Protein 4RHW (pdb70)

Structure (mmCIF, N/CA/C/O backbone):
data_4RHW
#
_entry.id   4RHW
#
_cell.length_a   64.531
_cell.length_b   92.520
_cell.length_c   68.031
_cell.angle_alpha   90.00
_cell.angle_beta   109.12
_cell.angle_gamma   90.00
#
_symmetry.space_group_name_H-M   'P 1 21 1'
#
loop_
_entity.id
_entity.type
_entity.pdbx_description
1 polymer 'Apoptotic protease-activating factor 1'
2 polymer Caspase-9
3 non-polymer 'SULFATE ION'
4 non-polymer 'CHLORIDE ION'
5 water water
#
loop_
_atom_site.group_PDB
_atom_site.id
_atom_site.type_symbol
_atom_site.label_atom_id
_atom_site.label_alt_id
_atom_site.label_comp_id
_atom_site.label_asym_id
_atom_site.label_entity_id
_atom_site.label_seq_id
_atom_site.pdbx_PDB_ins_code
_atom_site.Cartn_x
_atom_site.Cartn_y
_atom_site.Cartn_z
_atom_site.occupancy
_atom_site.B_iso_or_equiv
_atom_site.auth_seq_id
_atom_site.auth_comp_id
_atom_site.auth_asym_id
_atom_site.auth_atom_id
_atom_site.pdbx_PDB_model_num
ATOM 1 N N . MET A 1 1 ? 8.376 0.818 3.001 1.00 28.22 1 MET A N 1
ATOM 2 C CA . MET A 1 1 ? 7.595 1.744 3.791 1.00 30.08 1 MET A CA 1
ATOM 3 C C . MET A 1 1 ? 8.455 2.389 4.863 1.00 30.82 1 MET A C 1
ATOM 4 O O . MET A 1 1 ? 9.512 1.885 5.186 1.00 27.90 1 MET A O 1
ATOM 9 N N . ASP A 1 2 ? 7.969 3.499 5.402 1.00 31.54 2 ASP A N 1
ATOM 10 C CA . ASP A 1 2 ? 8.641 4.227 6.467 1.00 31.03 2 ASP A CA 1
ATOM 11 C C . ASP A 1 2 ? 8.986 3.266 7.598 1.00 35.02 2 ASP A C 1
ATOM 12 O O . ASP A 1 2 ? 8.293 2.302 7.816 1.00 27.21 2 ASP A O 1
ATOM 17 N N . ALA A 1 3 ? 10.063 3.560 8.309 1.00 37.25 3 ALA A N 1
ATOM 18 C CA . ALA A 1 3 ? 10.535 2.728 9.397 1.00 34.20 3 ALA A CA 1
ATOM 19 C C . ALA A 1 3 ? 9.561 2.661 10.573 1.00 29.80 3 ALA A C 1
ATOM 20 O O . ALA A 1 3 ? 9.487 1.653 11.255 1.00 33.74 3 ALA A O 1
ATOM 22 N N . LYS A 1 4 ? 8.838 3.740 10.801 1.00 24.66 4 LYS A N 1
ATOM 23 C CA . LYS A 1 4 ? 7.799 3.776 11.804 1.00 35.05 4 LYS A CA 1
ATOM 24 C C . LYS A 1 4 ? 6.754 2.706 11.506 1.00 40.28 4 LYS A C 1
ATOM 25 O O . LYS A 1 4 ? 6.447 1.885 12.346 1.00 40.75 4 LYS A O 1
ATOM 31 N N . ALA A 1 5 ? 6.222 2.728 10.291 1.00 37.28 5 ALA A N 1
ATOM 32 C CA . ALA A 1 5 ? 5.208 1.773 9.867 1.00 31.43 5 ALA A CA 1
ATOM 33 C C . ALA A 1 5 ? 5.727 0.363 9.983 1.00 28.53 5 ALA A C 1
ATOM 34 O O . ALA A 1 5 ? 5.130 -0.473 10.633 1.00 29.14 5 ALA A O 1
ATOM 36 N N . ARG A 1 6 ? 6.875 0.092 9.377 1.00 25.19 6 ARG A N 1
ATOM 37 C CA . ARG A 1 6 ? 7.459 -1.245 9.391 1.00 26.43 6 ARG A CA 1
ATOM 38 C C . ARG A 1 6 ? 7.703 -1.801 10.795 1.00 33.13 6 ARG A C 1
ATOM 39 O O . ARG A 1 6 ? 7.469 -2.968 11.048 1.00 30.31 6 ARG A O 1
ATOM 47 N N . ASN A 1 7 ? 8.189 -0.959 11.692 1.00 30.33 7 ASN A N 1
ATOM 48 C CA . ASN A 1 7 ? 8.439 -1.372 13.056 1.00 24.11 7 ASN A CA 1
ATOM 49 C C . ASN A 1 7 ? 7.139 -1.641 13.805 1.00 27.05 7 ASN A C 1
ATOM 50 O O . ASN A 1 7 ? 7.093 -2.501 14.659 1.00 28.07 7 ASN A O 1
ATOM 55 N N . CYS A 1 8 ? 6.085 -0.911 13.458 1.00 27.86 8 CYS A N 1
ATOM 56 C CA . CYS A 1 8 ? 4.769 -1.157 14.019 1.00 28.55 8 CYS A CA 1
ATOM 57 C C . CYS A 1 8 ? 4.260 -2.548 13.610 1.00 29.20 8 CYS A C 1
ATOM 58 O O . CYS A 1 8 ? 3.688 -3.258 14.401 1.00 32.64 8 CYS A O 1
ATOM 61 N N . LEU A 1 9 ? 4.489 -2.920 12.362 1.00 27.11 9 LEU A N 1
ATOM 62 C CA . LEU A 1 9 ? 4.109 -4.229 11.875 1.00 28.89 9 LEU A CA 1
ATOM 63 C C . LEU A 1 9 ? 4.889 -5.318 12.583 1.00 34.40 9 LEU A C 1
ATOM 64 O O . LEU A 1 9 ? 4.330 -6.335 12.957 1.00 21.69 9 LEU A O 1
ATOM 69 N N . LEU A 1 10 ? 6.184 -5.090 12.745 1.00 32.15 10 LEU A N 1
ATOM 70 C CA . LEU A 1 10 ? 7.071 -6.054 13.360 1.00 25.33 10 LEU A CA 1
ATOM 71 C C . LEU A 1 10 ? 6.688 -6.272 14.821 1.00 22.49 10 LEU A C 1
ATOM 72 O O . LEU A 1 10 ? 6.679 -7.388 15.308 1.00 25.28 10 LEU A O 1
ATOM 77 N N . GLN A 1 11 ? 6.390 -5.190 15.515 1.00 24.88 11 GLN A N 1
ATOM 78 C CA . GLN A 1 11 ? 5.998 -5.262 16.912 1.00 35.14 11 GLN A CA 1
ATOM 79 C C . GLN A 1 11 ? 4.740 -6.111 17.119 1.00 35.80 11 GLN A C 1
ATOM 80 O O . GLN A 1 11 ? 4.656 -6.855 18.079 1.00 27.31 11 GLN A O 1
ATOM 86 N N . HIS A 1 12 ? 3.774 -5.999 16.214 1.00 33.30 12 HIS A N 1
ATOM 87 C CA . HIS A 1 12 ? 2.472 -6.640 16.402 1.00 27.60 12 HIS A CA 1
ATOM 88 C C . HIS A 1 12 ? 2.241 -7.855 15.526 1.00 28.18 12 HIS A C 1
ATOM 89 O O . HIS A 1 12 ? 1.128 -8.299 15.344 1.00 25.60 12 HIS A O 1
ATOM 96 N N . ARG A 1 13 ? 3.319 -8.391 15.006 1.00 19.16 13 ARG A N 1
ATOM 97 C CA . ARG A 1 13 ? 3.255 -9.405 13.979 1.00 25.49 13 ARG A CA 1
ATOM 98 C C . ARG A 1 13 ? 2.563 -10.666 14.451 1.00 22.67 13 ARG A C 1
ATOM 99 O O . ARG A 1 13 ? 1.825 -11.286 13.718 1.00 20.79 13 ARG A O 1
ATOM 107 N N . GLU A 1 14 ? 2.843 -11.049 15.686 1.00 22.75 14 GLU A N 1
ATOM 108 C CA . GLU A 1 14 ? 2.307 -12.277 16.241 1.00 26.97 14 GLU A CA 1
ATOM 109 C C . GLU A 1 14 ? 0.810 -12.206 16.417 1.00 22.56 14 GLU A C 1
ATOM 110 O O . GLU A 1 14 ? 0.127 -13.150 16.100 1.00 23.47 14 GLU A O 1
ATOM 116 N N . ALA A 1 15 ? 0.310 -11.076 16.896 1.00 20.52 15 ALA A N 1
ATOM 117 C CA . ALA A 1 15 ? -1.117 -10.880 17.037 1.00 25.87 15 ALA A CA 1
ATOM 118 C C . ALA A 1 15 ? -1.748 -10.958 15.658 1.00 28.91 15 ALA A C 1
ATOM 119 O O . ALA A 1 15 ? -2.727 -11.654 15.450 1.00 29.79 15 ALA A O 1
ATOM 121 N N . LEU A 1 16 ? -1.158 -10.251 14.709 1.00 20.59 16 LEU A N 1
ATOM 122 C CA . LEU A 1 16 ? -1.677 -10.236 13.345 1.00 19.81 16 LEU A CA 1
ATOM 123 C C . LEU A 1 16 ? -1.719 -11.630 12.712 1.00 26.07 16 LEU A C 1
ATOM 124 O O . LEU A 1 16 ? -2.677 -11.982 12.027 1.00 21.43 16 LEU A O 1
ATOM 129 N N . GLU A 1 17 ? -0.664 -12.407 12.923 1.00 18.67 17 GLU A N 1
ATOM 130 C CA . GLU A 1 17 ? -0.569 -13.747 12.339 1.00 25.75 17 GLU A CA 1
ATOM 131 C C . GLU A 1 17 ? -1.605 -14.702 12.921 1.00 24.91 17 GLU A C 1
ATOM 132 O O . GLU A 1 17 ? -2.075 -15.625 12.249 1.00 22.43 17 GLU A O 1
ATOM 138 N N . LYS A 1 18 ? -1.929 -14.509 14.182 1.00 23.71 18 LYS A N 1
ATOM 139 C CA . LYS A 1 18 ? -2.871 -15.383 14.853 1.00 22.62 18 LYS A CA 1
ATOM 140 C C . LYS A 1 18 ? -4.311 -15.190 14.382 1.00 23.34 18 LYS A C 1
ATOM 141 O O . LYS A 1 18 ? -5.084 -16.123 14.366 1.00 19.16 18 LYS A O 1
ATOM 147 N N . ASP A 1 19 ? -4.667 -13.972 14.004 1.00 18.46 19 ASP A N 1
ATOM 148 C CA . ASP A 1 19 ? -6.063 -13.651 13.757 1.00 21.97 19 ASP A CA 1
ATOM 149 C C . ASP A 1 19 ? -6.488 -13.432 12.310 1.00 20.25 19 ASP A C 1
ATOM 150 O O . ASP A 1 19 ? -7.646 -13.603 11.985 1.00 19.46 19 ASP A O 1
ATOM 155 N N . ILE A 1 20 ? -5.569 -13.024 11.458 1.00 15.59 20 ILE A N 1
ATOM 156 C CA . ILE A 1 20 ? -5.952 -12.610 10.124 1.00 12.19 20 ILE A CA 1
ATOM 157 C C . ILE A 1 20 ? -6.456 -13.755 9.251 1.00 16.95 20 ILE A C 1
ATOM 158 O O . ILE A 1 20 ? -5.757 -14.706 9.026 1.00 14.75 20 ILE A O 1
ATOM 163 N N . LYS A 1 21 ? -7.668 -13.635 8.746 1.00 17.56 21 LYS A N 1
ATOM 164 C CA . LYS A 1 21 ? -8.139 -14.556 7.735 1.00 19.56 21 LYS A CA 1
ATOM 165 C C . LYS A 1 21 ? -7.926 -13.923 6.364 1.00 18.18 21 LYS A C 1
ATOM 166 O O . LYS A 1 21 ? -8.735 -13.152 5.876 1.00 15.23 21 LYS A O 1
ATOM 172 N N . THR A 1 22 ? -6.798 -14.281 5.763 1.00 14.58 22 THR A N 1
ATOM 173 C CA . THR A 1 22 ? -6.279 -13.649 4.555 1.00 20.64 22 THR A CA 1
ATOM 174 C C . THR A 1 22 ? -7.263 -13.463 3.393 1.00 25.99 22 THR A C 1
ATOM 175 O O . THR A 1 22 ? -7.136 -12.513 2.644 1.00 20.36 22 THR A O 1
ATOM 179 N N . SER A 1 23 ? -8.221 -14.369 3.251 1.00 15.73 23 SER A N 1
ATOM 180 C CA . SER A 1 23 ? -9.185 -14.290 2.162 1.00 15.53 23 SER A CA 1
ATOM 181 C C . SER A 1 23 ? -10.049 -13.034 2.211 1.00 15.39 23 SER A C 1
ATOM 182 O O . SER A 1 23 ? -10.596 -12.623 1.216 1.00 12.60 23 SER A O 1
ATOM 185 N N . TYR A 1 24 ? -10.159 -12.436 3.386 1.00 11.62 24 TYR A N 1
ATOM 186 C CA . TYR A 1 24 ? -10.933 -11.210 3.536 1.00 10.92 24 TYR A CA 1
ATOM 187 C C . TYR A 1 24 ? -10.076 -9.941 3.444 1.00 15.30 24 TYR A C 1
ATOM 188 O O . TYR A 1 24 ? -10.596 -8.843 3.466 1.00 15.11 24 TYR A O 1
ATOM 197 N N . ILE A 1 25 ? -8.765 -10.114 3.342 1.00 13.20 25 ILE A N 1
ATOM 198 C CA . ILE A 1 25 ? -7.844 -8.996 3.243 1.00 16.68 25 ILE A CA 1
ATOM 199 C C . ILE A 1 25 ? -7.215 -8.865 1.850 1.00 18.57 25 ILE A C 1
ATOM 200 O O . ILE A 1 25 ? -7.232 -7.804 1.267 1.00 17.02 25 ILE A O 1
ATOM 205 N N . MET A 1 26 ? -6.682 -9.961 1.329 1.00 18.80 26 MET A N 1
ATOM 206 C CA . MET A 1 26 ? -6.048 -9.993 0.023 1.00 16.14 26 MET A CA 1
ATOM 207 C C . MET A 1 26 ? -6.920 -9.438 -1.108 1.00 15.50 26 MET A C 1
ATOM 208 O O . MET A 1 26 ? -6.415 -8.780 -1.990 1.00 17.01 26 MET A O 1
ATOM 213 N N . ASP A 1 27 ? -8.221 -9.682 -1.048 1.00 18.77 27 ASP A N 1
ATOM 214 C CA . ASP A 1 27 ? -9.158 -9.145 -2.019 1.00 13.46 27 ASP A CA 1
ATOM 215 C C . ASP A 1 27 ? -9.133 -7.621 -2.083 1.00 15.73 27 ASP A C 1
ATOM 216 O O . ASP A 1 27 ? -8.998 -7.056 -3.153 1.00 15.58 27 ASP A O 1
ATOM 221 N N . HIS A 1 28 ? -9.260 -6.978 -0.927 1.00 16.39 28 HIS A N 1
ATOM 222 C CA . HIS A 1 28 ? -9.223 -5.537 -0.846 1.00 19.76 28 HIS A CA 1
ATOM 223 C C . HIS A 1 28 ? -7.910 -5.031 -1.424 1.00 21.31 28 HIS A C 1
ATOM 224 O O . HIS A 1 28 ? -7.907 -4.186 -2.288 1.00 20.64 28 HIS A O 1
ATOM 231 N N . MET A 1 29 ? -6.811 -5.595 -0.952 1.00 19.03 29 MET A N 1
ATOM 232 C CA . MET A 1 29 ? -5.483 -5.179 -1.359 1.00 19.19 29 MET A CA 1
ATOM 233 C C . MET A 1 29 ? -5.236 -5.353 -2.847 1.00 23.19 29 MET A C 1
ATOM 234 O O . MET A 1 29 ? -4.546 -4.561 -3.434 1.00 17.83 29 MET A O 1
ATOM 239 N N . ILE A 1 30 ? -5.813 -6.391 -3.439 1.00 12.97 30 ILE A N 1
ATOM 240 C CA . ILE A 1 30 ? -5.710 -6.606 -4.871 1.00 14.56 30 ILE A CA 1
ATOM 241 C C . ILE A 1 30 ? -6.509 -5.547 -5.623 1.00 16.48 30 ILE A C 1
ATOM 242 O O . ILE A 1 30 ? -6.045 -4.993 -6.590 1.00 15.99 30 ILE A O 1
ATOM 247 N N . SER A 1 31 ? -7.711 -5.269 -5.141 1.00 16.47 31 SER A N 1
ATOM 248 C CA . SER A 1 31 ? -8.571 -4.236 -5.685 1.00 22.09 31 SER A CA 1
ATOM 249 C C . SER A 1 31 ? -7.872 -2.884 -5.638 1.00 25.79 31 SER A C 1
ATOM 250 O O . SER A 1 31 ? -7.939 -2.120 -6.573 1.00 18.27 31 SER A O 1
ATOM 253 N N . ASP A 1 32 ? -7.192 -2.616 -4.537 1.00 19.09 32 ASP A N 1
ATOM 254 C CA . ASP A 1 32 ? -6.514 -1.356 -4.362 1.00 23.89 32 ASP A CA 1
ATOM 255 C C . ASP A 1 32 ? -5.252 -1.240 -5.214 1.00 21.71 32 ASP A C 1
ATOM 256 O O . ASP A 1 32 ? -4.715 -0.164 -5.365 1.00 18.93 32 ASP A O 1
ATOM 261 N N . GLY A 1 33 ? -4.799 -2.358 -5.764 1.00 15.00 33 GLY A N 1
ATOM 262 C CA . GLY A 1 33 ? -3.627 -2.386 -6.602 1.00 16.88 33 GLY A CA 1
ATOM 263 C C . GLY A 1 33 ? -2.298 -2.539 -5.889 1.00 25.41 33 GLY A C 1
ATOM 264 O O . GLY A 1 33 ? -1.258 -2.290 -6.472 1.00 21.07 33 GLY A O 1
ATOM 265 N N . PHE A 1 34 ? -2.325 -2.976 -4.639 1.00 16.93 34 PHE A N 1
ATOM 266 C CA . PHE A 1 34 ? -1.112 -3.080 -3.855 1.00 16.94 34 PHE A CA 1
ATOM 267 C C . PHE A 1 34 ? -0.722 -4.501 -3.433 1.00 22.88 34 PHE A C 1
ATOM 268 O O . PHE A 1 34 ? 0.183 -4.689 -2.643 1.00 22.34 34 PHE A O 1
ATOM 276 N N . LEU A 1 35 ? -1.415 -5.491 -3.975 1.00 20.22 35 LEU A N 1
ATOM 277 C CA . LEU A 1 35 ? -1.035 -6.884 -3.825 1.00 19.46 35 LEU A CA 1
ATOM 278 C C . LEU A 1 35 ? -1.231 -7.580 -5.168 1.00 15.48 35 LEU A C 1
ATOM 279 O O . LEU A 1 35 ? -2.213 -7.348 -5.834 1.00 14.64 35 LEU A O 1
ATOM 284 N N . THR A 1 36 ? -0.272 -8.385 -5.573 1.00 13.25 36 THR A N 1
ATOM 285 C CA . THR A 1 36 ? -0.363 -9.025 -6.872 1.00 17.54 36 THR A CA 1
ATOM 286 C C . THR A 1 36 ? -0.964 -10.415 -6.769 1.00 21.80 36 THR A C 1
ATOM 287 O O . THR A 1 36 ? -0.940 -11.043 -5.719 1.00 16.91 36 THR A O 1
ATOM 291 N N . ILE A 1 37 ? -1.459 -10.894 -7.895 1.00 20.90 37 ILE A N 1
ATOM 292 C CA . ILE A 1 37 ? -2.009 -12.226 -7.957 1.00 11.20 37 ILE A CA 1
ATOM 293 C C . ILE A 1 37 ? -0.976 -13.264 -7.568 1.00 12.33 37 ILE A C 1
ATOM 294 O O . ILE A 1 37 ? -1.280 -14.174 -6.846 1.00 13.74 37 ILE A O 1
ATOM 299 N N . SER A 1 38 ? 0.253 -13.122 -8.030 1.00 14.81 38 SER A N 1
ATOM 300 C CA . SER A 1 38 ? 1.240 -14.144 -7.717 1.00 19.60 38 SER A CA 1
ATOM 301 C C . SER A 1 38 ? 1.595 -14.168 -6.247 1.00 18.83 38 SER A C 1
ATOM 302 O O . SER A 1 38 ? 1.885 -15.209 -5.721 1.00 16.09 38 SER A O 1
ATOM 305 N N . GLU A 1 39 ? 1.545 -13.021 -5.588 1.00 12.64 39 GLU A N 1
ATOM 306 C CA . GLU A 1 39 ? 1.738 -12.974 -4.141 1.00 14.95 39 GLU A CA 1
ATOM 307 C C . GLU A 1 39 ? 0.585 -13.696 -3.427 1.00 16.59 39 GLU A C 1
ATOM 308 O O . GLU A 1 39 ? 0.791 -14.416 -2.485 1.00 18.60 39 GLU A O 1
ATOM 314 N N . GLU A 1 40 ? -0.618 -13.477 -3.927 1.00 13.32 40 GLU A N 1
ATOM 315 C CA . GLU A 1 40 ? -1.826 -14.094 -3.419 1.00 13.99 40 GLU A CA 1
ATOM 316 C C . GLU A 1 40 ? -1.834 -15.610 -3.598 1.00 17.68 40 GLU A C 1
ATOM 317 O O . GLU A 1 40 ? -2.355 -16.328 -2.768 1.00 20.84 40 GLU A O 1
ATOM 323 N N . GLU A 1 41 ? -1.253 -16.076 -4.689 1.00 13.88 41 GLU A N 1
ATOM 324 C CA . GLU A 1 41 ? -1.165 -17.495 -4.944 1.00 15.15 41 GLU A CA 1
ATOM 325 C C . GLU A 1 41 ? -0.135 -18.107 -4.008 1.00 21.78 41 GLU A C 1
ATOM 326 O O . GLU A 1 41 ? -0.351 -19.167 -3.458 1.00 20.93 41 GLU A O 1
ATOM 332 N N . LYS A 1 42 ? 0.971 -17.410 -3.819 1.00 16.51 42 LYS A N 1
ATOM 333 C CA . LYS A 1 42 ? 1.952 -17.829 -2.843 1.00 18.36 42 LYS A CA 1
ATOM 334 C C . LYS A 1 42 ? 1.334 -17.899 -1.438 1.00 20.26 42 LYS A C 1
ATOM 335 O O . LYS A 1 42 ? 1.593 -18.821 -0.697 1.00 17.41 42 LYS A O 1
ATOM 341 N N . VAL A 1 43 ? 0.508 -16.920 -1.089 1.00 15.70 43 VAL A N 1
ATOM 342 C CA . VAL A 1 43 ? -0.184 -16.970 0.203 1.00 17.31 43 VAL A CA 1
ATOM 343 C C . VAL A 1 43 ? -1.124 -18.179 0.284 1.00 20.53 43 VAL A C 1
ATOM 344 O O . VAL A 1 43 ? -1.101 -18.939 1.258 1.00 19.76 43 VAL A O 1
ATOM 348 N N . ARG A 1 44 ? -1.965 -18.340 -0.724 1.00 22.73 44 ARG A N 1
ATOM 349 C CA . ARG A 1 44 ? -2.991 -19.376 -0.757 1.00 23.07 44 ARG A CA 1
ATOM 350 C C . ARG A 1 44 ? -2.374 -20.741 -0.575 1.00 29.29 44 ARG A C 1
ATOM 351 O O . ARG A 1 44 ? -2.975 -21.641 -0.024 1.00 26.55 44 ARG A O 1
ATOM 359 N N . ASN A 1 45 ? -1.159 -20.879 -1.065 1.00 22.18 45 ASN A N 1
ATOM 360 C CA . ASN A 1 45 ? -0.463 -22.160 -1.022 1.00 28.49 45 ASN A CA 1
ATOM 361 C C . ASN A 1 45 ? -0.064 -22.612 0.394 1.00 27.79 45 ASN A C 1
ATOM 362 O O . ASN A 1 45 ? 0.237 -23.783 0.609 1.00 24.37 45 ASN A O 1
ATOM 367 N N . GLU A 1 46 ? -0.077 -21.705 1.363 1.00 21.49 46 GLU A N 1
ATOM 368 C CA . GLU A 1 46 ? 0.159 -22.109 2.751 1.00 17.73 46 GLU A CA 1
ATOM 369 C C . GLU A 1 46 ? -1.076 -22.866 3.277 1.00 23.95 46 GLU A C 1
ATOM 370 O O . GLU A 1 46 ? -2.208 -22.444 3.035 1.00 19.29 46 GLU A O 1
ATOM 376 N N . PRO A 1 47 ? -0.854 -23.985 3.994 1.00 20.87 47 PRO A N 1
ATOM 377 C CA . PRO A 1 47 ? -1.940 -24.900 4.369 1.00 19.83 47 PRO A CA 1
ATOM 378 C C . PRO A 1 47 ? -2.864 -24.410 5.501 1.00 22.29 47 PRO A C 1
ATOM 379 O O . PRO A 1 47 ? -4.017 -24.827 5.524 1.00 19.02 47 PRO A O 1
ATOM 383 N N . THR A 1 48 ? -2.402 -23.565 6.414 1.00 23.15 48 THR A N 1
ATOM 384 C CA . THR A 1 48 ? -3.249 -23.132 7.523 1.00 22.95 48 THR A CA 1
ATOM 385 C C . THR A 1 48 ? -3.441 -21.619 7.558 1.00 18.83 48 THR A C 1
ATOM 386 O O . THR A 1 48 ? -2.638 -20.885 7.017 1.00 20.38 48 THR A O 1
ATOM 390 N N . GLN A 1 49 ? -4.508 -21.185 8.214 1.00 19.80 49 GLN A N 1
ATOM 391 C CA . GLN A 1 49 ? -4.890 -19.775 8.311 1.00 20.74 49 GLN A CA 1
ATOM 392 C C . GLN A 1 49 ? -3.778 -18.862 8.838 1.00 16.00 49 GLN A C 1
ATOM 393 O O . GLN A 1 49 ? -3.561 -17.787 8.313 1.00 20.02 49 GLN A O 1
ATOM 399 N N . GLN A 1 50 ? -3.082 -19.320 9.869 1.00 17.60 50 GLN A N 1
ATOM 400 C CA . GLN A 1 50 ? -1.995 -18.576 10.490 1.00 20.54 50 GLN A CA 1
ATOM 401 C C . GLN A 1 50 ? -0.751 -18.568 9.614 1.00 21.01 50 GLN A C 1
ATOM 402 O O . GLN A 1 50 ? -0.017 -17.605 9.596 1.00 20.13 50 GLN A O 1
ATOM 408 N N . GLN A 1 51 ? -0.512 -19.661 8.899 1.00 19.96 51 GLN A N 1
ATOM 409 C CA . GLN A 1 51 ? 0.580 -19.726 7.934 1.00 16.43 51 GLN A CA 1
ATOM 410 C C . GLN A 1 51 ? 0.345 -18.784 6.753 1.00 14.51 51 GLN A C 1
ATOM 411 O O . GLN A 1 51 ? 1.247 -18.122 6.313 1.00 16.25 51 GLN A O 1
ATOM 417 N N . ARG A 1 52 ? -0.884 -18.712 6.277 1.00 17.42 52 ARG A N 1
ATOM 418 C CA . ARG A 1 52 ? -1.242 -17.750 5.252 1.00 14.69 52 ARG A CA 1
ATOM 419 C C . ARG A 1 52 ? -1.045 -16.307 5.751 1.00 18.86 52 ARG A C 1
ATOM 420 O O . ARG A 1 52 ? -0.415 -15.523 5.084 1.00 21.08 52 ARG A O 1
ATOM 428 N N . ALA A 1 53 ? -1.557 -15.985 6.936 1.00 14.24 53 ALA A N 1
ATOM 429 C CA . ALA A 1 53 ? -1.372 -14.671 7.525 1.00 14.30 53 ALA A CA 1
ATOM 430 C C . ALA A 1 53 ? 0.106 -14.320 7.643 1.00 21.73 53 ALA A C 1
ATOM 431 O O . ALA A 1 53 ? 0.506 -13.224 7.304 1.00 19.40 53 ALA A O 1
ATOM 433 N N . ALA A 1 54 ? 0.903 -15.273 8.102 1.00 22.58 54 ALA A N 1
ATOM 434 C CA . ALA A 1 54 ? 2.339 -15.095 8.241 1.00 23.81 54 ALA A CA 1
ATOM 435 C C . ALA A 1 54 ? 2.993 -14.744 6.909 1.00 23.55 54 ALA A C 1
ATOM 436 O O . ALA A 1 54 ? 3.768 -13.816 6.835 1.00 18.54 54 ALA A O 1
ATOM 438 N N . MET A 1 55 ? 2.651 -15.481 5.860 1.00 21.57 55 MET A N 1
ATOM 439 C CA . MET A 1 55 ? 3.161 -15.197 4.533 1.00 23.54 55 MET A CA 1
ATOM 440 C C . MET A 1 55 ? 2.764 -13.813 4.045 1.00 24.76 55 MET A C 1
ATOM 441 O O . MET A 1 55 ? 3.571 -13.119 3.472 1.00 22.09 55 MET A O 1
ATOM 446 N N . LEU A 1 56 ? 1.517 -13.444 4.262 1.00 14.55 56 LEU A N 1
ATOM 447 C CA . LEU A 1 56 ? 1.022 -12.177 3.781 1.00 19.46 56 LEU A CA 1
ATOM 448 C C . LEU A 1 56 ? 1.760 -11.021 4.438 1.00 23.84 56 LEU A C 1
ATOM 449 O O . LEU A 1 56 ? 2.120 -10.075 3.788 1.00 21.00 56 LEU A O 1
ATOM 454 N N . ILE A 1 57 ? 1.986 -11.124 5.733 1.00 21.10 57 ILE A N 1
ATOM 455 C CA . ILE A 1 57 ? 2.691 -10.092 6.459 1.00 21.23 57 ILE A CA 1
ATOM 456 C C . ILE A 1 57 ? 4.142 -9.993 5.982 1.00 23.45 57 ILE A C 1
ATOM 457 O O . ILE A 1 57 ? 4.646 -8.915 5.790 1.00 22.28 57 ILE A O 1
ATOM 462 N N . LYS A 1 58 ? 4.777 -11.134 5.762 1.00 24.19 58 LYS A N 1
ATOM 463 C CA . LYS A 1 58 ? 6.106 -11.193 5.177 1.00 31.81 58 LYS A CA 1
ATOM 464 C C . LYS A 1 58 ? 6.194 -10.330 3.943 1.00 26.33 58 LYS A C 1
ATOM 465 O O . LYS A 1 58 ? 7.110 -9.551 3.797 1.00 25.97 58 LYS A O 1
ATOM 471 N N . MET A 1 59 ? 5.223 -10.507 3.063 1.00 24.82 59 MET A N 1
ATOM 472 C CA . MET A 1 59 ? 5.101 -9.751 1.827 1.00 26.80 59 MET A CA 1
ATOM 473 C C . MET A 1 59 ? 4.872 -8.268 2.073 1.00 27.43 59 MET A C 1
ATOM 474 O O . MET A 1 59 ? 5.457 -7.425 1.409 1.00 23.12 59 MET A O 1
ATOM 479 N N . ILE A 1 60 ? 4.013 -7.952 3.028 1.00 22.59 60 ILE A N 1
ATOM 480 C CA . ILE A 1 60 ? 3.643 -6.567 3.237 1.00 21.07 60 ILE A CA 1
ATOM 481 C C . ILE A 1 60 ? 4.785 -5.739 3.830 1.00 22.86 60 ILE A C 1
ATOM 482 O O . ILE A 1 60 ? 4.943 -4.581 3.509 1.00 25.52 60 ILE A O 1
ATOM 487 N N . LEU A 1 61 ? 5.586 -6.363 4.678 1.00 21.23 61 LEU A N 1
ATOM 488 C CA . LEU A 1 61 ? 6.722 -5.715 5.308 1.00 27.56 61 LEU A CA 1
ATOM 489 C C . LEU A 1 61 ? 7.675 -5.103 4.285 1.00 30.67 61 LEU A C 1
ATOM 490 O O . LEU A 1 61 ? 8.410 -4.191 4.587 1.00 26.45 61 LEU A O 1
ATOM 495 N N . LYS A 1 62 ? 7.662 -5.652 3.080 1.00 27.01 62 LYS A N 1
ATOM 496 C CA . LYS A 1 62 ? 8.532 -5.187 2.020 1.00 25.78 62 LYS A CA 1
ATOM 497 C C . LYS A 1 62 ? 7.910 -4.101 1.150 1.00 28.44 62 LYS A C 1
ATOM 498 O O . LYS A 1 62 ? 8.588 -3.571 0.300 1.00 30.21 62 LYS A O 1
ATOM 504 N N . LYS A 1 63 ? 6.632 -3.781 1.357 1.00 25.68 63 LYS A N 1
ATOM 505 C CA . LYS A 1 63 ? 5.915 -2.857 0.490 1.00 20.38 63 LYS A CA 1
ATOM 506 C C . LYS A 1 63 ? 5.952 -1.397 0.938 1.00 27.05 63 LYS A C 1
ATOM 507 O O . LYS A 1 63 ? 6.573 -1.065 1.923 1.00 29.16 63 LYS A O 1
ATOM 513 N N . ASP A 1 64 ? 5.288 -0.533 0.191 1.00 24.12 64 ASP A N 1
ATOM 514 C CA . ASP A 1 64 ? 5.398 0.894 0.433 1.00 26.77 64 ASP A CA 1
ATOM 515 C C . ASP A 1 64 ? 4.348 1.447 1.396 1.00 22.83 64 ASP A C 1
ATOM 516 O O . ASP A 1 64 ? 3.562 0.700 1.945 1.00 22.55 64 ASP A O 1
ATOM 521 N N . ASN A 1 65 ? 4.359 2.760 1.592 1.00 27.12 65 ASN A N 1
ATOM 522 C CA . ASN A 1 65 ? 3.433 3.415 2.507 1.00 24.46 65 ASN A CA 1
ATOM 523 C C . ASN A 1 65 ? 1.965 3.162 2.164 1.00 21.66 65 ASN A C 1
ATOM 524 O O . ASN A 1 65 ? 1.193 2.808 3.028 1.00 20.15 65 ASN A O 1
ATOM 529 N N . ASP A 1 66 ? 1.609 3.354 0.900 1.00 18.94 66 ASP A N 1
ATOM 530 C CA . ASP A 1 66 ? 0.273 3.074 0.388 1.00 25.35 66 ASP A CA 1
ATOM 531 C C . ASP A 1 66 ? -0.210 1.667 0.746 1.00 17.55 66 ASP A C 1
ATOM 532 O O . ASP A 1 66 ? -1.353 1.483 1.094 1.00 25.47 66 ASP A O 1
ATOM 537 N N . SER A 1 67 ? 0.678 0.688 0.641 1.00 15.61 67 SER A N 1
ATOM 538 C CA . SER A 1 67 ? 0.353 -0.701 0.896 1.00 17.91 67 SER A CA 1
ATOM 539 C C . SER A 1 67 ? -0.055 -0.934 2.346 1.00 23.87 67 SER A C 1
ATOM 540 O O . SER A 1 67 ? -1.023 -1.627 2.618 1.00 18.52 67 SER A O 1
ATOM 543 N N . TYR A 1 68 ? 0.710 -0.349 3.256 1.00 20.29 68 TYR A N 1
ATOM 544 C CA . TYR A 1 68 ? 0.420 -0.397 4.674 1.00 22.91 68 TYR A CA 1
ATOM 545 C C . TYR A 1 68 ? -0.974 0.155 4.909 1.00 22.91 68 TYR A C 1
ATOM 546 O O . TYR A 1 68 ? -1.767 -0.438 5.618 1.00 23.61 68 TYR A O 1
ATOM 555 N N . VAL A 1 69 ? -1.261 1.291 4.296 1.00 17.76 69 VAL A N 1
ATOM 556 C CA . VAL A 1 69 ? -2.568 1.893 4.421 1.00 22.93 69 VAL A CA 1
ATOM 557 C C . VAL A 1 69 ? -3.652 0.979 3.850 1.00 22.44 69 VAL A C 1
ATOM 558 O O . VAL A 1 69 ? -4.699 0.842 4.443 1.00 19.27 69 VAL A O 1
ATOM 562 N N . SER A 1 70 ? -3.388 0.378 2.695 1.00 17.31 70 SER A N 1
ATOM 563 C CA . SER A 1 70 ? -4.323 -0.539 2.070 1.00 18.60 70 SER A CA 1
ATOM 564 C C . SER A 1 70 ? -4.672 -1.645 3.070 1.00 16.96 70 SER A C 1
ATOM 565 O O . SER A 1 70 ? -5.813 -1.871 3.354 1.00 25.47 70 SER A O 1
ATOM 568 N N . PHE A 1 71 ? -3.645 -2.282 3.607 1.00 15.22 71 PHE A N 1
ATOM 569 C CA . PHE A 1 71 ? -3.731 -3.305 4.630 1.00 18.85 71 PHE A CA 1
ATOM 570 C C . PHE A 1 71 ? -4.548 -2.862 5.846 1.00 24.50 71 PHE A C 1
ATOM 571 O O . PHE A 1 71 ? -5.454 -3.554 6.292 1.00 16.12 71 PHE A O 1
ATOM 579 N N . TYR A 1 72 ? -4.202 -1.698 6.375 1.00 23.69 72 TYR A N 1
ATOM 580 C CA . TYR A 1 72 ? -4.872 -1.166 7.540 1.00 23.95 72 TYR A CA 1
ATOM 581 C C . TYR A 1 72 ? -6.341 -0.964 7.272 1.00 19.34 72 TYR A C 1
ATOM 582 O O . TYR A 1 72 ? -7.161 -1.336 8.076 1.00 24.14 72 TYR A O 1
ATOM 591 N N . ASN A 1 73 ? -6.649 -0.351 6.140 1.00 14.90 73 ASN A N 1
ATOM 592 C CA . ASN A 1 73 ? -8.017 -0.072 5.756 1.00 13.45 73 ASN A CA 1
ATOM 593 C C . ASN A 1 73 ? -8.823 -1.355 5.649 1.00 22.90 73 ASN A C 1
ATOM 594 O O . ASN A 1 73 ? -9.922 -1.425 6.121 1.00 21.78 73 ASN A O 1
ATOM 599 N N . ALA A 1 74 ? -8.258 -2.368 5.017 1.00 18.49 74 ALA A N 1
ATOM 600 C CA . ALA A 1 74 ? -8.955 -3.632 4.831 1.00 20.00 74 ALA A CA 1
ATOM 601 C C . ALA A 1 74 ? -9.263 -4.285 6.179 1.00 17.98 74 ALA A C 1
ATOM 602 O O . ALA A 1 74 ? -10.304 -4.856 6.366 1.00 22.15 74 ALA A O 1
ATOM 604 N N . LEU A 1 75 ? -8.322 -4.185 7.093 1.00 17.16 75 LEU A N 1
ATOM 605 C CA . LEU A 1 75 ? -8.453 -4.681 8.446 1.00 20.66 75 LEU A CA 1
ATOM 606 C C . LEU A 1 75 ? -9.615 -4.021 9.169 1.00 23.73 75 LEU A C 1
ATOM 607 O O . LEU A 1 75 ? -10.441 -4.682 9.761 1.00 18.36 75 LEU A O 1
ATOM 612 N N . LEU A 1 76 ? -9.618 -2.700 9.127 1.00 25.56 76 LEU A N 1
ATOM 613 C CA . LEU A 1 76 ? -10.693 -1.921 9.677 1.00 20.85 76 LEU A CA 1
ATOM 614 C C . LEU A 1 76 ? -11.998 -2.286 8.990 1.00 16.87 76 LEU A C 1
ATOM 615 O O . LEU A 1 76 ? -12.959 -2.565 9.655 1.00 16.00 76 LEU A O 1
ATOM 620 N N . HIS A 1 77 ? -12.012 -2.303 7.675 1.00 20.91 77 HIS A N 1
ATOM 621 C CA . HIS A 1 77 ? -13.237 -2.556 6.949 1.00 21.82 77 HIS A CA 1
ATOM 622 C C . HIS A 1 77 ? -13.797 -3.936 7.207 1.00 20.33 77 HIS A C 1
ATOM 623 O O . HIS A 1 77 ? -14.972 -4.145 7.082 1.00 19.03 77 HIS A O 1
ATOM 630 N N . GLU A 1 78 ? -12.948 -4.872 7.581 1.00 18.48 78 GLU A N 1
ATOM 631 C CA . GLU A 1 78 ? -13.425 -6.245 7.782 1.00 20.46 78 GLU A CA 1
ATOM 632 C C . GLU A 1 78 ? -13.658 -6.600 9.243 1.00 19.97 78 GLU A C 1
ATOM 633 O O . GLU A 1 78 ? -13.754 -7.778 9.592 1.00 20.64 78 GLU A O 1
ATOM 639 N N . GLY A 1 79 ? -13.743 -5.573 10.083 1.00 21.73 79 GLY A N 1
ATOM 640 C CA . GLY A 1 79 ? -14.151 -5.741 11.472 1.00 16.95 79 GLY A CA 1
ATOM 641 C C . GLY A 1 79 ? -13.050 -6.144 12.433 1.00 17.59 79 GLY A C 1
ATOM 642 O O . GLY A 1 79 ? -13.337 -6.477 13.590 1.00 17.21 79 GLY A O 1
ATOM 643 N N . TYR A 1 80 ? -11.798 -6.123 11.988 1.00 14.44 80 TYR A N 1
ATOM 644 C CA . TYR A 1 80 ? -10.697 -6.414 12.894 1.00 17.03 80 TYR A CA 1
ATOM 645 C C . TYR A 1 80 ? -10.319 -5.169 13.695 1.00 27.67 80 TYR A C 1
ATOM 646 O O . TYR A 1 80 ? -9.228 -4.598 13.512 1.00 22.07 80 TYR A O 1
ATOM 655 N N . LYS A 1 81 ? -11.202 -4.739 14.582 1.00 24.61 81 LYS A N 1
ATOM 656 C CA . LYS A 1 81 ? -11.044 -3.486 15.298 1.00 25.76 81 LYS A CA 1
ATOM 657 C C . LYS A 1 81 ? -9.782 -3.447 16.112 1.00 21.81 81 LYS A C 1
ATOM 658 O O . LYS A 1 81 ? -9.016 -2.506 16.048 1.00 26.61 81 LYS A O 1
ATOM 664 N N . ASP A 1 82 ? -9.575 -4.486 16.891 1.00 19.33 82 ASP A N 1
ATOM 665 C CA . ASP A 1 82 ? -8.411 -4.537 17.749 1.00 23.77 82 ASP A CA 1
ATOM 666 C C . ASP A 1 82 ? -7.104 -4.516 16.965 1.00 31.21 82 ASP A C 1
ATOM 667 O O . ASP A 1 82 ? -6.166 -3.849 17.348 1.00 26.79 82 ASP A O 1
ATOM 672 N N . LEU A 1 83 ? -7.054 -5.258 15.868 1.00 23.06 83 LEU A N 1
ATOM 673 C CA . LEU A 1 83 ? -5.853 -5.327 15.051 1.00 23.29 83 LEU A CA 1
ATOM 674 C C . LEU A 1 83 ? -5.543 -3.996 14.387 1.00 20.18 83 LEU A C 1
ATOM 675 O O . LEU A 1 83 ? -4.414 -3.579 14.369 1.00 24.32 83 LEU A O 1
ATOM 680 N N . ALA A 1 84 ? -6.554 -3.333 13.856 1.00 19.97 84 ALA A N 1
ATOM 681 C CA . ALA A 1 84 ? -6.360 -2.016 13.277 1.00 22.77 84 ALA A CA 1
ATOM 682 C C . ALA A 1 84 ? -5.826 -1.035 14.316 1.00 30.78 84 ALA A C 1
ATOM 683 O O . ALA A 1 84 ? -4.940 -0.257 14.027 1.00 28.73 84 ALA A O 1
ATOM 685 N N . ALA A 1 85 ? -6.368 -1.091 15.523 1.00 23.98 85 ALA A N 1
ATOM 686 C CA . ALA A 1 85 ? -5.920 -0.231 16.606 1.00 23.70 85 ALA A CA 1
ATOM 687 C C . ALA A 1 85 ? -4.428 -0.386 16.881 1.00 27.93 85 ALA A C 1
ATOM 688 O O . ALA A 1 85 ? -3.753 0.569 17.204 1.00 30.92 85 ALA A O 1
ATOM 690 N N . LEU A 1 86 ? -3.927 -1.602 16.754 1.00 26.52 86 LEU A N 1
ATOM 691 C CA . LEU A 1 86 ? -2.524 -1.855 16.960 1.00 29.45 86 LEU A CA 1
ATOM 692 C C . LEU A 1 86 ? -1.709 -1.175 15.877 1.00 31.17 86 LEU A C 1
ATOM 693 O O . LEU A 1 86 ? -0.586 -0.793 16.094 1.00 32.01 86 LEU A O 1
ATOM 698 N N . LEU A 1 87 ? -2.288 -1.043 14.700 1.00 36.25 87 LEU A N 1
ATOM 699 C CA . LEU A 1 87 ? -1.564 -0.522 13.559 1.00 37.81 87 LEU A CA 1
ATOM 700 C C . LEU A 1 87 ? -1.800 0.964 13.336 1.00 36.56 87 LEU A C 1
ATOM 701 O O . LEU A 1 87 ? -1.157 1.569 12.499 1.00 37.98 87 LEU A O 1
ATOM 706 N N . HIS A 1 88 ? -2.723 1.545 14.083 1.00 32.12 88 HIS A N 1
ATOM 707 C CA . HIS A 1 88 ? -3.071 2.944 13.908 1.00 30.78 88 HIS A CA 1
ATOM 708 C C . HIS A 1 88 ? -1.908 3.942 14.055 1.00 28.64 88 HIS A C 1
ATOM 709 O O . HIS A 1 88 ? -1.705 4.787 13.211 1.00 28.99 88 HIS A O 1
ATOM 716 N N . ASP A 1 89 ? -1.161 3.831 15.137 1.00 28.26 89 ASP A N 1
ATOM 717 C CA . ASP A 1 89 ? -0.069 4.750 15.403 1.00 32.36 89 ASP A CA 1
ATOM 718 C C . ASP A 1 89 ? 1.093 4.616 14.420 1.00 36.87 89 ASP A C 1
ATOM 719 O O . ASP A 1 89 ? 1.977 5.454 14.399 1.00 41.91 89 ASP A O 1
ATOM 724 N N . GLY A 1 90 ? 1.086 3.562 13.614 1.00 32.78 90 GLY A N 1
ATOM 725 C CA . GLY A 1 90 ? 2.155 3.300 12.679 1.00 23.49 90 GLY A CA 1
ATOM 726 C C . GLY A 1 90 ? 1.835 3.694 11.255 1.00 25.52 90 GLY A C 1
ATOM 727 O O . GLY A 1 90 ? 2.653 3.517 10.365 1.00 32.29 90 GLY A O 1
ATOM 728 N N . ILE A 1 91 ? 0.646 4.237 11.049 1.00 23.41 91 ILE A N 1
ATOM 729 C CA . ILE A 1 91 ? 0.222 4.696 9.734 1.00 28.98 91 ILE A CA 1
ATOM 730 C C . ILE A 1 91 ? 1.103 5.829 9.219 1.00 37.38 91 ILE A C 1
ATOM 731 O O . ILE A 1 91 ? 1.338 6.801 9.916 1.00 37.52 91 ILE A O 1
ATOM 736 N N . PRO A 1 92 ? 1.620 5.632 8.015 1.00 41.26 92 PRO A N 1
ATOM 737 C CA . PRO A 1 92 ? 2.501 6.595 7.374 1.00 40.88 92 PRO A CA 1
ATOM 738 C C . PRO A 1 92 ? 1.711 7.571 6.550 1.00 44.81 92 PRO A C 1
ATOM 739 O O . PRO A 1 92 ? 0.631 7.260 6.065 1.00 43.04 92 PRO A O 1
ATOM 743 N N . VAL A 1 93 ? 2.276 8.755 6.392 1.00 55.57 93 VAL A N 1
ATOM 744 C CA . VAL A 1 93 ? 1.704 9.783 5.555 1.00 58.57 93 VAL A CA 1
ATOM 745 C C . VAL A 1 93 ? 1.793 9.324 4.113 1.00 56.00 93 VAL A C 1
ATOM 746 O O . VAL A 1 93 ? 2.811 8.808 3.701 1.00 50.16 93 VAL A O 1
ATOM 750 N N . VAL A 1 94 ? 0.713 9.489 3.362 1.00 55.37 94 VAL A N 1
ATOM 751 C CA . VAL A 1 94 ? 0.679 9.044 1.980 1.00 55.54 94 VAL A CA 1
ATOM 752 C C . VAL A 1 94 ? 0.252 10.143 1.024 1.00 54.97 94 VAL A C 1
ATOM 753 O O . VAL A 1 94 ? -0.368 11.109 1.412 1.00 54.19 94 VAL A O 1
ATOM 757 N N . SER A 1 95 ? 0.587 9.952 -0.242 1.00 59.96 95 SER A N 1
ATOM 758 C CA . SER A 1 95 ? 0.236 10.860 -1.317 1.00 64.33 95 SER A CA 1
ATOM 759 C C . SER A 1 95 ? 0.821 12.257 -1.126 1.00 66.16 95 SER A C 1
ATOM 760 O O . SER A 1 95 ? 0.124 13.180 -0.706 1.00 71.69 95 SER A O 1
ATOM 763 N N . MET B 1 1 ? 4.407 -42.271 20.567 1.00 35.65 1 MET B N 1
ATOM 764 C CA . MET B 1 1 ? 3.778 -43.257 21.431 1.00 36.75 1 MET B CA 1
ATOM 765 C C . MET B 1 1 ? 4.604 -44.538 21.534 1.00 31.76 1 MET B C 1
ATOM 766 O O . MET B 1 1 ? 5.540 -44.720 20.798 1.00 37.16 1 MET B O 1
ATOM 771 N N . ASP B 1 2 ? 4.247 -45.414 22.463 1.00 35.03 2 ASP B N 1
ATOM 772 C CA . ASP B 1 2 ? 4.918 -46.693 22.618 1.00 34.58 2 ASP B CA 1
ATOM 773 C C . ASP B 1 2 ? 4.878 -47.434 21.294 1.00 46.60 2 ASP B C 1
ATOM 774 O O . ASP B 1 2 ? 4.065 -47.123 20.447 1.00 48.35 2 ASP B O 1
ATOM 779 N N . ALA B 1 3 ? 5.790 -48.376 21.128 1.00 52.68 3 ALA B N 1
ATOM 780 C CA . ALA B 1 3 ? 5.957 -49.075 19.871 1.00 47.26 3 ALA B CA 1
ATOM 781 C C . ALA B 1 3 ? 4.744 -49.915 19.580 1.00 34.38 3 ALA B C 1
ATOM 782 O O . ALA B 1 3 ? 4.242 -49.913 18.476 1.00 37.88 3 ALA B O 1
ATOM 784 N N . LYS B 1 4 ? 4.269 -50.626 20.585 1.00 31.09 4 LYS B N 1
ATOM 785 C CA . LYS B 1 4 ? 3.084 -51.458 20.431 1.00 31.44 4 LYS B CA 1
ATOM 786 C C . LYS B 1 4 ? 1.879 -50.639 19.994 1.00 37.11 4 LYS B C 1
ATOM 787 O O . LYS B 1 4 ? 1.074 -51.086 19.192 1.00 29.17 4 LYS B O 1
ATOM 793 N N . ALA B 1 5 ? 1.767 -49.435 20.537 1.00 35.03 5 ALA B N 1
ATOM 794 C CA . ALA B 1 5 ? 0.673 -48.553 20.205 1.00 31.57 5 ALA B CA 1
ATOM 795 C C . ALA B 1 5 ? 0.733 -48.170 18.725 1.00 29.21 5 ALA B C 1
ATOM 796 O O . ALA B 1 5 ? -0.222 -48.373 17.998 1.00 28.02 5 ALA B O 1
ATOM 798 N N . ARG B 1 6 ? 1.843 -47.604 18.294 1.00 30.89 6 ARG B N 1
ATOM 799 C CA . ARG B 1 6 ? 2.074 -47.241 16.904 1.00 33.17 6 ARG B CA 1
ATOM 800 C C . ARG B 1 6 ? 1.817 -48.385 15.929 1.00 33.29 6 ARG B C 1
ATOM 801 O O . ARG B 1 6 ? 1.134 -48.223 14.924 1.00 26.43 6 ARG B O 1
ATOM 809 N N . ASN B 1 7 ? 2.390 -49.538 16.231 1.00 26.96 7 ASN B N 1
ATOM 810 C CA . ASN B 1 7 ? 2.222 -50.716 15.396 1.00 28.36 7 ASN B CA 1
ATOM 811 C C . ASN B 1 7 ? 0.768 -51.096 15.259 1.00 30.25 7 ASN B C 1
ATOM 812 O O . ASN B 1 7 ? 0.305 -51.480 14.199 1.00 28.36 7 ASN B O 1
ATOM 817 N N . CYS B 1 8 ? 0.048 -50.977 16.358 1.00 24.27 8 CYS B N 1
ATOM 818 C CA . CYS B 1 8 ? -1.357 -51.299 16.384 1.00 19.57 8 CYS B CA 1
ATOM 819 C C . CYS B 1 8 ? -2.146 -50.423 15.432 1.00 23.14 8 CYS B C 1
ATOM 820 O O . CYS B 1 8 ? -3.034 -50.878 14.749 1.00 25.58 8 CYS B O 1
ATOM 823 N N . LEU B 1 9 ? -1.790 -49.153 15.413 1.00 22.58 9 LEU B N 1
ATOM 824 C CA . LEU B 1 9 ? -2.345 -48.167 14.511 1.00 25.42 9 LEU B CA 1
ATOM 825 C C . LEU B 1 9 ? -2.051 -48.545 13.056 1.00 26.39 9 LEU B C 1
ATOM 826 O O . LEU B 1 9 ? -2.927 -48.561 12.222 1.00 23.66 9 LEU B O 1
ATOM 831 N N . LEU B 1 10 ? -0.811 -48.877 12.766 1.00 21.45 10 LEU B N 1
ATOM 832 C CA . LEU B 1 10 ? -0.426 -49.297 11.432 1.00 24.94 10 LEU B CA 1
ATOM 833 C C . LEU B 1 10 ? -1.225 -50.506 10.951 1.00 25.35 10 LEU B C 1
ATOM 834 O O . LEU B 1 10 ? -1.695 -50.541 9.838 1.00 22.69 10 LEU B O 1
ATOM 839 N N . GLN B 1 11 ? -1.395 -51.487 11.817 1.00 23.97 11 GLN B N 1
ATOM 840 C CA . GLN B 1 11 ? -2.134 -52.687 11.485 1.00 27.10 11 GLN B CA 1
ATOM 841 C C . GLN B 1 11 ? -3.553 -52.409 11.012 1.00 32.33 11 GLN B C 1
ATOM 842 O O . GLN B 1 11 ? -4.081 -53.108 10.179 1.00 23.65 11 GLN B O 1
ATOM 848 N N . HIS B 1 12 ? -4.185 -51.396 11.576 1.00 29.80 12 HIS B N 1
ATOM 849 C CA . HIS B 1 12 ? -5.581 -51.173 11.273 1.00 25.79 12 HIS B CA 1
ATOM 850 C C . HIS B 1 12 ? -5.866 -49.866 10.541 1.00 25.23 12 HIS B C 1
ATOM 851 O O . HIS B 1 12 ? -7.014 -49.479 10.416 1.00 23.42 12 HIS B O 1
ATOM 858 N N . ARG B 1 13 ? -4.820 -49.200 10.065 1.00 17.96 13 ARG B N 1
ATOM 859 C CA . ARG B 1 13 ? -4.983 -47.900 9.424 1.00 21.64 13 ARG B CA 1
ATOM 860 C C . ARG B 1 13 ? -5.999 -47.915 8.299 1.00 24.50 13 ARG B C 1
ATOM 861 O O . ARG B 1 13 ? -6.762 -46.981 8.139 1.00 20.04 13 ARG B O 1
ATOM 869 N N . GLU B 1 14 ? -6.014 -48.996 7.538 1.00 19.55 14 GLU B N 1
ATOM 870 C CA . GLU B 1 14 ? -6.903 -49.110 6.401 1.00 23.16 14 GLU B CA 1
ATOM 871 C C . GLU B 1 14 ? -8.355 -49.181 6.832 1.00 28.07 14 GLU B C 1
ATOM 872 O O . GLU B 1 14 ? -9.183 -48.444 6.332 1.00 22.55 14 GLU B O 1
ATOM 878 N N . ALA B 1 15 ? -8.661 -50.059 7.770 1.00 25.79 15 ALA B N 1
ATOM 879 C CA . ALA B 1 15 ? -10.027 -50.182 8.267 1.00 25.09 15 ALA B CA 1
ATOM 880 C C . ALA B 1 15 ? -10.514 -48.850 8.828 1.00 16.34 15 ALA B C 1
ATOM 881 O O . ALA B 1 15 ? -11.626 -48.442 8.576 1.00 24.25 15 ALA B O 1
ATOM 883 N N . LEU B 1 16 ? -9.648 -48.181 9.558 1.00 19.38 16 LEU B N 1
ATOM 884 C CA . LEU B 1 16 ? -9.935 -46.889 10.135 1.00 23.07 16 LEU B CA 1
ATOM 885 C C . LEU B 1 16 ? -10.259 -45.794 9.101 1.00 26.67 16 LEU B C 1
ATOM 886 O O . LEU B 1 16 ? -11.257 -45.114 9.220 1.00 23.42 16 LEU B O 1
ATOM 891 N N . GLU B 1 17 ? -9.409 -45.666 8.097 1.00 22.00 17 GLU B N 1
ATOM 892 C CA . GLU B 1 17 ? -9.557 -44.729 7.000 1.00 19.94 17 GLU B CA 1
ATOM 893 C C . GLU B 1 17 ? -10.892 -44.823 6.296 1.00 24.87 17 GLU B C 1
ATOM 894 O O . GLU B 1 17 ? -11.468 -43.823 5.911 1.00 23.90 17 GLU B O 1
ATOM 900 N N . LYS B 1 18 ? -11.350 -46.046 6.087 1.00 22.20 18 LYS B N 1
ATOM 901 C CA . LYS B 1 18 ? -12.553 -46.309 5.331 1.00 27.26 18 LYS B CA 1
ATOM 902 C C . LYS B 1 18 ? -13.820 -45.899 6.062 1.00 35.11 18 LYS B C 1
ATOM 903 O O . LYS B 1 18 ? -14.787 -45.492 5.452 1.00 31.92 18 LYS B O 1
ATOM 909 N N . ASP B 1 19 ? -13.802 -46.015 7.373 1.00 29.33 19 ASP B N 1
ATOM 910 C CA . ASP B 1 19 ? -15.018 -45.878 8.123 1.00 28.31 19 ASP B CA 1
ATOM 911 C C . ASP B 1 19 ? -15.256 -44.547 8.846 1.00 28.86 19 ASP B C 1
ATOM 912 O O . ASP B 1 19 ? -16.385 -44.112 8.946 1.00 30.02 19 ASP B O 1
ATOM 917 N N . ILE B 1 20 ? -14.211 -43.920 9.351 1.00 23.01 20 ILE B N 1
ATOM 918 C CA . ILE B 1 20 ? -14.383 -42.800 10.257 1.00 24.67 20 ILE B CA 1
ATOM 919 C C . ILE B 1 20 ? -14.751 -41.462 9.619 1.00 27.67 20 ILE B C 1
ATOM 920 O O . ILE B 1 20 ? -14.234 -41.082 8.590 1.00 19.71 20 ILE B O 1
ATOM 925 N N . LYS B 1 21 ? -15.684 -40.775 10.258 1.00 23.69 21 LYS B N 1
ATOM 926 C CA . LYS B 1 21 ? -16.012 -39.410 9.916 1.00 22.36 21 LYS B CA 1
ATOM 927 C C . LYS B 1 21 ? -15.042 -38.550 10.694 1.00 17.65 21 LYS B C 1
ATOM 928 O O . LYS B 1 21 ? -15.150 -38.447 11.898 1.00 16.23 21 LYS B O 1
ATOM 934 N N . THR B 1 22 ? -14.067 -37.968 10.010 1.00 18.64 22 THR B N 1
ATOM 935 C CA . THR B 1 22 ? -12.987 -37.339 10.721 1.00 20.60 22 THR B CA 1
ATOM 936 C C . THR B 1 22 ? -13.434 -36.133 11.544 1.00 20.01 22 THR B C 1
ATOM 937 O O . THR B 1 22 ? -12.922 -35.910 12.609 1.00 20.40 22 THR B O 1
ATOM 941 N N . SER B 1 23 ? -14.395 -35.372 11.057 1.00 11.37 23 SER B N 1
ATOM 942 C CA . SER B 1 23 ? -14.795 -34.180 11.786 1.00 15.98 23 SER B CA 1
ATOM 943 C C . SER B 1 23 ? -15.307 -34.487 13.214 1.00 13.30 23 SER B C 1
ATOM 944 O O . SER B 1 23 ? -14.993 -33.779 14.139 1.00 18.71 23 SER B O 1
ATOM 947 N N . TYR B 1 24 ? -16.063 -35.564 13.380 1.00 17.01 24 TYR B N 1
ATOM 948 C CA . TYR B 1 24 ? -16.525 -35.938 14.704 1.00 18.25 24 TYR B CA 1
ATOM 949 C C . TYR B 1 24 ? -15.359 -36.358 15.591 1.00 19.37 24 TYR B C 1
ATOM 950 O O . TYR B 1 24 ? -15.259 -35.941 16.727 1.00 18.41 24 TYR B O 1
ATOM 959 N N . ILE B 1 25 ? -14.483 -37.196 15.056 1.00 19.53 25 ILE B N 1
ATOM 960 C CA . ILE B 1 25 ? -13.325 -37.669 15.801 1.00 20.83 25 ILE B CA 1
ATOM 961 C C . ILE B 1 25 ? -12.404 -36.524 16.218 1.00 20.42 25 ILE B C 1
ATOM 962 O O . ILE B 1 25 ? -11.965 -36.471 17.344 1.00 21.85 25 ILE B O 1
ATOM 967 N N . MET B 1 26 ? -12.143 -35.595 15.315 1.00 15.53 26 MET B N 1
ATOM 968 C CA . MET B 1 26 ? -11.369 -34.417 15.661 1.00 13.02 26 MET B CA 1
ATOM 969 C C . MET B 1 26 ? -12.068 -33.552 16.706 1.00 13.71 26 MET B C 1
ATOM 970 O O . MET B 1 26 ? -11.417 -32.991 17.534 1.00 17.76 26 MET B O 1
ATOM 975 N N . ASP B 1 27 ? -13.392 -33.473 16.672 1.00 18.31 27 ASP B N 1
ATOM 976 C CA . ASP B 1 27 ? -14.135 -32.721 17.673 1.00 18.12 27 ASP B CA 1
ATOM 977 C C . ASP B 1 27 ? -13.736 -33.179 19.077 1.00 20.37 27 ASP B C 1
ATOM 978 O O . ASP B 1 27 ? -13.444 -32.370 19.932 1.00 18.62 27 ASP B O 1
ATOM 983 N N . HIS B 1 28 ? -13.718 -34.489 19.283 1.00 16.89 28 HIS B N 1
ATOM 984 C CA . HIS B 1 28 ? -13.311 -35.088 20.545 1.00 13.15 28 HIS B CA 1
ATOM 985 C C . HIS B 1 28 ? -11.873 -34.766 20.899 1.00 16.45 28 HIS B C 1
ATOM 986 O O . HIS B 1 28 ? -11.604 -34.384 22.003 1.00 21.47 28 HIS B O 1
ATOM 993 N N . MET B 1 29 ? -10.960 -34.958 19.956 1.00 15.42 29 MET B N 1
ATOM 994 C CA . MET B 1 29 ? -9.541 -34.719 20.201 1.00 20.98 29 MET B CA 1
ATOM 995 C C . MET B 1 29 ? -9.207 -33.262 20.506 1.00 21.67 29 MET B C 1
ATOM 996 O O . MET B 1 29 ? -8.342 -32.995 21.297 1.00 21.30 29 MET B O 1
ATOM 1001 N N . ILE B 1 30 ? -9.916 -32.341 19.872 1.00 16.86 30 ILE B N 1
ATOM 1002 C CA . ILE B 1 30 ? -9.821 -30.927 20.187 1.00 18.43 30 ILE B CA 1
ATOM 1003 C C . ILE B 1 30 ? -10.251 -30.708 21.646 1.00 19.19 30 ILE B C 1
ATOM 1004 O O . ILE B 1 30 ? -9.523 -30.139 22.429 1.00 19.18 30 ILE B O 1
ATOM 1009 N N . SER B 1 31 ? -11.439 -31.183 21.991 1.00 15.47 31 SER B N 1
ATOM 1010 C CA . SER B 1 31 ? -11.935 -31.102 23.360 1.00 20.70 31 SER B CA 1
ATOM 1011 C C . SER B 1 31 ? -10.944 -31.671 24.376 1.00 28.87 31 SER B C 1
ATOM 1012 O O . SER B 1 31 ? -10.720 -31.075 25.395 1.00 23.70 31 SER B O 1
ATOM 1015 N N . ASP B 1 32 ? -10.354 -32.822 24.067 1.00 24.98 32 ASP B N 1
ATOM 1016 C CA . ASP B 1 32 ? -9.403 -33.489 24.952 1.00 26.62 32 ASP B CA 1
ATOM 1017 C C . ASP B 1 32 ? -8.074 -32.742 25.028 1.00 28.26 32 ASP B C 1
ATOM 1018 O O . ASP B 1 32 ? -7.308 -32.945 25.939 1.00 32.55 32 ASP B O 1
ATOM 1023 N N . GLY B 1 33 ? -7.796 -31.897 24.049 1.00 22.57 33 GLY B N 1
ATOM 1024 C CA . GLY B 1 33 ? -6.530 -31.199 23.987 1.00 25.52 33 GLY B CA 1
ATOM 1025 C C . GLY B 1 33 ? -5.391 -31.918 23.264 1.00 31.97 33 GLY B C 1
ATOM 1026 O O . GLY B 1 33 ? -4.236 -31.575 23.447 1.00 29.54 33 GLY B O 1
ATOM 1027 N N . PHE B 1 34 ? -5.711 -32.903 22.438 1.00 22.08 34 PHE B N 1
ATOM 1028 C CA . PHE B 1 34 ? -4.680 -33.680 21.766 1.00 20.14 34 PHE B CA 1
ATOM 1029 C C . PHE B 1 34 ? -4.574 -33.443 20.275 1.00 25.76 34 PHE B C 1
ATOM 1030 O O . PHE B 1 34 ? -3.979 -34.220 19.559 1.00 29.12 34 PHE B O 1
ATOM 1038 N N . LEU B 1 35 ? -5.166 -32.350 19.836 1.00 19.92 35 LEU B N 1
ATOM 1039 C CA . LEU B 1 35 ? -5.126 -31.913 18.459 1.00 18.40 35 LEU B CA 1
ATOM 1040 C C . LEU B 1 35 ? -5.300 -30.408 18.438 1.00 21.77 35 LEU B C 1
ATOM 1041 O O . LEU B 1 35 ? -6.117 -29.870 19.164 1.00 22.66 35 LEU B O 1
ATOM 1046 N N . THR B 1 36 ? -4.523 -29.738 17.605 1.00 19.45 36 THR B N 1
ATOM 1047 C CA . THR B 1 36 ? -4.609 -28.296 17.495 1.00 25.31 36 THR B CA 1
ATOM 1048 C C . THR B 1 36 ? -5.541 -27.864 16.380 1.00 22.42 36 THR B C 1
ATOM 1049 O O . THR B 1 36 ? -5.918 -28.638 15.514 1.00 16.21 36 THR B O 1
ATOM 1053 N N . ILE B 1 37 ? -5.890 -26.592 16.418 1.00 20.95 37 ILE B N 1
ATOM 1054 C CA . ILE B 1 37 ? -6.731 -26.036 15.392 1.00 19.49 37 ILE B CA 1
ATOM 1055 C C . ILE B 1 37 ? -6.005 -26.060 14.050 1.00 23.77 37 ILE B C 1
ATOM 1056 O O . ILE B 1 37 ? -6.588 -26.375 13.041 1.00 25.97 37 ILE B O 1
ATOM 1061 N N . SER B 1 38 ? -4.722 -25.744 14.053 1.00 16.93 38 SER B N 1
ATOM 1062 C CA . SER B 1 38 ? -3.967 -25.776 12.814 1.00 15.70 38 SER B CA 1
ATOM 1063 C C . SER B 1 38 ? -3.882 -27.191 12.240 1.00 22.87 38 SER B C 1
ATOM 1064 O O . SER B 1 38 ? -3.973 -27.371 11.048 1.00 18.85 38 SER B O 1
ATOM 1067 N N . GLU B 1 39 ? -3.727 -28.186 13.103 1.00 21.93 39 GLU B N 1
ATOM 1068 C CA . GLU B 1 39 ? -3.658 -29.558 12.649 1.00 22.15 39 GLU B CA 1
ATOM 1069 C C . GLU B 1 39 ? -5.008 -29.966 12.102 1.00 21.95 39 GLU B C 1
ATOM 1070 O O . GLU B 1 39 ? -5.095 -30.610 11.069 1.00 22.65 39 GLU B O 1
ATOM 1076 N N . GLU B 1 40 ? -6.058 -29.570 12.807 1.00 15.07 40 GLU B N 1
ATOM 1077 C CA . GLU B 1 40 ? -7.411 -29.842 12.368 1.00 19.16 40 GLU B CA 1
ATOM 1078 C C . GLU B 1 40 ? -7.658 -29.267 10.977 1.00 15.41 40 GLU B C 1
ATOM 1079 O O . GLU B 1 40 ? -8.223 -29.929 10.143 1.00 14.77 40 GLU B O 1
ATOM 1085 N N . GLU B 1 41 ? -7.227 -28.036 10.750 1.00 13.17 41 GLU B N 1
ATOM 1086 C CA . GLU B 1 41 ? -7.385 -27.415 9.439 1.00 19.30 41 GLU B CA 1
ATOM 1087 C C . GLU B 1 41 ? -6.618 -28.158 8.354 1.00 18.32 41 GLU B C 1
ATOM 1088 O O . GLU B 1 41 ? -7.116 -28.319 7.261 1.00 16.72 41 GLU B O 1
ATOM 1094 N N . LYS B 1 42 ? -5.405 -28.588 8.664 1.00 19.93 42 LYS B N 1
ATOM 1095 C CA . LYS B 1 42 ? -4.597 -29.389 7.754 1.00 24.05 42 LYS B CA 1
ATOM 1096 C C . LYS B 1 42 ? -5.391 -30.599 7.305 1.00 19.64 42 LYS B C 1
ATOM 1097 O O . LYS B 1 42 ? -5.496 -30.858 6.138 1.00 22.04 42 LYS B O 1
ATOM 1103 N N . VAL B 1 43 ? -5.971 -31.311 8.259 1.00 17.02 43 VAL B N 1
ATOM 1104 C CA . VAL B 1 43 ? -6.804 -32.467 7.967 1.00 17.19 43 VAL B CA 1
ATOM 1105 C C . VAL B 1 43 ? -7.980 -32.111 7.067 1.00 22.56 43 VAL B C 1
ATOM 1106 O O . VAL B 1 43 ? -8.192 -32.752 6.064 1.00 17.78 43 VAL B O 1
ATOM 1110 N N . ARG B 1 44 ? -8.724 -31.073 7.425 1.00 21.53 44 ARG B N 1
ATOM 1111 C CA . ARG B 1 44 ? -9.892 -30.673 6.652 1.00 21.41 44 ARG B CA 1
ATOM 1112 C C . ARG B 1 44 ? -9.580 -30.240 5.231 1.00 23.19 44 ARG B C 1
ATOM 1113 O O . ARG B 1 44 ? -10.416 -30.348 4.385 1.00 25.42 44 ARG B O 1
ATOM 1121 N N . ASN B 1 45 ? -8.379 -29.755 4.984 1.00 22.66 45 ASN B N 1
ATOM 1122 C CA . ASN B 1 45 ? -7.996 -29.371 3.640 1.00 24.64 45 ASN B CA 1
ATOM 1123 C C . ASN B 1 45 ? -8.065 -30.507 2.644 1.00 30.61 45 ASN B C 1
ATOM 1124 O O . ASN B 1 45 ? -8.287 -30.271 1.475 1.00 27.73 45 ASN B O 1
ATOM 1129 N N . GLU B 1 46 ? -7.835 -31.731 3.115 1.00 24.66 46 GLU B N 1
ATOM 1130 C CA . GLU B 1 46 ? -7.804 -32.894 2.248 1.00 21.70 46 GLU B CA 1
ATOM 1131 C C . GLU B 1 46 ? -9.160 -33.064 1.553 1.00 28.88 46 GLU B C 1
ATOM 1132 O O . GLU B 1 46 ? -10.195 -32.900 2.165 1.00 25.63 46 GLU B O 1
ATOM 1138 N N . PRO B 1 47 ? -9.140 -33.342 0.255 1.00 31.87 47 PRO B N 1
ATOM 1139 C CA . PRO B 1 47 ? -10.349 -33.258 -0.572 1.00 31.20 47 PRO B CA 1
ATOM 1140 C C . PRO B 1 47 ? -11.319 -34.444 -0.489 1.00 31.32 47 PRO B C 1
ATOM 1141 O O . PRO B 1 47 ? -12.380 -34.355 -1.110 1.00 33.33 47 PRO B O 1
ATOM 1145 N N . THR B 1 48 ? -10.988 -35.518 0.228 1.00 28.30 48 THR B N 1
ATOM 1146 C CA . THR B 1 48 ? -11.936 -36.631 0.383 1.00 28.57 48 THR B CA 1
ATOM 1147 C C . THR B 1 48 ? -11.927 -37.182 1.809 1.00 22.89 48 THR B C 1
ATOM 1148 O O . THR B 1 48 ? -10.924 -37.053 2.508 1.00 17.36 48 THR B O 1
ATOM 1152 N N . GLN B 1 49 ? -13.034 -37.787 2.201 1.00 22.04 49 GLN B N 1
ATOM 1153 C CA . GLN B 1 49 ? -13.132 -38.438 3.486 1.00 31.66 49 GLN B CA 1
ATOM 1154 C C . GLN B 1 49 ? -11.906 -39.317 3.735 1.00 29.06 49 GLN B C 1
ATOM 1155 O O . GLN B 1 49 ? -11.308 -39.222 4.778 1.00 27.45 49 GLN B O 1
ATOM 1161 N N . GLN B 1 50 ? -11.548 -40.134 2.756 1.00 26.41 50 GLN B N 1
ATOM 1162 C CA . GLN B 1 50 ? -10.414 -41.023 2.926 1.00 27.12 50 GLN B CA 1
ATOM 1163 C C . GLN B 1 50 ? -9.109 -40.271 3.140 1.00 19.79 50 GLN B C 1
ATOM 1164 O O . GLN B 1 50 ? -8.347 -40.642 3.992 1.00 23.13 50 GLN B O 1
ATOM 1170 N N . GLN B 1 51 ? -8.861 -39.211 2.379 1.00 20.67 51 GLN B N 1
ATOM 1171 C CA . GLN B 1 51 ? -7.628 -38.439 2.503 1.00 21.64 51 GLN B CA 1
ATOM 1172 C C . GLN B 1 51 ? -7.626 -37.620 3.788 1.00 19.12 51 GLN B C 1
ATOM 1173 O O . GLN B 1 51 ? -6.567 -37.361 4.369 1.00 19.34 51 GLN B O 1
ATOM 1179 N N . ARG B 1 52 ? -8.808 -37.235 4.233 1.00 17.17 52 ARG B N 1
ATOM 1180 C CA . ARG B 1 52 ? -8.946 -36.573 5.506 1.00 19.33 52 ARG B CA 1
ATOM 1181 C C . ARG B 1 52 ? -8.592 -37.567 6.614 1.00 23.91 52 ARG B C 1
ATOM 1182 O O . ARG B 1 52 ? -7.737 -37.302 7.425 1.00 17.99 52 ARG B O 1
ATOM 1190 N N . ALA B 1 53 ? -9.237 -38.726 6.605 1.00 15.96 53 ALA B N 1
ATOM 1191 C CA . ALA B 1 53 ? -8.950 -39.771 7.570 1.00 23.62 53 ALA B CA 1
ATOM 1192 C C . ALA B 1 53 ? -7.471 -40.185 7.545 1.00 20.11 53 ALA B C 1
ATOM 1193 O O . ALA B 1 53 ? -6.861 -40.346 8.570 1.00 22.18 53 ALA B O 1
ATOM 1195 N N . ALA B 1 54 ? -6.917 -40.322 6.351 1.00 20.31 54 ALA B N 1
ATOM 1196 C CA . ALA B 1 54 ? -5.530 -40.708 6.173 1.00 24.86 54 ALA B CA 1
ATOM 1197 C C . ALA B 1 54 ? -4.599 -39.700 6.802 1.00 19.48 54 ALA B C 1
ATOM 1198 O O . ALA B 1 54 ? -3.658 -40.070 7.472 1.00 19.08 54 ALA B O 1
ATOM 1200 N N . MET B 1 55 ? -4.865 -38.424 6.574 1.00 16.88 55 MET B N 1
ATOM 1201 C CA . MET B 1 55 ? -4.032 -37.394 7.170 1.00 22.54 55 MET B CA 1
ATOM 1202 C C . MET B 1 55 ? -4.062 -37.411 8.700 1.00 25.83 55 MET B C 1
ATOM 1203 O O . MET B 1 55 ? -3.052 -37.260 9.341 1.00 24.31 55 MET B O 1
ATOM 1208 N N . LEU B 1 56 ? -5.240 -37.591 9.265 1.00 17.05 56 LEU B N 1
ATOM 1209 C CA . LEU B 1 56 ? -5.382 -37.595 10.710 1.00 17.62 56 LEU B CA 1
ATOM 1210 C C . LEU B 1 56 ? -4.570 -38.735 11.322 1.00 19.53 56 LEU B C 1
ATOM 1211 O O . LEU B 1 56 ? -3.899 -38.557 12.306 1.00 17.85 56 LEU B O 1
ATOM 1216 N N . ILE B 1 57 ? -4.650 -39.900 10.703 1.00 14.46 57 ILE B N 1
ATOM 1217 C CA . ILE B 1 57 ? -3.920 -41.060 11.141 1.00 24.99 57 ILE B CA 1
ATOM 1218 C C . ILE B 1 57 ? -2.435 -40.802 11.087 1.00 27.48 57 ILE B C 1
ATOM 1219 O O . ILE B 1 57 ? -1.710 -41.195 11.973 1.00 23.29 57 ILE B O 1
ATOM 1224 N N . LYS B 1 58 ? -1.998 -40.118 10.043 1.00 29.19 58 LYS B N 1
ATOM 1225 C CA . LYS B 1 58 ? -0.600 -39.760 9.904 1.00 27.47 58 LYS B CA 1
ATOM 1226 C C . LYS B 1 58 ? -0.136 -38.891 11.053 1.00 27.61 58 LYS B C 1
ATOM 1227 O O . LYS B 1 58 ? 0.920 -39.106 11.597 1.00 27.26 58 LYS B O 1
ATOM 1233 N N . MET B 1 59 ? -0.935 -37.901 11.409 1.00 18.73 59 MET B N 1
ATOM 1234 C CA . MET B 1 59 ? -0.611 -37.014 12.505 1.00 23.21 59 MET B CA 1
ATOM 1235 C C . MET B 1 59 ? -0.606 -37.755 13.846 1.00 23.83 59 MET B C 1
ATOM 1236 O O . MET B 1 59 ? 0.275 -37.577 14.659 1.00 25.93 59 MET B O 1
ATOM 1241 N N . ILE B 1 60 ? -1.603 -38.595 14.054 1.00 23.33 60 ILE B N 1
ATOM 1242 C CA . ILE B 1 60 ? -1.714 -39.339 15.286 1.00 28.74 60 ILE B CA 1
ATOM 1243 C C . ILE B 1 60 ? -0.494 -40.234 15.446 1.00 35.94 60 ILE B C 1
ATOM 1244 O O . ILE B 1 60 ? 0.058 -40.363 16.534 1.00 29.15 60 ILE B O 1
ATOM 1249 N N . LEU B 1 61 ? -0.070 -40.828 14.340 1.00 32.77 61 LEU B N 1
ATOM 1250 C CA . LEU B 1 61 ? 1.086 -41.697 14.333 1.00 30.62 61 LEU B CA 1
ATOM 1251 C C . LEU B 1 61 ? 2.278 -41.014 14.956 1.00 29.41 61 LEU B C 1
ATOM 1252 O O . LEU B 1 61 ? 3.137 -41.669 15.495 1.00 35.70 61 LEU B O 1
ATOM 1257 N N . LYS B 1 62 ? 2.330 -39.694 14.894 1.00 29.22 62 LYS B N 1
ATOM 1258 C CA . LYS B 1 62 ? 3.465 -38.980 15.462 1.00 33.20 62 LYS B CA 1
ATOM 1259 C C . LYS B 1 62 ? 3.196 -38.375 16.842 1.00 36.86 62 LYS B C 1
ATOM 1260 O O . LYS B 1 62 ? 3.996 -37.606 17.350 1.00 33.91 62 LYS B O 1
ATOM 1266 N N . LYS B 1 63 ? 2.073 -38.744 17.443 1.00 34.05 63 LYS B N 1
ATOM 1267 C CA . LYS B 1 63 ? 1.680 -38.184 18.728 1.00 32.53 63 LYS B CA 1
ATOM 1268 C C . LYS B 1 63 ? 1.890 -39.141 19.894 1.00 33.84 63 LYS B C 1
ATOM 1269 O O . LYS B 1 63 ? 2.251 -40.281 19.703 1.00 31.56 63 LYS B O 1
ATOM 1275 N N . ASP B 1 64 ? 1.646 -38.657 21.104 1.00 34.56 64 ASP B N 1
ATOM 1276 C CA . ASP B 1 64 ? 1.984 -39.398 22.302 1.00 25.33 64 ASP B CA 1
ATOM 1277 C C . ASP B 1 64 ? 0.930 -40.401 22.720 1.00 31.81 64 ASP B C 1
ATOM 1278 O O . ASP B 1 64 ? -0.065 -40.569 22.028 1.00 35.42 64 ASP B O 1
ATOM 1283 N N . ASN B 1 65 ? 1.166 -41.088 23.831 1.00 25.70 65 ASN B N 1
ATOM 1284 C CA . ASN B 1 65 ? 0.256 -42.138 24.257 1.00 24.37 65 ASN B CA 1
ATOM 1285 C C . ASN B 1 65 ? -1.141 -41.613 24.559 1.00 23.47 65 ASN B C 1
ATOM 1286 O O . ASN B 1 65 ? -2.140 -42.240 24.197 1.00 21.82 65 ASN B O 1
ATOM 1291 N N . ASP B 1 66 ? -1.207 -40.465 25.216 1.00 29.84 66 ASP B N 1
ATOM 1292 C CA . ASP B 1 66 ? -2.475 -39.806 25.490 1.00 30.44 66 ASP B CA 1
ATOM 1293 C C . ASP B 1 66 ? -3.254 -39.588 24.207 1.00 27.51 66 ASP B C 1
ATOM 1294 O O . ASP B 1 66 ? -4.435 -39.844 24.156 1.00 26.38 66 ASP B O 1
ATOM 1299 N N . SER B 1 67 ? -2.588 -39.144 23.150 1.00 24.32 67 SER B N 1
ATOM 1300 C CA . SER B 1 67 ? -3.258 -38.970 21.866 1.00 18.82 67 SER B CA 1
ATOM 1301 C C . SER B 1 67 ? -3.924 -40.234 21.328 1.00 25.04 67 SER B C 1
ATOM 1302 O O . SER B 1 67 ? -5.011 -40.178 20.779 1.00 33.73 67 SER B O 1
ATOM 1305 N N . TYR B 1 68 ? -3.262 -41.371 21.495 1.00 22.42 68 TYR B N 1
ATOM 1306 C CA . TYR B 1 68 ? -3.813 -42.660 21.099 1.00 22.43 68 TYR B CA 1
ATOM 1307 C C . TYR B 1 68 ? -5.074 -42.954 21.901 1.00 18.80 68 TYR B C 1
ATOM 1308 O O . TYR B 1 68 ? -6.053 -43.398 21.356 1.00 24.22 68 TYR B O 1
ATOM 1317 N N . VAL B 1 69 ? -5.027 -42.702 23.198 1.00 19.68 69 VAL B N 1
ATOM 1318 C CA . VAL B 1 69 ? -6.174 -42.922 24.065 1.00 22.54 69 VAL B CA 1
ATOM 1319 C C . VAL B 1 69 ? -7.320 -41.975 23.728 1.00 19.07 69 VAL B C 1
ATOM 1320 O O . VAL B 1 69 ? -8.466 -42.368 23.758 1.00 19.73 69 VAL B O 1
ATOM 1324 N N . SER B 1 70 ? -6.992 -40.736 23.393 1.00 16.03 70 SER B N 1
ATOM 1325 C CA . SER B 1 70 ? -7.989 -39.763 22.957 1.00 23.18 70 SER B CA 1
ATOM 1326 C C . SER B 1 70 ? -8.709 -40.304 21.737 1.00 26.12 70 SER B C 1
ATOM 1327 O O . SER B 1 70 ? -9.930 -40.292 21.653 1.00 18.67 70 SER B O 1
ATOM 1330 N N . PHE B 1 71 ? -7.911 -40.795 20.801 1.00 24.48 71 PHE B N 1
ATOM 1331 C CA . PHE B 1 71 ? -8.394 -41.360 19.560 1.00 20.93 71 PHE B CA 1
ATOM 1332 C C . PHE B 1 71 ? -9.292 -42.561 19.810 1.00 22.40 71 PHE B C 1
ATOM 1333 O O . PHE B 1 71 ? -10.379 -42.646 19.272 1.00 19.98 71 PHE B O 1
ATOM 1341 N N . TYR B 1 72 ? -8.821 -43.492 20.626 1.00 23.68 72 TYR B N 1
ATOM 1342 C CA . TYR B 1 72 ? -9.610 -44.651 20.985 1.00 18.08 72 TYR B CA 1
ATOM 1343 C C . TYR B 1 72 ? -10.948 -44.236 21.604 1.00 18.91 72 TYR B C 1
ATOM 1344 O O . TYR B 1 72 ? -11.991 -44.728 21.215 1.00 19.79 72 TYR B O 1
ATOM 1353 N N . ASN B 1 73 ? -10.893 -43.322 22.557 1.00 17.00 73 ASN B N 1
ATOM 1354 C CA . ASN B 1 73 ? -12.084 -42.820 23.217 1.00 24.02 73 ASN B CA 1
ATOM 1355 C C . ASN B 1 73 ? -13.062 -42.146 22.267 1.00 22.80 73 ASN B C 1
ATOM 1356 O O . ASN B 1 73 ? -14.261 -42.318 22.384 1.00 25.25 73 ASN B O 1
ATOM 1361 N N . ALA B 1 74 ? -12.531 -41.411 21.304 1.00 20.29 74 ALA B N 1
ATOM 1362 C CA . ALA B 1 74 ? -13.350 -40.794 20.272 1.00 20.54 74 ALA B CA 1
ATOM 1363 C C . ALA B 1 74 ? -14.101 -41.864 19.492 1.00 22.56 74 ALA B C 1
ATOM 1364 O O . ALA B 1 74 ? -15.296 -41.758 19.295 1.00 20.11 74 ALA B O 1
ATOM 1366 N N . LEU B 1 75 ? -13.400 -42.905 19.060 1.00 24.74 75 LEU B N 1
ATOM 1367 C CA . LEU B 1 75 ? -14.028 -44.008 18.339 1.00 22.40 75 LEU B CA 1
ATOM 1368 C C . LEU B 1 75 ? -15.163 -44.660 19.143 1.00 23.28 75 LEU B C 1
ATOM 1369 O O . LEU B 1 75 ? -16.249 -44.874 18.647 1.00 24.27 75 LEU B O 1
ATOM 1374 N N . LEU B 1 76 ? -14.870 -44.983 20.385 1.00 25.89 76 LEU B N 1
ATOM 1375 C CA . LEU B 1 76 ? -15.803 -45.665 21.247 1.00 25.70 76 LEU B CA 1
ATOM 1376 C C . LEU B 1 76 ? -17.049 -44.816 21.427 1.00 30.21 76 LEU B C 1
ATOM 1377 O O . LEU B 1 76 ? -18.156 -45.276 21.239 1.00 30.24 76 LEU B O 1
ATOM 1382 N N . HIS B 1 77 ? -16.842 -43.556 21.772 1.00 26.98 77 HIS B N 1
ATOM 1383 C CA . HIS B 1 77 ? -17.931 -42.653 22.069 1.00 29.85 77 HIS B CA 1
ATOM 1384 C C . HIS B 1 77 ? -18.772 -42.251 20.878 1.00 31.17 77 HIS B C 1
ATOM 1385 O O . HIS B 1 77 ? -19.909 -41.846 21.044 1.00 30.21 77 HIS B O 1
ATOM 1392 N N . GLU B 1 78 ? -18.224 -42.388 19.679 1.00 23.54 78 GLU B N 1
ATOM 1393 C CA . GLU B 1 78 ? -18.980 -42.131 18.473 1.00 22.52 78 GLU B CA 1
ATOM 1394 C C . GLU B 1 78 ? -19.592 -43.394 17.883 1.00 30.46 78 GLU B C 1
ATOM 1395 O O . GLU B 1 78 ? -20.114 -43.382 16.787 1.00 29.07 78 GLU B O 1
ATOM 1401 N N . GLY B 1 79 ? -19.529 -44.490 18.614 1.00 30.25 79 GLY B N 1
ATOM 1402 C CA . GLY B 1 79 ? -20.179 -45.704 18.171 1.00 34.59 79 GLY B CA 1
ATOM 1403 C C . GLY B 1 79 ? -19.405 -46.592 17.222 1.00 32.25 79 GLY B C 1
ATOM 1404 O O . GLY B 1 79 ? -19.974 -47.475 16.634 1.00 34.71 79 GLY B O 1
ATOM 1405 N N . TYR B 1 80 ? -18.115 -46.354 17.076 1.00 24.87 80 TYR B N 1
ATOM 1406 C CA . TYR B 1 80 ? -17.262 -47.206 16.250 1.00 25.09 80 TYR B CA 1
ATOM 1407 C C . TYR B 1 80 ? -16.761 -48.355 17.118 1.00 20.42 80 TYR B C 1
ATOM 1408 O O . TYR B 1 80 ? -15.587 -48.479 17.392 1.00 22.78 80 TYR B O 1
ATOM 1417 N N . LYS B 1 81 ? -17.696 -49.170 17.571 1.00 26.55 81 LYS B N 1
ATOM 1418 C CA . LYS B 1 81 ? -17.418 -50.200 18.551 1.00 35.86 81 LYS B CA 1
ATOM 1419 C C . LYS B 1 81 ? -16.397 -51.203 18.037 1.00 28.77 81 LYS B C 1
ATOM 1420 O O . LYS B 1 81 ? -15.467 -51.552 18.725 1.00 23.56 81 LYS B O 1
ATOM 1426 N N . ASP B 1 82 ? -16.594 -51.644 16.807 1.00 31.13 82 ASP B N 1
ATOM 1427 C CA . ASP B 1 82 ? -15.718 -52.619 16.181 1.00 36.56 82 ASP B CA 1
ATOM 1428 C C . ASP B 1 82 ? -14.285 -52.087 16.013 1.00 37.85 82 ASP B C 1
ATOM 1429 O O . ASP B 1 82 ? -13.340 -52.732 16.425 1.00 38.41 82 ASP B O 1
ATOM 1434 N N . LEU B 1 83 ? -14.147 -50.888 15.451 1.0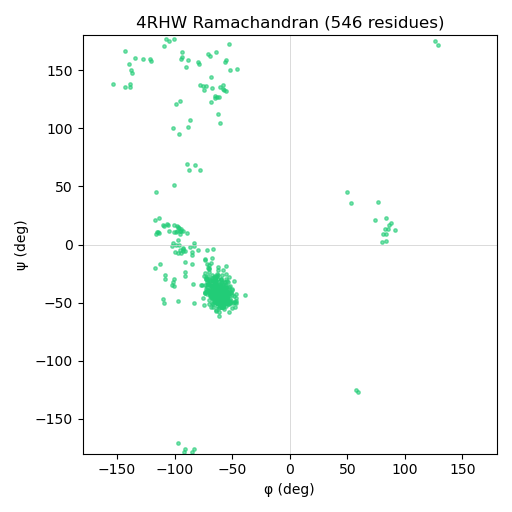0 33.97 83 LEU B N 1
ATOM 1435 C CA . LEU B 1 83 ? -12.845 -50.256 15.265 1.00 29.43 83 LEU B CA 1
ATOM 1436 C C . LEU B 1 83 ? -12.136 -49.987 16.577 1.00 28.16 83 LEU B C 1
ATOM 1437 O O . LEU B 1 83 ? -10.933 -50.097 16.678 1.00 28.95 83 LEU B O 1
ATOM 1442 N N . ALA B 1 84 ? -12.897 -49.620 17.589 1.00 28.79 84 ALA B N 1
ATOM 1443 C CA . ALA B 1 84 ? -12.322 -49.410 18.911 1.00 30.41 84 ALA B CA 1
ATOM 1444 C C . ALA B 1 84 ? -11.698 -50.708 19.432 1.00 24.48 84 ALA B C 1
ATOM 1445 O O . ALA B 1 84 ? -10.616 -50.700 20.020 1.00 25.15 84 ALA B O 1
ATOM 1447 N N . ALA B 1 85 ? -12.406 -51.816 19.231 1.00 30.10 85 ALA B N 1
ATOM 1448 C CA . ALA B 1 85 ? -11.925 -53.126 19.663 1.00 41.26 85 ALA B CA 1
ATOM 1449 C C . ALA B 1 85 ? -10.576 -53.431 19.018 1.00 40.12 85 ALA B C 1
ATOM 1450 O O . ALA B 1 85 ? -9.647 -53.875 19.694 1.00 40.05 85 ALA B O 1
ATOM 1452 N N . LEU B 1 86 ? -10.476 -53.183 17.713 1.00 34.93 86 LEU B N 1
ATOM 1453 C CA . LEU B 1 86 ? -9.224 -53.397 16.989 1.00 33.38 86 LEU B CA 1
ATOM 1454 C C . LEU B 1 86 ? -8.033 -52.717 17.678 1.00 32.43 86 LEU B C 1
ATOM 1455 O O . LEU B 1 86 ? -6.950 -53.297 17.773 1.00 41.57 86 LEU B O 1
ATOM 1460 N N . LEU B 1 87 ? -8.213 -51.506 18.190 1.00 26.01 87 LEU B N 1
ATOM 1461 C CA . LEU B 1 87 ? -7.114 -50.816 18.869 1.00 26.27 87 LEU B CA 1
ATOM 1462 C C . LEU B 1 87 ? -7.075 -51.044 20.366 1.00 31.29 87 LEU B C 1
ATOM 1463 O O . LEU B 1 87 ? -6.182 -50.553 21.044 1.00 27.32 87 LEU B O 1
ATOM 1468 N N . HIS B 1 88 ? -8.069 -51.732 20.901 1.00 31.81 88 HIS B N 1
ATOM 1469 C CA . HIS B 1 88 ? -8.116 -51.880 22.342 1.00 40.74 88 HIS B CA 1
ATOM 1470 C C . HIS B 1 88 ? -6.834 -52.498 22.855 1.00 41.93 88 HIS B C 1
ATOM 1471 O O . HIS B 1 88 ? -6.268 -52.036 23.821 1.00 40.20 88 HIS B O 1
ATOM 1478 N N . ASP B 1 89 ? -6.382 -53.543 22.176 1.00 49.36 89 ASP B N 1
ATOM 1479 C CA . ASP B 1 89 ? -5.194 -54.268 22.593 1.00 51.01 89 ASP B CA 1
ATOM 1480 C C . ASP B 1 89 ? -3.958 -53.391 22.631 1.00 45.15 89 ASP B C 1
ATOM 1481 O O . ASP B 1 89 ? -3.057 -53.634 23.402 1.00 43.19 89 ASP B O 1
ATOM 1486 N N . GLY B 1 90 ? -3.913 -52.374 21.792 1.00 38.77 90 GLY B N 1
ATOM 1487 C CA . GLY B 1 90 ? -2.734 -51.542 21.709 1.00 33.49 90 GLY B CA 1
ATOM 1488 C C . GLY B 1 90 ? -2.689 -50.397 22.692 1.00 32.41 90 GLY B C 1
ATOM 1489 O O . GLY B 1 90 ? -1.726 -49.659 22.720 1.00 29.62 90 GLY B O 1
ATOM 1490 N N . ILE B 1 91 ? -3.736 -50.245 23.492 1.00 33.57 91 ILE B N 1
ATOM 1491 C CA . ILE B 1 91 ? -3.806 -49.124 24.426 1.00 39.56 91 ILE B CA 1
ATOM 1492 C C . ILE B 1 91 ? -2.700 -49.163 25.450 1.00 42.21 91 ILE B C 1
ATOM 1493 O O . ILE B 1 91 ? -2.628 -50.051 26.291 1.00 42.15 91 ILE B O 1
ATOM 1498 N N . PRO B 1 92 ? -1.815 -48.185 25.331 1.00 43.22 92 PRO B N 1
ATOM 1499 C CA . PRO B 1 92 ? -0.659 -48.064 26.207 1.00 46.29 92 PRO B CA 1
ATOM 1500 C C . PRO B 1 92 ? -1.072 -47.842 27.650 1.00 57.39 92 PRO B C 1
ATOM 1501 O O . PRO B 1 92 ? -0.193 -47.949 28.484 1.00 61.61 92 PRO B O 1
ATOM 1505 N N . MET C 1 1 ? -41.294 0.278 -3.154 1.00 38.46 1 MET C N 1
ATOM 1506 C CA . MET C 1 1 ? -40.578 1.228 -3.984 1.00 38.17 1 MET C CA 1
ATOM 1507 C C . MET C 1 1 ? -41.441 1.804 -5.107 1.00 36.82 1 MET C C 1
ATOM 1508 O O . MET C 1 1 ? -42.385 1.195 -5.576 1.00 29.64 1 MET C O 1
ATOM 1513 N N . ASP C 1 2 ? -41.055 3.013 -5.512 1.00 39.67 2 ASP C N 1
ATOM 1514 C CA . ASP C 1 2 ? -41.713 3.750 -6.584 1.00 38.76 2 ASP C CA 1
ATOM 1515 C C . ASP C 1 2 ? -41.951 2.818 -7.745 1.00 32.71 2 ASP C C 1
ATOM 1516 O O . ASP C 1 2 ? -41.202 1.896 -7.951 1.00 32.43 2 ASP C O 1
ATOM 1521 N N . ALA C 1 3 ? -42.992 3.089 -8.511 1.00 35.32 3 ALA C N 1
ATOM 1522 C CA . ALA C 1 3 ? -43.389 2.250 -9.632 1.00 43.24 3 ALA C CA 1
ATOM 1523 C C . ALA C 1 3 ? -42.360 2.190 -10.760 1.00 44.50 3 ALA C C 1
ATOM 1524 O O . ALA C 1 3 ? -42.254 1.188 -11.450 1.00 38.87 3 ALA C O 1
ATOM 1526 N N . LYS C 1 4 ? -41.628 3.278 -10.948 1.00 39.26 4 LYS C N 1
ATOM 1527 C CA . LYS C 1 4 ? -40.588 3.320 -11.955 1.00 43.47 4 LYS C CA 1
ATOM 1528 C C . LYS C 1 4 ? -39.564 2.248 -11.648 1.00 42.48 4 LYS C C 1
ATOM 1529 O O . LYS C 1 4 ? -39.205 1.467 -12.510 1.00 39.73 4 LYS C O 1
ATOM 1535 N N . ALA C 1 5 ? -39.121 2.213 -10.398 1.00 36.22 5 ALA C N 1
ATOM 1536 C CA . ALA C 1 5 ? -38.152 1.231 -9.951 1.00 37.95 5 ALA C CA 1
ATOM 1537 C C . ALA C 1 5 ? -38.648 -0.212 -10.068 1.00 38.29 5 ALA C C 1
ATOM 1538 O O . ALA C 1 5 ? -37.995 -1.020 -10.705 1.00 39.34 5 ALA C O 1
ATOM 1540 N N . ARG C 1 6 ? -39.796 -0.528 -9.478 1.00 32.36 6 ARG C N 1
ATOM 1541 C CA . ARG C 1 6 ? -40.353 -1.863 -9.535 1.00 33.39 6 ARG C CA 1
ATOM 1542 C C . ARG C 1 6 ? -40.492 -2.329 -10.976 1.00 33.91 6 ARG C C 1
ATOM 1543 O O . ARG C 1 6 ? -40.153 -3.447 -11.312 1.00 36.21 6 ARG C O 1
ATOM 1551 N N . ASN C 1 7 ? -40.999 -1.448 -11.820 1.00 31.08 7 ASN C N 1
ATOM 1552 C CA . ASN C 1 7 ? -41.261 -1.772 -13.203 1.00 32.26 7 ASN C CA 1
ATOM 1553 C C . ASN C 1 7 ? -39.979 -2.142 -13.962 1.00 36.32 7 ASN C C 1
ATOM 1554 O O . ASN C 1 7 ? -39.956 -3.066 -14.755 1.00 36.89 7 ASN C O 1
ATOM 1559 N N . CYS C 1 8 ? -38.920 -1.400 -13.683 1.00 34.07 8 CYS C N 1
ATOM 1560 C CA . CYS C 1 8 ? -37.630 -1.605 -14.299 1.00 37.24 8 CYS C CA 1
ATOM 1561 C C . CYS C 1 8 ? -37.051 -2.960 -13.899 1.00 34.26 8 CYS C C 1
ATOM 1562 O O . CYS C 1 8 ? -36.522 -3.690 -14.709 1.00 33.85 8 CYS C O 1
ATOM 1565 N N . LEU C 1 9 ? -37.158 -3.250 -12.617 1.00 32.23 9 LEU C N 1
ATOM 1566 C CA . LEU C 1 9 ? -36.770 -4.528 -12.066 1.00 35.34 9 LEU C CA 1
ATOM 1567 C C . LEU C 1 9 ? -37.549 -5.696 -12.691 1.00 34.96 9 LEU C C 1
ATOM 1568 O O . LEU C 1 9 ? -36.976 -6.714 -12.988 1.00 28.52 9 LEU C O 1
ATOM 1573 N N . LEU C 1 10 ? -38.853 -5.529 -12.888 1.00 35.48 10 LEU C N 1
ATOM 1574 C CA . LEU C 1 10 ? -39.701 -6.561 -13.463 1.00 34.56 10 LEU C CA 1
ATOM 1575 C C . LEU C 1 10 ? -39.369 -6.773 -14.933 1.00 34.05 10 LEU C C 1
ATOM 1576 O O . LEU C 1 10 ? -39.392 -7.878 -15.421 1.00 38.89 10 LEU C O 1
ATOM 1581 N N . GLN C 1 11 ? -39.074 -5.689 -15.632 1.00 30.72 11 GLN C N 1
ATOM 1582 C CA . GLN C 1 11 ? -38.791 -5.729 -17.064 1.00 44.25 11 GLN C CA 1
ATOM 1583 C C . GLN C 1 11 ? -37.512 -6.499 -17.379 1.00 47.54 11 GLN C C 1
ATOM 1584 O O . GLN C 1 11 ? -37.397 -7.110 -18.421 1.00 42.66 11 GLN C O 1
ATOM 1590 N N . HIS C 1 12 ? -36.554 -6.455 -16.466 1.00 44.56 12 HIS C N 1
ATOM 1591 C CA . HIS C 1 12 ? -35.257 -7.072 -16.670 1.00 36.39 12 HIS C CA 1
ATOM 1592 C C . HIS C 1 12 ? -35.019 -8.243 -15.728 1.00 35.16 12 HIS C C 1
ATOM 1593 O O . HIS C 1 12 ? -33.891 -8.570 -15.418 1.00 35.72 12 HIS C O 1
ATOM 1600 N N . ARG C 1 13 ? -36.096 -8.823 -15.240 1.00 32.41 13 ARG C N 1
ATOM 1601 C CA . ARG C 1 13 ? -36.021 -9.855 -14.229 1.00 36.09 13 ARG C CA 1
ATOM 1602 C C . ARG C 1 13 ? -35.277 -11.119 -14.650 1.00 33.86 13 ARG C C 1
ATOM 1603 O O . ARG C 1 13 ? -34.425 -11.590 -13.931 1.00 24.01 13 ARG C O 1
ATOM 1611 N N . GLU C 1 14 ? -35.611 -11.632 -15.819 1.00 36.53 14 GLU C N 1
ATOM 1612 C CA . GLU C 1 14 ? -35.031 -12.864 -16.311 1.00 42.83 14 GLU C CA 1
ATOM 1613 C C . GLU C 1 14 ? -33.521 -12.758 -16.474 1.00 38.26 14 GLU C C 1
ATOM 1614 O O . GLU C 1 14 ? -32.790 -13.669 -16.155 1.00 38.50 14 GLU C O 1
ATOM 1620 N N . ALA C 1 15 ? -33.061 -11.627 -16.960 1.00 29.13 15 ALA C N 1
ATOM 1621 C CA . ALA C 1 15 ? -31.637 -11.426 -17.129 1.00 35.70 15 ALA C CA 1
ATOM 1622 C C . ALA C 1 15 ? -30.978 -11.466 -15.760 1.00 37.03 15 ALA C C 1
ATOM 1623 O O . ALA C 1 15 ? -29.965 -12.102 -15.562 1.00 27.64 15 ALA C O 1
ATOM 1625 N N . LEU C 1 16 ? -31.595 -10.781 -14.814 1.00 31.65 16 LEU C N 1
ATOM 1626 C CA . LEU C 1 16 ? -31.093 -10.705 -13.471 1.00 28.34 16 LEU C CA 1
ATOM 1627 C C . LEU C 1 16 ? -30.966 -12.080 -12.833 1.00 27.88 16 LEU C C 1
ATOM 1628 O O . LEU C 1 16 ? -29.971 -12.350 -12.195 1.00 27.73 16 LEU C O 1
ATOM 1633 N N . GLU C 1 17 ? -31.980 -12.908 -12.995 1.00 26.25 17 GLU C N 1
ATOM 1634 C CA . GLU C 1 17 ? -32.015 -14.239 -12.423 1.00 30.78 17 GLU C CA 1
ATOM 1635 C C . GLU C 1 17 ? -30.999 -15.185 -13.037 1.00 35.62 17 GLU C C 1
ATOM 1636 O O . GLU C 1 17 ? -30.509 -16.088 -12.388 1.00 28.52 17 GLU C O 1
ATOM 1642 N N . LYS C 1 18 ? -30.674 -14.938 -14.295 1.00 35.28 18 LYS C N 1
ATOM 1643 C CA . LYS C 1 18 ? -29.741 -15.768 -15.029 1.00 31.09 18 LYS C CA 1
ATOM 1644 C C . LYS C 1 18 ? -28.323 -15.572 -14.551 1.00 26.97 18 LYS C C 1
ATOM 1645 O O . LYS C 1 18 ? -27.535 -16.492 -14.552 1.00 23.77 18 LYS C O 1
ATOM 1651 N N . ASP C 1 19 ? -28.001 -14.354 -14.162 1.00 20.07 19 ASP C N 1
ATOM 1652 C CA . ASP C 1 19 ? -26.615 -14.013 -13.943 1.00 19.65 19 ASP C CA 1
ATOM 1653 C C . ASP C 1 19 ? -26.172 -13.822 -12.504 1.00 21.48 19 ASP C C 1
ATOM 1654 O O . ASP C 1 19 ? -25.013 -14.035 -12.195 1.00 23.30 19 ASP C O 1
ATOM 1659 N N . ILE C 1 20 ? -27.068 -13.380 -11.642 1.00 17.94 20 ILE C N 1
ATOM 1660 C CA . ILE C 1 20 ? -26.685 -13.020 -10.291 1.00 17.64 20 ILE C CA 1
ATOM 1661 C C . ILE C 1 20 ? -26.184 -14.203 -9.461 1.00 17.67 20 ILE C C 1
ATOM 1662 O O . ILE C 1 20 ? -26.851 -15.206 -9.353 1.00 20.38 20 ILE C O 1
ATOM 1667 N N . LYS C 1 21 ? -25.011 -14.041 -8.880 1.00 22.35 21 LYS C N 1
ATOM 1668 C CA . LYS C 1 21 ? -24.518 -14.937 -7.854 1.00 24.98 21 LYS C CA 1
ATOM 1669 C C . LYS C 1 21 ? -24.747 -14.230 -6.519 1.00 17.09 21 LYS C C 1
ATOM 1670 O O . LYS C 1 21 ? -24.008 -13.344 -6.150 1.00 16.86 21 LYS C O 1
ATOM 1676 N N . THR C 1 22 ? -25.819 -14.622 -5.841 1.00 12.94 22 THR C N 1
ATOM 1677 C CA . THR C 1 22 ? -26.337 -13.949 -4.664 1.00 16.41 22 THR C CA 1
ATOM 1678 C C . THR C 1 22 ? -25.335 -13.723 -3.523 1.00 24.21 22 THR C C 1
ATOM 1679 O O . THR C 1 22 ? -25.427 -12.734 -2.815 1.00 20.02 22 THR C O 1
ATOM 1683 N N . SER C 1 23 ? -24.382 -14.634 -3.358 1.00 13.98 23 SER C N 1
ATOM 1684 C CA . SER C 1 23 ? -23.402 -14.502 -2.295 1.00 13.18 23 SER C CA 1
ATOM 1685 C C . SER C 1 23 ? -22.595 -13.207 -2.379 1.00 15.91 23 SER C C 1
ATOM 1686 O O . SER C 1 23 ? -22.113 -12.718 -1.381 1.00 18.98 23 SER C O 1
ATOM 1689 N N . TYR C 1 24 ? -22.463 -12.655 -3.574 1.00 10.58 24 TYR C N 1
ATOM 1690 C CA . TYR C 1 24 ? -21.764 -11.390 -3.750 1.00 16.69 24 TYR C CA 1
ATOM 1691 C C . TYR C 1 24 ? -22.674 -10.148 -3.699 1.00 19.65 24 TYR C C 1
ATOM 1692 O O . TYR C 1 24 ? -22.202 -9.034 -3.793 1.00 21.13 24 TYR C O 1
ATOM 1701 N N . ILE C 1 25 ? -23.974 -10.355 -3.562 1.00 17.01 25 ILE C N 1
ATOM 1702 C CA . ILE C 1 25 ? -24.918 -9.258 -3.450 1.00 21.16 25 ILE C CA 1
ATOM 1703 C C . ILE C 1 25 ? -25.539 -9.132 -2.047 1.00 25.05 25 ILE C C 1
ATOM 1704 O O . ILE C 1 25 ? -25.587 -8.065 -1.482 1.00 27.68 25 ILE C O 1
ATOM 1709 N N . MET C 1 26 ? -25.992 -10.241 -1.491 1.00 21.60 26 MET C N 1
ATOM 1710 C CA . MET C 1 26 ? -26.630 -10.264 -0.185 1.00 16.27 26 MET C CA 1
ATOM 1711 C C . MET C 1 26 ? -25.760 -9.696 0.937 1.00 20.22 26 MET C C 1
ATOM 1712 O O . MET C 1 26 ? -26.273 -9.107 1.866 1.00 20.20 26 MET C O 1
ATOM 1717 N N . ASP C 1 27 ? -24.446 -9.854 0.837 1.00 17.73 27 ASP C N 1
ATOM 1718 C CA . ASP C 1 27 ? -23.542 -9.310 1.837 1.00 17.21 27 ASP C CA 1
ATOM 1719 C C . ASP C 1 27 ? -23.609 -7.789 1.891 1.00 20.29 27 ASP C C 1
ATOM 1720 O O . ASP C 1 27 ? -23.761 -7.216 2.954 1.00 14.19 27 ASP C O 1
ATOM 1725 N N . HIS C 1 28 ? -23.512 -7.157 0.727 1.00 21.87 28 HIS C N 1
ATOM 1726 C CA . HIS C 1 28 ? -23.563 -5.715 0.634 1.00 23.10 28 HIS C CA 1
ATOM 1727 C C . HIS C 1 28 ? -24.881 -5.231 1.203 1.00 28.44 28 HIS C C 1
ATOM 1728 O O . HIS C 1 28 ? -24.901 -4.339 2.023 1.00 23.50 28 HIS C O 1
ATOM 1735 N N . MET C 1 29 ? -25.962 -5.853 0.783 1.00 21.60 29 MET C N 1
ATOM 1736 C CA . MET C 1 29 ? -27.276 -5.432 1.201 1.00 22.68 29 MET C CA 1
ATOM 1737 C C . MET C 1 29 ? -27.506 -5.615 2.680 1.00 27.43 29 MET C C 1
ATOM 1738 O O . MET C 1 29 ? -28.204 -4.836 3.284 1.00 23.08 29 MET C O 1
ATOM 1743 N N . ILE C 1 30 ? -26.898 -6.637 3.264 1.00 20.47 30 ILE C N 1
ATOM 1744 C CA . ILE C 1 30 ? -27.033 -6.825 4.693 1.00 21.23 30 ILE C CA 1
ATOM 1745 C C . ILE C 1 30 ? -26.239 -5.772 5.458 1.00 23.35 30 ILE C C 1
ATOM 1746 O O . ILE C 1 30 ? -26.687 -5.262 6.456 1.00 25.01 30 ILE C O 1
ATOM 1751 N N . SER C 1 31 ? -25.064 -5.449 4.944 1.00 25.07 31 SER C N 1
ATOM 1752 C CA . SER C 1 31 ? -24.228 -4.390 5.462 1.00 30.41 31 SER C CA 1
ATOM 1753 C C . SER C 1 31 ? -24.977 -3.067 5.439 1.00 28.84 31 SER C C 1
ATOM 1754 O O . SER C 1 31 ? -24.976 -2.320 6.395 1.00 19.65 31 SER C O 1
ATOM 1757 N N . ASP C 1 32 ? -25.624 -2.804 4.324 1.00 18.42 32 ASP C N 1
ATOM 1758 C CA . ASP C 1 32 ? -26.369 -1.572 4.126 1.00 26.42 32 ASP C CA 1
ATOM 1759 C C . ASP C 1 32 ? -27.629 -1.535 4.996 1.00 28.12 32 ASP C C 1
ATOM 1760 O O . ASP C 1 32 ? -28.209 -0.485 5.201 1.00 25.97 32 ASP C O 1
ATOM 1765 N N . GLY C 1 33 ? -28.042 -2.698 5.481 1.00 27.67 33 GLY C N 1
ATOM 1766 C CA . GLY C 1 33 ? -29.194 -2.825 6.342 1.00 30.51 33 GLY C CA 1
ATOM 1767 C C . GLY C 1 33 ? -30.543 -2.908 5.665 1.00 26.57 33 GLY C C 1
ATOM 1768 O O . GLY C 1 33 ? -31.547 -2.596 6.272 1.00 25.93 33 GLY C O 1
ATOM 1769 N N . PHE C 1 34 ? -30.565 -3.314 4.405 1.00 25.08 34 PHE C N 1
ATOM 1770 C CA . PHE C 1 34 ? -31.818 -3.444 3.664 1.00 22.13 34 PHE C CA 1
ATOM 1771 C C . PHE C 1 34 ? -32.221 -4.874 3.245 1.00 23.37 34 PHE C C 1
ATOM 1772 O O . PHE C 1 34 ? -33.135 -5.049 2.466 1.00 27.08 34 PHE C O 1
ATOM 1780 N N . LEU C 1 35 ? -31.536 -5.881 3.773 1.00 19.51 35 LEU C N 1
ATOM 1781 C CA . LEU C 1 35 ? -31.929 -7.285 3.623 1.00 20.95 35 LEU C CA 1
ATOM 1782 C C . LEU C 1 35 ? -31.724 -8.000 4.957 1.00 16.93 35 LEU C C 1
ATOM 1783 O O . LEU C 1 35 ? -30.741 -7.786 5.634 1.00 19.37 35 LEU C O 1
ATOM 1788 N N . THR C 1 36 ? -32.668 -8.833 5.330 1.00 18.76 36 THR C N 1
ATOM 1789 C CA . THR C 1 36 ? -32.599 -9.498 6.620 1.00 24.14 36 THR C CA 1
ATOM 1790 C C . THR C 1 36 ? -31.828 -10.805 6.542 1.00 26.13 36 THR C C 1
ATOM 1791 O O . THR C 1 36 ? -31.680 -11.395 5.487 1.00 17.98 36 THR C O 1
ATOM 1795 N N . ILE C 1 37 ? -31.343 -11.255 7.686 1.00 27.46 37 ILE C N 1
ATOM 1796 C CA . ILE C 1 37 ? -30.667 -12.533 7.728 1.00 22.55 37 ILE C CA 1
ATOM 1797 C C . ILE C 1 37 ? -31.638 -13.635 7.395 1.00 21.59 37 ILE C C 1
ATOM 1798 O O . ILE C 1 37 ? -31.276 -14.583 6.743 1.00 19.29 37 ILE C O 1
ATOM 1803 N N . SER C 1 38 ? -32.868 -13.461 7.845 1.00 23.22 38 SER C N 1
ATOM 1804 C CA . SER C 1 38 ? -33.941 -14.417 7.618 1.00 25.35 38 SER C CA 1
ATOM 1805 C C . SER C 1 38 ? -34.241 -14.525 6.129 1.00 22.77 38 SER C C 1
ATOM 1806 O O . SER C 1 38 ? -34.432 -15.597 5.627 1.00 19.77 38 SER C O 1
ATOM 1809 N N . GLU C 1 39 ? -34.242 -13.396 5.438 1.00 19.94 39 GLU C N 1
ATOM 1810 C CA . GLU C 1 39 ? -34.388 -13.383 3.989 1.00 26.51 39 GLU C CA 1
ATOM 1811 C C . GLU C 1 39 ? -33.186 -14.070 3.327 1.00 24.06 39 GLU C C 1
ATOM 1812 O O . GLU C 1 39 ? -33.342 -14.830 2.417 1.00 23.02 39 GLU C O 1
ATOM 1818 N N . GLU C 1 40 ? -31.994 -13.792 3.822 1.00 21.35 40 GLU C N 1
ATOM 1819 C CA . GLU C 1 40 ? -30.781 -14.405 3.309 1.00 27.38 40 GLU C CA 1
ATOM 1820 C C . GLU C 1 40 ? -30.753 -15.926 3.486 1.00 22.48 40 GLU C C 1
ATOM 1821 O O . GLU C 1 40 ? -30.262 -16.630 2.630 1.00 18.82 40 GLU C O 1
ATOM 1827 N N . GLU C 1 41 ? -31.279 -16.418 4.595 1.00 15.91 41 GLU C N 1
ATOM 1828 C CA . GLU C 1 41 ? -31.335 -17.852 4.831 1.00 20.39 41 GLU C CA 1
ATOM 1829 C C . GLU C 1 41 ? -32.327 -18.501 3.875 1.00 22.71 41 GLU C C 1
ATOM 1830 O O . GLU C 1 41 ? -32.082 -19.570 3.351 1.00 22.75 41 GLU C O 1
ATOM 1836 N N . LYS C 1 42 ? -33.440 -17.821 3.639 1.00 18.70 42 LYS C N 1
ATOM 1837 C CA . LYS C 1 42 ? -34.418 -18.277 2.663 1.00 24.85 42 LYS C CA 1
ATOM 1838 C C . LYS C 1 42 ? -33.818 -18.372 1.263 1.00 25.54 42 LYS C C 1
ATOM 1839 O O . LYS C 1 42 ? -33.978 -19.358 0.598 1.00 25.57 42 LYS C O 1
ATOM 1845 N N . VAL C 1 43 ? -33.110 -17.337 0.835 1.00 22.87 43 VAL C N 1
ATOM 1846 C CA . VAL C 1 43 ? -32.443 -17.368 -0.445 1.00 19.05 43 VAL C CA 1
ATOM 1847 C C . VAL C 1 43 ? -31.477 -18.553 -0.491 1.00 25.92 43 VAL C C 1
ATOM 1848 O O . VAL C 1 43 ? -31.518 -19.348 -1.404 1.00 24.62 43 VAL C O 1
ATOM 1852 N N A ARG C 1 44 ? -30.624 -18.663 0.518 0.45 29.00 44 ARG C N 1
ATOM 1853 N N B ARG C 1 44 ? -30.601 -18.643 0.501 0.55 29.05 44 ARG C N 1
ATOM 1854 C CA A ARG C 1 44 ? -29.585 -19.687 0.551 0.45 30.19 44 ARG C CA 1
ATOM 1855 C CA B ARG C 1 44 ? -29.557 -19.661 0.541 0.55 29.55 44 ARG C CA 1
ATOM 1856 C C A ARG C 1 44 ? -30.114 -21.107 0.418 0.45 31.73 44 ARG C C 1
ATOM 1857 C C B ARG C 1 44 ? -30.106 -21.096 0.447 0.55 31.55 44 ARG C C 1
ATOM 1858 O O A ARG C 1 44 ? -29.448 -21.970 -0.089 0.45 31.31 44 ARG C O 1
ATOM 1859 O O B ARG C 1 44 ? -29.429 -21.975 -0.032 0.55 31.34 44 ARG C O 1
ATOM 1874 N N . ASN C 1 45 ? -31.352 -21.295 0.858 1.00 30.72 45 ASN C N 1
ATOM 1875 C CA . ASN C 1 45 ? -31.921 -22.607 0.839 1.00 36.21 45 ASN C CA 1
ATOM 1876 C C . ASN C 1 45 ? -32.343 -23.074 -0.544 1.00 35.12 45 ASN C C 1
ATOM 1877 O O . ASN C 1 45 ? -32.691 -24.208 -0.722 1.00 32.55 45 ASN C O 1
ATOM 1882 N N . GLU C 1 46 ? -32.321 -22.176 -1.521 1.00 29.62 46 GLU C N 1
ATOM 1883 C CA . GLU C 1 46 ? -32.548 -22.548 -2.911 1.00 29.39 46 GLU C CA 1
ATOM 1884 C C . GLU C 1 46 ? -31.294 -23.252 -3.434 1.00 33.13 46 GLU C C 1
ATOM 1885 O O . GLU C 1 46 ? -30.188 -22.786 -3.226 1.00 26.01 46 GLU C O 1
ATOM 1891 N N . PRO C 1 47 ? -31.485 -24.378 -4.101 1.00 29.67 47 PRO C N 1
ATOM 1892 C CA . PRO C 1 47 ? -30.370 -25.270 -4.450 1.00 24.89 47 PRO C CA 1
ATOM 1893 C C . PRO C 1 47 ? -29.452 -24.788 -5.573 1.00 22.46 47 PRO C C 1
ATOM 1894 O O . PRO C 1 47 ? -28.297 -25.209 -5.624 1.00 25.45 47 PRO C O 1
ATOM 1898 N N . THR C 1 48 ? -29.936 -23.933 -6.467 1.00 25.50 48 THR C N 1
ATOM 1899 C CA . THR C 1 48 ? -29.116 -23.475 -7.587 1.00 24.76 48 THR C CA 1
ATOM 1900 C C . THR C 1 48 ? -28.931 -21.967 -7.649 1.00 25.78 48 THR C C 1
ATOM 1901 O O . THR C 1 48 ? -29.703 -21.210 -7.092 1.00 23.65 48 THR C O 1
ATOM 1905 N N . GLN C 1 49 ? -27.901 -21.551 -8.362 1.00 17.90 49 GLN C N 1
ATOM 1906 C CA . GLN C 1 49 ? -27.545 -20.140 -8.471 1.00 25.69 49 GLN C CA 1
ATOM 1907 C C . GLN C 1 49 ? -28.696 -19.299 -9.011 1.00 27.18 49 GLN C C 1
ATOM 1908 O O . GLN C 1 49 ? -28.943 -18.194 -8.531 1.00 25.78 49 GLN C O 1
ATOM 1914 N N . GLN C 1 50 ? -29.382 -19.817 -10.014 1.00 23.51 50 GLN C N 1
ATOM 1915 C CA . GLN C 1 50 ? -30.465 -19.088 -10.630 1.00 27.05 50 GLN C CA 1
ATOM 1916 C C . GLN C 1 50 ? -31.681 -19.010 -9.715 1.00 26.04 50 GLN C C 1
ATOM 1917 O O . GLN C 1 50 ? -32.358 -18.008 -9.677 1.00 28.98 50 GLN C O 1
ATOM 1923 N N . GLN C 1 51 ? -31.937 -20.067 -8.968 1.00 21.35 51 GLN C N 1
ATOM 1924 C CA . GLN C 1 51 ? -33.069 -20.093 -8.052 1.00 26.96 51 GLN C CA 1
ATOM 1925 C C . GLN C 1 51 ? -32.828 -19.132 -6.891 1.00 27.84 51 GLN C C 1
ATOM 1926 O O . GLN C 1 51 ? -33.730 -18.404 -6.478 1.00 27.64 51 GLN C O 1
ATOM 1932 N N . ARG C 1 52 ? -31.603 -19.130 -6.390 1.00 21.85 52 ARG C N 1
ATOM 1933 C CA . ARG C 1 52 ? -31.160 -18.153 -5.414 1.00 24.32 52 ARG C CA 1
ATOM 1934 C C . ARG C 1 52 ? -31.415 -16.728 -5.907 1.00 29.89 52 ARG C C 1
ATOM 1935 O O . ARG C 1 52 ? -31.986 -15.923 -5.202 1.00 24.79 52 ARG C O 1
ATOM 1943 N N . ALA C 1 53 ? -30.963 -16.435 -7.119 1.00 20.23 53 ALA C N 1
ATOM 1944 C CA . ALA C 1 53 ? -31.130 -15.114 -7.706 1.00 25.49 53 ALA C CA 1
ATOM 1945 C C . ALA C 1 53 ? -32.613 -14.766 -7.792 1.00 25.02 53 ALA C C 1
ATOM 1946 O O . ALA C 1 53 ? -33.020 -13.646 -7.473 1.00 26.23 53 ALA C O 1
ATOM 1948 N N . ALA C 1 54 ? -33.405 -15.733 -8.225 1.00 20.47 54 ALA C N 1
ATOM 1949 C CA . ALA C 1 54 ? -34.842 -15.573 -8.375 1.00 30.08 54 ALA C CA 1
ATOM 1950 C C . ALA C 1 54 ? -35.515 -15.181 -7.068 1.00 28.91 54 ALA C C 1
ATOM 1951 O O . ALA C 1 54 ? -36.214 -14.190 -6.997 1.00 26.00 54 ALA C O 1
ATOM 1953 N N . MET C 1 55 ? -35.265 -15.962 -6.031 1.00 27.98 55 MET C N 1
ATOM 1954 C CA . MET C 1 55 ? -35.775 -15.665 -4.711 1.00 26.44 55 MET C CA 1
ATOM 1955 C C . MET C 1 55 ? -35.384 -14.256 -4.290 1.00 29.60 55 MET C C 1
ATOM 1956 O O . MET C 1 55 ? -36.210 -13.485 -3.827 1.00 31.55 55 MET C O 1
ATOM 1961 N N . LEU C 1 56 ? -34.116 -13.928 -4.461 1.00 25.60 56 LEU C N 1
ATOM 1962 C CA . LEU C 1 56 ? -33.605 -12.635 -4.058 1.00 26.04 56 LEU C CA 1
ATOM 1963 C C . LEU C 1 56 ? -34.401 -11.518 -4.719 1.00 34.78 56 LEU C C 1
ATOM 1964 O O . LEU C 1 56 ? -34.719 -10.520 -4.089 1.00 32.14 56 LEU C O 1
ATOM 1969 N N . ILE C 1 57 ? -34.706 -11.689 -5.993 1.00 28.00 57 ILE C N 1
ATOM 1970 C CA . ILE C 1 57 ? -35.421 -10.672 -6.729 1.00 28.11 57 ILE C CA 1
ATOM 1971 C C . ILE C 1 57 ? -36.832 -10.500 -6.175 1.00 30.68 57 ILE C C 1
ATOM 1972 O O . ILE C 1 57 ? -37.233 -9.395 -5.891 1.00 31.29 57 ILE C O 1
ATOM 1977 N N . LYS C 1 58 ? -37.561 -11.588 -6.004 1.00 29.54 58 LYS C N 1
ATOM 1978 C CA . LYS C 1 58 ? -38.873 -11.532 -5.373 1.00 38.47 58 LYS C CA 1
ATOM 1979 C C . LYS C 1 58 ? -38.845 -10.699 -4.099 1.00 38.56 58 LYS C C 1
ATOM 1980 O O . LYS C 1 58 ? -39.692 -9.858 -3.877 1.00 38.25 58 LYS C O 1
ATOM 1986 N N . MET C 1 59 ? -37.844 -10.931 -3.279 1.00 33.29 59 MET C N 1
ATOM 1987 C CA . MET C 1 59 ? -37.728 -10.205 -2.040 1.00 35.44 59 MET C CA 1
ATOM 1988 C C . MET C 1 59 ? -37.472 -8.730 -2.265 1.00 37.59 59 MET C C 1
ATOM 1989 O O . MET C 1 59 ? -38.006 -7.893 -1.556 1.00 35.37 59 MET C O 1
ATOM 1994 N N . ILE C 1 60 ? -36.651 -8.407 -3.251 1.00 25.10 60 ILE C N 1
ATOM 1995 C CA . ILE C 1 60 ? -36.356 -7.002 -3.482 1.00 26.43 60 ILE C CA 1
ATOM 1996 C C . ILE C 1 60 ? -37.558 -6.274 -4.101 1.00 31.66 60 ILE C C 1
ATOM 1997 O O . ILE C 1 60 ? -37.762 -5.080 -3.861 1.00 30.97 60 ILE C O 1
ATOM 2002 N N . LEU C 1 61 ? -38.359 -7.016 -4.865 1.00 35.70 61 LEU C N 1
ATOM 2003 C CA . LEU C 1 61 ? -39.568 -6.497 -5.497 1.00 34.20 61 LEU C CA 1
ATOM 2004 C C . LEU C 1 61 ? -40.477 -5.823 -4.472 1.00 47.17 61 LEU C C 1
ATOM 2005 O O . LEU C 1 61 ? -41.038 -4.755 -4.737 1.00 45.86 61 LEU C O 1
ATOM 2010 N N . LYS C 1 62 ? -40.601 -6.457 -3.306 1.00 50.19 62 LYS C N 1
ATOM 2011 C CA . LYS C 1 62 ? -41.507 -6.024 -2.245 1.00 48.20 62 LYS C CA 1
ATOM 2012 C C . LYS C 1 62 ? -40.902 -4.920 -1.386 1.00 45.26 62 LYS C C 1
ATOM 2013 O O . LYS C 1 62 ? -41.542 -4.439 -0.443 1.00 47.65 62 LYS C O 1
ATOM 2019 N N . LYS C 1 63 ? -39.684 -4.462 -1.687 1.00 34.20 63 LYS C N 1
ATOM 2020 C CA . LYS C 1 63 ? -38.959 -3.491 -0.831 1.00 29.57 63 LYS C CA 1
ATOM 2021 C C . LYS C 1 63 ? -39.024 -1.976 -1.196 1.00 37.19 63 LYS C C 1
ATOM 2022 O O . LYS C 1 63 ? -39.784 -1.577 -2.055 1.00 42.81 63 LYS C O 1
ATOM 2028 N N . ASP C 1 64 ? -38.210 -1.152 -0.534 1.00 31.36 64 ASP C N 1
ATOM 2029 C CA . ASP C 1 64 ? -38.248 0.309 -0.724 1.00 30.99 64 ASP C CA 1
ATOM 2030 C C . ASP C 1 64 ? -37.160 0.913 -1.640 1.00 34.01 64 ASP C C 1
ATOM 2031 O O . ASP C 1 64 ? -36.295 0.209 -2.124 1.00 39.13 64 ASP C O 1
ATOM 2036 N N . ASN C 1 65 ? -37.224 2.220 -1.863 1.00 34.35 65 ASN C N 1
ATOM 2037 C CA . ASN C 1 65 ? -36.283 2.913 -2.739 1.00 33.47 65 ASN C CA 1
ATOM 2038 C C . ASN C 1 65 ? -34.814 2.735 -2.340 1.00 36.04 65 ASN C C 1
ATOM 2039 O O . ASN C 1 65 ? -33.976 2.450 -3.176 1.00 27.43 65 ASN C O 1
ATOM 2044 N N . ASP C 1 66 ? -34.524 2.925 -1.062 1.00 27.11 66 ASP C N 1
ATOM 2045 C CA . ASP C 1 66 ? -33.183 2.777 -0.538 1.00 32.03 66 ASP C CA 1
ATOM 2046 C C . ASP C 1 66 ? -32.642 1.392 -0.877 1.00 29.81 66 ASP C C 1
ATOM 2047 O O . ASP C 1 66 ? -31.462 1.225 -1.123 1.00 24.50 66 ASP C O 1
ATOM 2052 N N . SER C 1 67 ? -33.537 0.412 -0.878 1.00 19.86 67 SER C N 1
ATOM 2053 C CA . SER C 1 67 ? -33.202 -0.970 -1.159 1.00 22.17 67 SER C CA 1
ATOM 2054 C C . SER C 1 67 ? -32.752 -1.178 -2.592 1.00 31.71 67 SER C C 1
ATOM 2055 O O . SER C 1 67 ? -31.771 -1.859 -2.848 1.00 30.88 67 SER C O 1
ATOM 2058 N N . TYR C 1 68 ? -33.502 -0.601 -3.519 1.00 25.81 68 TYR C N 1
ATOM 2059 C CA . TYR C 1 68 ? -33.196 -0.669 -4.931 1.00 24.40 68 TYR C CA 1
ATOM 2060 C C . TYR C 1 68 ? -31.817 -0.079 -5.139 1.00 27.94 68 TYR C C 1
ATOM 2061 O O . TYR C 1 68 ? -30.993 -0.658 -5.819 1.00 28.58 68 TYR C O 1
ATOM 2070 N N . VAL C 1 69 ? -31.565 1.061 -4.517 1.00 19.89 69 VAL C N 1
ATOM 2071 C CA . VAL C 1 69 ? -30.267 1.678 -4.601 1.00 26.25 69 VAL C CA 1
ATOM 2072 C C . VAL C 1 69 ? -29.170 0.777 -4.017 1.00 28.82 69 VAL C C 1
ATOM 2073 O O . VAL C 1 69 ? -28.095 0.677 -4.580 1.00 24.97 69 VAL C O 1
ATOM 2077 N N . SER C 1 70 ? -29.455 0.135 -2.893 1.00 20.81 70 SER C N 1
ATOM 2078 C CA . SER C 1 70 ? -28.519 -0.787 -2.279 1.00 22.30 70 SER C CA 1
ATOM 2079 C C . SER C 1 70 ? -28.154 -1.889 -3.265 1.00 22.20 70 SER C C 1
ATOM 2080 O O . SER C 1 70 ? -27.006 -2.099 -3.545 1.00 25.93 70 SER C O 1
ATOM 2083 N N . PHE C 1 71 ? -29.172 -2.570 -3.768 1.00 21.82 71 PHE C N 1
ATOM 2084 C CA . PHE C 1 71 ? -29.076 -3.587 -4.792 1.00 22.28 71 PHE C CA 1
ATOM 2085 C C . PHE C 1 71 ? -28.265 -3.116 -6.000 1.00 29.63 71 PHE C C 1
ATOM 2086 O O . PHE C 1 71 ? -27.313 -3.770 -6.410 1.00 17.85 71 PHE C O 1
ATOM 2094 N N . TYR C 1 72 ? -28.648 -1.990 -6.585 1.00 21.73 72 TYR C N 1
ATOM 2095 C CA . TYR C 1 72 ? -27.946 -1.474 -7.747 1.00 23.14 72 TYR C CA 1
ATOM 2096 C C . TYR C 1 72 ? -26.472 -1.220 -7.443 1.00 26.87 72 TYR C C 1
ATOM 2097 O O . TYR C 1 72 ? -25.601 -1.634 -8.190 1.00 20.80 72 TYR C O 1
ATOM 2106 N N . ASN C 1 73 ? -26.191 -0.549 -6.330 1.00 16.23 73 ASN C N 1
ATOM 2107 C CA . ASN C 1 73 ? -24.822 -0.271 -5.915 1.00 19.92 73 ASN C CA 1
ATOM 2108 C C . ASN C 1 73 ? -23.997 -1.545 -5.745 1.00 28.39 73 ASN C C 1
ATOM 2109 O O . ASN C 1 73 ? -22.811 -1.549 -6.022 1.00 23.87 73 ASN C O 1
ATOM 2114 N N . ALA C 1 74 ? -24.646 -2.605 -5.273 1.00 23.63 74 ALA C N 1
ATOM 2115 C CA . ALA C 1 74 ? -23.989 -3.889 -5.094 1.00 21.06 74 ALA C CA 1
ATOM 2116 C C . ALA C 1 74 ? -23.647 -4.513 -6.433 1.00 21.32 74 ALA C C 1
ATOM 2117 O O . ALA C 1 74 ? -22.575 -5.031 -6.609 1.00 26.88 74 ALA C O 1
ATOM 2119 N N . LEU C 1 75 ? -24.584 -4.462 -7.357 1.00 24.09 75 LEU C N 1
ATOM 2120 C CA . LEU C 1 75 ? -24.386 -4.959 -8.707 1.00 26.38 75 LEU C CA 1
ATOM 2121 C C . LEU C 1 75 ? -23.208 -4.250 -9.382 1.00 30.10 75 LEU C C 1
ATOM 2122 O O . LEU C 1 75 ? -22.280 -4.881 -9.848 1.00 21.36 75 LEU C O 1
ATOM 2127 N N . LEU C 1 76 ? -23.250 -2.925 -9.386 1.00 28.65 76 LEU C N 1
ATOM 2128 C CA . LEU C 1 76 ? -22.172 -2.099 -9.889 1.00 24.79 76 LEU C CA 1
ATOM 2129 C C . LEU C 1 76 ? -20.845 -2.412 -9.199 1.00 26.28 76 LEU C C 1
ATOM 2130 O O . LEU C 1 76 ? -19.840 -2.572 -9.843 1.00 18.16 76 LEU C O 1
ATOM 2135 N N . HIS C 1 77 ? -20.851 -2.502 -7.882 1.00 24.61 77 HIS C N 1
ATOM 2136 C CA . HIS C 1 77 ? -19.619 -2.734 -7.164 1.00 25.11 77 HIS C CA 1
ATOM 2137 C C . HIS C 1 77 ? -19.037 -4.111 -7.421 1.00 21.66 77 HIS C C 1
ATOM 2138 O O . HIS C 1 77 ? -17.844 -4.293 -7.301 1.00 26.84 77 HIS C O 1
ATOM 2145 N N . GLU C 1 78 ? -19.882 -5.068 -7.763 1.00 15.63 78 GLU C N 1
ATOM 2146 C CA . GLU C 1 78 ? -19.416 -6.431 -7.983 1.00 17.61 78 GLU C CA 1
ATOM 2147 C C . GLU C 1 78 ? -19.199 -6.757 -9.458 1.00 27.30 78 GLU C C 1
ATOM 2148 O O . GLU C 1 78 ? -19.098 -7.909 -9.824 1.00 24.69 78 GLU C O 1
ATOM 2154 N N . GLY C 1 79 ? -19.131 -5.718 -10.285 1.00 30.11 79 GLY C N 1
ATOM 2155 C CA . GLY C 1 79 ? -18.757 -5.845 -11.683 1.00 24.32 79 GLY C CA 1
ATOM 2156 C C . GLY C 1 79 ? -19.836 -6.295 -12.640 1.00 20.53 79 GLY C C 1
ATOM 2157 O O . GLY C 1 79 ? -19.528 -6.562 -13.805 1.00 24.42 79 GLY C O 1
ATOM 2158 N N . TYR C 1 80 ? -21.078 -6.360 -12.187 1.00 16.86 80 TYR C N 1
ATOM 2159 C CA . TYR C 1 80 ? -22.191 -6.648 -13.068 1.00 19.15 80 TYR C CA 1
ATOM 2160 C C . TYR C 1 80 ? -22.547 -5.384 -13.852 1.00 28.67 80 TYR C C 1
ATOM 2161 O O . TYR C 1 80 ? -23.629 -4.834 -13.709 1.00 21.44 80 TYR C O 1
ATOM 2170 N N . LYS C 1 81 ? -21.609 -4.937 -14.674 1.00 28.34 81 LYS C N 1
ATOM 2171 C CA . LYS C 1 81 ? -21.754 -3.695 -15.409 1.00 30.92 81 LYS C CA 1
ATOM 2172 C C . LYS C 1 81 ? -23.006 -3.672 -16.253 1.00 30.90 81 LYS C C 1
ATOM 2173 O O . LYS C 1 81 ? -23.727 -2.699 -16.242 1.00 34.25 81 LYS C O 1
ATOM 2179 N N . ASP C 1 82 ? -23.243 -4.757 -16.976 1.00 24.64 82 ASP C N 1
ATOM 2180 C CA . ASP C 1 82 ? -24.386 -4.876 -17.864 1.00 27.00 82 ASP C CA 1
ATOM 2181 C C . ASP C 1 82 ? -25.710 -4.817 -17.110 1.00 33.16 82 ASP C C 1
ATOM 2182 O O . ASP C 1 82 ? -26.575 -4.032 -17.445 1.00 28.82 82 ASP C O 1
ATOM 2187 N N . LEU C 1 83 ? -25.863 -5.657 -16.099 1.00 21.71 83 LEU C N 1
ATOM 2188 C CA . LEU C 1 83 ? -27.074 -5.647 -15.293 1.00 29.39 83 LEU C CA 1
ATOM 2189 C C . LEU C 1 83 ? -27.337 -4.278 -14.666 1.00 24.03 83 LEU C C 1
ATOM 2190 O O . LEU C 1 83 ? -28.442 -3.799 -14.709 1.00 30.53 83 LEU C O 1
ATOM 2195 N N . ALA C 1 84 ? -26.315 -3.657 -14.094 1.00 23.46 84 ALA C N 1
ATOM 2196 C CA . ALA C 1 84 ? -26.457 -2.333 -13.486 1.00 31.19 84 ALA C CA 1
ATOM 2197 C C . ALA C 1 84 ? -26.975 -1.304 -14.483 1.00 36.35 84 ALA C C 1
ATOM 2198 O O . ALA C 1 84 ? -27.816 -0.495 -14.155 1.00 32.67 84 ALA C O 1
ATOM 2200 N N . ALA C 1 85 ? -26.473 -1.374 -15.707 1.00 35.24 85 ALA C N 1
ATOM 2201 C CA . ALA C 1 85 ? -26.922 -0.524 -16.796 1.00 34.32 85 ALA C CA 1
ATOM 2202 C C . ALA C 1 85 ? -28.410 -0.683 -17.084 1.00 36.07 85 ALA C C 1
ATOM 2203 O O . ALA C 1 85 ? -29.076 0.283 -17.393 1.00 39.55 85 ALA C O 1
ATOM 2205 N N . LEU C 1 86 ? -28.918 -1.905 -16.981 1.00 32.34 86 LEU C N 1
ATOM 2206 C CA . LEU C 1 86 ? -30.336 -2.169 -17.197 1.00 32.80 86 LEU C CA 1
ATOM 2207 C C . LEU C 1 86 ? -31.212 -1.501 -16.142 1.00 36.67 86 LEU C C 1
ATOM 2208 O O . LEU C 1 86 ? -32.313 -1.092 -16.423 1.00 38.24 86 LEU C O 1
ATOM 2213 N N . LEU C 1 87 ? -30.729 -1.423 -14.917 1.00 31.33 87 LEU C N 1
ATOM 2214 C CA . LEU C 1 87 ? -31.532 -0.874 -13.829 1.00 37.91 87 LEU C CA 1
ATOM 2215 C C . LEU C 1 87 ? -31.332 0.635 -13.672 1.00 37.22 87 LEU C C 1
ATOM 2216 O O . LEU C 1 87 ? -32.098 1.303 -12.971 1.00 36.64 87 LEU C O 1
ATOM 2221 N N . HIS C 1 88 ? -30.278 1.162 -14.291 1.00 39.62 88 HIS C N 1
ATOM 2222 C CA . HIS C 1 88 ? -29.854 2.549 -14.102 1.00 41.24 88 HIS C CA 1
ATOM 2223 C C . HIS C 1 88 ? -30.972 3.572 -14.236 1.00 39.11 88 HIS C C 1
ATOM 2224 O O . HIS C 1 88 ? -31.141 4.430 -13.388 1.00 37.44 88 HIS C O 1
ATOM 2231 N N . ASP C 1 89 ? -31.731 3.484 -15.311 1.00 42.63 89 ASP C N 1
ATOM 2232 C CA . ASP C 1 89 ? -32.775 4.461 -15.534 1.00 45.01 89 ASP C CA 1
ATOM 2233 C C . ASP C 1 89 ? -33.956 4.278 -14.580 1.00 45.50 89 ASP C C 1
ATOM 2234 O O . ASP C 1 89 ? -34.874 5.086 -14.581 1.00 51.83 89 ASP C O 1
ATOM 2239 N N . GLY C 1 90 ? -33.913 3.225 -13.763 1.00 34.36 90 GLY C N 1
ATOM 2240 C CA . GLY C 1 90 ? -34.966 2.937 -12.800 1.00 38.84 90 GLY C CA 1
ATOM 2241 C C . GLY C 1 90 ? -34.668 3.367 -11.369 1.00 39.16 90 GLY C C 1
ATOM 2242 O O . GLY C 1 90 ? -35.524 3.295 -10.493 1.00 33.37 90 GLY C O 1
ATOM 2243 N N . ILE C 1 91 ? -33.446 3.820 -11.136 1.00 35.77 91 ILE C N 1
ATOM 2244 C CA . ILE C 1 91 ? -33.053 4.316 -9.832 1.00 36.68 91 ILE C CA 1
ATOM 2245 C C . ILE C 1 91 ? -33.948 5.465 -9.389 1.00 45.40 91 ILE C C 1
ATOM 2246 O O . ILE C 1 91 ? -34.294 6.334 -10.180 1.00 44.31 91 ILE C O 1
ATOM 2251 N N . PRO C 1 92 ? -34.334 5.437 -8.125 1.00 49.71 92 PRO C N 1
ATOM 2252 C CA . PRO C 1 92 ? -35.192 6.471 -7.558 1.00 47.06 92 PRO C CA 1
ATOM 2253 C C . PRO C 1 92 ? -34.415 7.345 -6.594 1.00 49.06 92 PRO C C 1
ATOM 2254 O O . PRO C 1 92 ? -33.286 7.039 -6.236 1.00 49.60 92 PRO C O 1
ATOM 2258 N N . VAL C 1 93 ? -35.083 8.416 -6.203 1.00 56.78 93 VAL C N 1
ATOM 2259 C CA . VAL C 1 93 ? -34.601 9.389 -5.259 1.00 63.69 93 VAL C CA 1
ATOM 2260 C C . VAL C 1 93 ? -34.515 8.794 -3.859 1.00 68.78 93 VAL C C 1
ATOM 2261 O O . VAL C 1 93 ? -35.331 7.967 -3.464 1.00 64.85 93 VAL C O 1
ATOM 2265 N N . VAL C 1 94 ? -33.497 9.220 -3.126 1.00 72.83 94 VAL C N 1
ATOM 2266 C CA . VAL C 1 94 ? -33.297 8.830 -1.741 1.00 70.62 94 VAL C CA 1
ATOM 2267 C C . VAL C 1 94 ? -32.746 10.046 -1.015 1.00 68.92 94 VAL C C 1
ATOM 2268 O O . VAL C 1 94 ? -32.296 10.979 -1.649 1.00 70.70 94 VAL C O 1
ATOM 2272 N N . SER C 1 95 ? -32.751 10.016 0.308 1.00 67.65 95 SER C N 1
ATOM 2273 C CA . SER C 1 95 ? -32.288 11.148 1.099 1.00 66.57 95 SER C CA 1
ATOM 2274 C C . SER C 1 95 ? -31.148 10.811 2.054 1.00 63.55 95 SER C C 1
ATOM 2275 O O . SER C 1 95 ? -30.828 11.590 2.953 1.00 60.03 95 SER C O 1
ATOM 2278 N N . MET D 1 1 ? -36.511 -42.554 -20.994 1.00 52.06 1 MET D N 1
ATOM 2279 C CA . MET D 1 1 ? -35.570 -43.642 -21.147 1.00 50.00 1 MET D CA 1
ATOM 2280 C C . MET D 1 1 ? -36.289 -44.965 -21.344 1.00 52.23 1 MET D C 1
ATOM 2281 O O . MET D 1 1 ? -37.294 -45.217 -20.715 1.00 53.50 1 MET D O 1
ATOM 2286 N N . ASP D 1 2 ? -35.752 -45.803 -22.219 1.00 50.05 2 ASP D N 1
ATOM 2287 C CA . ASP D 1 2 ? -36.312 -47.107 -22.496 1.00 44.60 2 ASP D CA 1
ATOM 2288 C C . ASP D 1 2 ? -36.477 -47.841 -21.189 1.00 45.15 2 ASP D C 1
ATOM 2289 O O . ASP D 1 2 ? -36.027 -47.374 -20.160 1.00 42.81 2 ASP D O 1
ATOM 2294 N N . ALA D 1 3 ? -37.121 -48.997 -21.249 1.00 45.85 3 ALA D N 1
ATOM 2295 C CA . ALA D 1 3 ? -37.424 -49.787 -20.075 1.00 43.19 3 ALA D CA 1
ATOM 2296 C C . ALA D 1 3 ? -36.243 -50.626 -19.680 1.00 39.58 3 ALA D C 1
ATOM 2297 O O . ALA D 1 3 ? -35.838 -50.624 -18.537 1.00 44.47 3 ALA D O 1
ATOM 2299 N N . LYS D 1 4 ? -35.682 -51.342 -20.636 1.00 32.11 4 LYS D N 1
ATOM 2300 C CA . LYS D 1 4 ? -34.519 -52.156 -20.370 1.00 29.92 4 LYS D CA 1
ATOM 2301 C C . LYS D 1 4 ? -33.310 -51.326 -19.937 1.00 34.60 4 LYS D C 1
ATOM 2302 O O . LYS D 1 4 ? -32.443 -51.807 -19.223 1.00 37.32 4 LYS D O 1
ATOM 2308 N N . ALA D 1 5 ? -33.258 -50.078 -20.377 1.00 32.14 5 ALA D N 1
ATOM 2309 C CA . ALA D 1 5 ? -32.141 -49.216 -20.048 1.00 34.31 5 ALA D CA 1
ATOM 2310 C C . ALA D 1 5 ? -32.259 -48.769 -18.608 1.00 25.63 5 ALA D C 1
ATOM 2311 O O . ALA D 1 5 ? -31.333 -48.899 -17.856 1.00 25.15 5 ALA D O 1
ATOM 2313 N N . ARG D 1 6 ? -33.419 -48.236 -18.261 1.00 31.35 6 ARG D N 1
ATOM 2314 C CA . ARG D 1 6 ? -33.744 -47.790 -16.925 1.00 34.97 6 ARG D CA 1
ATOM 2315 C C . ARG D 1 6 ? -33.531 -48.888 -15.889 1.00 36.22 6 ARG D C 1
ATOM 2316 O O . ARG D 1 6 ? -33.036 -48.636 -14.809 1.00 31.66 6 ARG D O 1
ATOM 2324 N N . ASN D 1 7 ? -33.912 -50.107 -16.236 1.00 36.00 7 ASN D N 1
ATOM 2325 C CA . ASN D 1 7 ? -33.746 -51.247 -15.356 1.00 35.56 7 ASN D CA 1
ATOM 2326 C C . ASN D 1 7 ? -32.293 -51.643 -15.171 1.00 30.75 7 ASN D C 1
ATOM 2327 O O . ASN D 1 7 ? -31.885 -51.979 -14.080 1.00 34.79 7 ASN D O 1
ATOM 2332 N N . CYS D 1 8 ? -31.514 -51.604 -16.240 1.00 32.02 8 CYS D N 1
ATOM 2333 C CA . CYS D 1 8 ? -30.096 -51.952 -16.144 1.00 29.92 8 CYS D CA 1
ATOM 2334 C C . CYS D 1 8 ? -29.329 -50.949 -15.267 1.00 29.51 8 CYS D C 1
ATOM 2335 O O . CYS D 1 8 ? -28.370 -51.299 -14.591 1.00 27.97 8 CYS D O 1
ATOM 2338 N N . LEU D 1 9 ? -29.755 -49.694 -15.289 1.00 27.85 9 LEU D N 1
ATOM 2339 C CA . LEU D 1 9 ? -29.201 -48.696 -14.387 1.00 26.68 9 LEU D CA 1
ATOM 2340 C C . LEU D 1 9 ? -29.528 -49.047 -12.932 1.00 31.53 9 LEU D C 1
ATOM 2341 O O . LEU D 1 9 ? -28.641 -49.182 -12.090 1.00 29.97 9 LEU D O 1
ATOM 2346 N N . LEU D 1 10 ? -30.816 -49.179 -12.645 1.00 25.73 10 LEU D N 1
ATOM 2347 C CA . LEU D 1 10 ? -31.241 -49.557 -11.307 1.00 33.16 10 LEU D CA 1
ATOM 2348 C C . LEU D 1 10 ? -30.430 -50.760 -10.831 1.00 28.52 10 LEU D C 1
ATOM 2349 O O . LEU D 1 10 ? -29.952 -50.782 -9.703 1.00 28.64 10 LEU D O 1
ATOM 2354 N N . GLN D 1 11 ? -30.252 -51.734 -11.702 1.00 32.00 11 GLN D N 1
ATOM 2355 C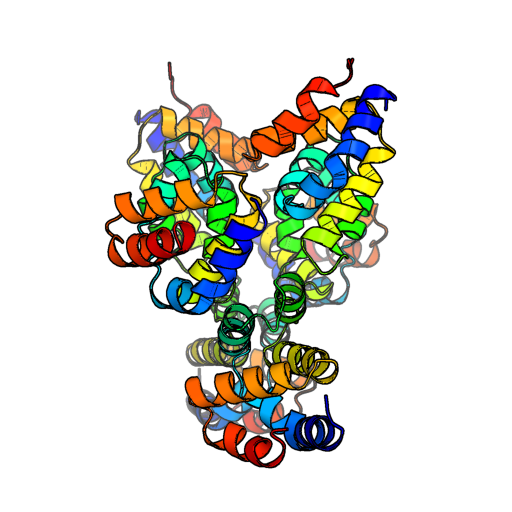 CA . GLN D 1 11 ? -29.504 -52.933 -11.368 1.00 35.26 11 GLN D CA 1
ATOM 2356 C C . GLN D 1 11 ? -28.086 -52.700 -10.865 1.00 37.04 11 GLN D C 1
ATOM 2357 O O . GLN D 1 11 ? -27.621 -53.409 -9.999 1.00 39.30 11 GLN D O 1
ATOM 2363 N N . HIS D 1 12 ? -27.389 -51.724 -11.423 1.00 38.34 12 HIS D N 1
ATOM 2364 C CA . HIS D 1 12 ? -25.981 -51.507 -11.080 1.00 31.16 12 HIS D CA 1
ATOM 2365 C C . HIS D 1 12 ? -25.728 -50.163 -10.419 1.00 25.48 12 HIS D C 1
ATOM 2366 O O . HIS D 1 12 ? -24.598 -49.672 -10.438 1.00 21.35 12 HIS D O 1
ATOM 2373 N N . ARG D 1 13 ? -26.760 -49.563 -9.845 1.00 24.62 13 ARG D N 1
ATOM 2374 C CA . ARG D 1 13 ? -26.621 -48.249 -9.236 1.00 31.69 13 ARG D CA 1
ATOM 2375 C C . ARG D 1 13 ? -25.655 -48.219 -8.055 1.00 28.50 13 ARG D C 1
ATOM 2376 O O . ARG D 1 13 ? -24.990 -47.227 -7.831 1.00 23.87 13 ARG D O 1
ATOM 2384 N N . GLU D 1 14 ? -25.570 -49.328 -7.338 1.00 22.80 14 GLU D N 1
ATOM 2385 C CA . GLU D 1 14 ? -24.685 -49.415 -6.192 1.00 32.11 14 GLU D CA 1
ATOM 2386 C C . GLU D 1 14 ? -23.212 -49.435 -6.566 1.00 29.92 14 GLU D C 1
ATOM 2387 O O . GLU D 1 14 ? -22.422 -48.730 -5.973 1.00 25.24 14 GLU D O 1
ATOM 2393 N N . ALA D 1 15 ? -22.856 -50.263 -7.536 1.00 27.12 15 ALA D N 1
ATOM 2394 C CA . ALA D 1 15 ? -21.486 -50.366 -8.020 1.00 22.32 15 ALA D CA 1
ATOM 2395 C C . ALA D 1 15 ? -21.053 -49.058 -8.658 1.00 24.42 15 ALA D C 1
ATOM 2396 O O . ALA D 1 15 ? -19.933 -48.634 -8.484 1.00 23.54 15 ALA D O 1
ATOM 2398 N N . LEU D 1 16 ? -21.972 -48.428 -9.382 1.00 27.92 16 LEU D N 1
ATOM 2399 C CA . LEU D 1 16 ? -21.744 -47.140 -10.015 1.00 25.35 16 LEU D CA 1
ATOM 2400 C C . LEU D 1 16 ? -21.441 -46.036 -8.983 1.00 22.53 16 LEU D C 1
ATOM 2401 O O . LEU D 1 16 ? -20.378 -45.452 -8.990 1.00 22.97 16 LEU D O 1
ATOM 2406 N N . GLU D 1 17 ? -22.405 -45.794 -8.115 1.00 24.63 17 GLU D N 1
ATOM 2407 C CA . GLU D 1 17 ? -22.292 -44.932 -6.954 1.00 27.61 17 GLU D CA 1
ATOM 2408 C C . GLU D 1 17 ? -20.964 -45.012 -6.223 1.00 29.56 17 GLU D C 1
ATOM 2409 O O . GLU D 1 17 ? -20.431 -44.009 -5.802 1.00 23.75 17 GLU D O 1
ATOM 2415 N N . LYS D 1 18 ? -20.471 -46.227 -6.046 1.00 26.51 18 LYS D N 1
ATOM 2416 C CA . LYS D 1 18 ? -19.248 -46.497 -5.308 1.00 30.96 18 LYS D CA 1
ATOM 2417 C C . LYS D 1 18 ? -17.986 -45.991 -5.980 1.00 25.18 18 LYS D C 1
ATOM 2418 O O . LYS D 1 18 ? -17.091 -45.499 -5.332 1.00 27.13 18 LYS D O 1
ATOM 2424 N N . ASP D 1 19 ? -17.907 -46.137 -7.284 1.00 23.34 19 ASP D N 1
ATOM 2425 C CA . ASP D 1 19 ? -16.642 -45.928 -7.953 1.00 23.77 19 ASP D CA 1
ATOM 2426 C C . ASP D 1 19 ? -16.462 -44.598 -8.677 1.00 22.52 19 ASP D C 1
ATOM 2427 O O . ASP D 1 19 ? -15.369 -44.108 -8.748 1.00 24.95 19 ASP D O 1
ATOM 2432 N N . ILE D 1 20 ? -17.528 -44.034 -9.223 1.00 19.97 20 ILE D N 1
ATOM 2433 C CA . ILE D 1 20 ? -17.398 -42.909 -10.136 1.00 22.36 20 ILE D CA 1
ATOM 2434 C C . ILE D 1 20 ? -17.070 -41.553 -9.506 1.00 23.47 20 ILE D C 1
ATOM 2435 O O . ILE D 1 20 ? -17.624 -41.163 -8.501 1.00 21.51 20 ILE D O 1
ATOM 2440 N N . LYS D 1 21 ? -16.156 -40.835 -10.137 1.00 25.36 21 LYS D N 1
ATOM 2441 C CA . LYS D 1 21 ? -15.919 -39.447 -9.797 1.00 21.42 21 LYS D CA 1
ATOM 2442 C C . LYS D 1 21 ? -16.874 -38.630 -10.633 1.00 19.19 21 LYS D C 1
ATOM 2443 O O . LYS D 1 21 ? -16.677 -38.468 -11.812 1.00 12.67 21 LYS D O 1
ATOM 2449 N N . THR D 1 22 ? -17.954 -38.186 -10.022 1.00 13.71 22 THR D N 1
ATOM 2450 C CA . THR D 1 22 ? -19.036 -37.570 -10.754 1.00 18.04 22 THR D CA 1
ATOM 2451 C C . THR D 1 22 ? -18.578 -36.377 -11.594 1.00 19.31 22 THR D C 1
ATOM 2452 O O . THR D 1 22 ? -19.041 -36.198 -12.700 1.00 20.42 22 THR D O 1
ATOM 2456 N N . SER D 1 23 ? -17.665 -35.576 -11.071 1.00 11.11 23 SER D N 1
ATOM 2457 C CA . SER D 1 23 ? -17.263 -34.371 -11.786 1.00 18.32 23 SER D CA 1
ATOM 2458 C C . SER D 1 23 ? -16.729 -34.628 -13.221 1.00 18.16 23 SER D C 1
ATOM 2459 O O . SER D 1 23 ? -17.068 -33.908 -14.138 1.00 20.18 23 SER D O 1
ATOM 2462 N N . TYR D 1 24 ? -15.928 -35.669 -13.394 1.00 17.03 24 TYR D N 1
ATOM 2463 C CA . TYR D 1 24 ? -15.433 -36.032 -14.706 1.00 15.19 24 TYR D CA 1
ATOM 2464 C C . TYR D 1 24 ? -16.554 -36.509 -15.608 1.00 17.86 24 TYR D C 1
ATOM 2465 O O . TYR D 1 24 ? -16.599 -36.173 -16.770 1.00 21.07 24 TYR D O 1
ATOM 2474 N N . ILE D 1 25 ? -17.441 -37.318 -15.056 1.00 15.12 25 ILE D N 1
ATOM 2475 C CA . ILE D 1 25 ? -18.553 -37.846 -15.812 1.00 16.72 25 ILE D CA 1
ATOM 2476 C C . ILE D 1 25 ? -19.471 -36.716 -16.243 1.00 20.31 25 ILE D C 1
ATOM 2477 O O . ILE D 1 25 ? -19.887 -36.664 -17.375 1.00 19.52 25 ILE D O 1
ATOM 2482 N N . MET D 1 26 ? -19.762 -35.797 -15.341 1.00 19.03 26 MET D N 1
ATOM 2483 C CA . MET D 1 26 ? -20.611 -34.677 -15.693 1.00 16.53 26 MET D CA 1
ATOM 2484 C C . MET D 1 26 ? -19.951 -33.777 -16.731 1.00 15.94 26 MET D C 1
ATOM 2485 O O . MET D 1 26 ? -20.636 -33.209 -17.553 1.00 16.90 26 MET D O 1
ATOM 2490 N N . ASP D 1 27 ? -18.625 -33.680 -16.704 1.00 16.90 27 ASP D N 1
ATOM 2491 C CA . ASP D 1 27 ? -17.896 -32.932 -17.721 1.00 14.32 27 ASP D CA 1
ATOM 2492 C C . ASP D 1 27 ? -18.269 -33.439 -19.114 1.00 19.83 27 ASP D C 1
ATOM 2493 O O . ASP D 1 27 ? -18.596 -32.662 -19.989 1.00 15.58 27 ASP D O 1
ATOM 2498 N N . HIS D 1 28 ? -18.241 -34.754 -19.286 1.00 15.61 28 HIS D N 1
ATOM 2499 C CA . HIS D 1 28 ? -18.662 -35.389 -20.527 1.00 14.65 28 HIS D CA 1
ATOM 2500 C C . HIS D 1 28 ? -20.117 -35.130 -20.887 1.00 18.45 28 HIS D C 1
ATOM 2501 O O . HIS D 1 28 ? -20.419 -34.762 -22.000 1.00 22.11 28 HIS D O 1
ATOM 2508 N N . MET D 1 29 ? -21.023 -35.335 -19.948 1.00 17.86 29 MET D N 1
ATOM 2509 C CA . MET D 1 29 ? -22.441 -35.113 -20.223 1.00 23.28 29 MET D CA 1
ATOM 2510 C C . MET D 1 29 ? -22.779 -33.647 -20.515 1.00 26.66 29 MET D C 1
ATOM 2511 O O . MET D 1 29 ? -23.671 -33.360 -21.314 1.00 21.99 29 MET D O 1
ATOM 2516 N N . ILE D 1 30 ? -22.071 -32.721 -19.872 1.00 18.49 30 ILE D N 1
ATOM 2517 C CA . ILE D 1 30 ? -22.248 -31.310 -20.190 1.00 16.67 30 ILE D CA 1
ATOM 2518 C C . ILE D 1 30 ? -21.833 -31.054 -21.644 1.00 19.71 30 ILE D C 1
ATOM 2519 O O . ILE D 1 30 ? -22.556 -30.397 -22.401 1.00 22.56 30 ILE D O 1
ATOM 2524 N N . SER D 1 31 ? -20.664 -31.539 -22.027 1.00 14.69 31 SER D N 1
ATOM 2525 C CA . SER D 1 31 ? -20.171 -31.383 -2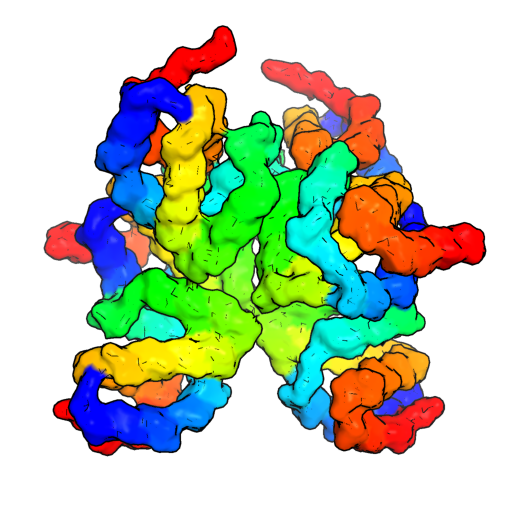3.384 1.00 20.27 31 SER D CA 1
ATOM 2526 C C . SER D 1 31 ? -21.121 -32.013 -24.402 1.00 25.45 31 SER D C 1
ATOM 2527 O O . SER D 1 31 ? -21.373 -31.436 -25.432 1.00 21.50 31 SER D O 1
ATOM 2530 N N . ASP D 1 32 ? -21.656 -33.186 -24.086 1.00 22.09 32 ASP D N 1
ATOM 2531 C CA . ASP D 1 32 ? -22.583 -33.892 -24.968 1.00 23.29 32 ASP D CA 1
ATOM 2532 C C . ASP D 1 32 ? -23.927 -33.198 -25.062 1.00 26.61 32 ASP D C 1
ATOM 2533 O O . ASP D 1 32 ? -24.661 -33.418 -25.987 1.00 23.96 32 ASP D O 1
ATOM 2538 N N . GLY D 1 33 ? -24.242 -32.362 -24.085 1.00 30.27 33 GLY D N 1
ATOM 2539 C CA . GLY D 1 33 ? -25.522 -31.688 -24.030 1.00 28.54 33 GLY D CA 1
ATOM 2540 C C . GLY D 1 33 ? -26.654 -32.372 -23.261 1.00 27.35 33 GLY D C 1
ATOM 2541 O O . GLY D 1 33 ? -27.793 -31.963 -23.364 1.00 25.54 33 GLY D O 1
ATOM 2542 N N . PHE D 1 34 ? -26.346 -33.395 -22.482 1.00 18.75 34 PHE D N 1
ATOM 2543 C CA . PHE D 1 34 ? -27.380 -34.133 -21.773 1.00 20.46 34 PHE D CA 1
ATOM 2544 C C . PHE D 1 34 ? -27.461 -33.849 -20.277 1.00 24.64 34 PHE D C 1
ATOM 2545 O O . PHE D 1 34 ? -28.142 -34.548 -19.552 1.00 27.26 34 PHE D O 1
ATOM 2553 N N . LEU D 1 35 ? -26.760 -32.811 -19.841 1.00 18.86 35 LEU D N 1
ATOM 2554 C CA . LEU D 1 35 ? -26.774 -32.337 -18.476 1.00 20.83 35 LEU D CA 1
ATOM 2555 C C . LEU D 1 35 ? -26.697 -30.816 -18.504 1.00 25.23 35 LEU D C 1
ATOM 2556 O O . LEU D 1 35 ? -25.922 -30.248 -19.256 1.00 24.94 35 LEU D O 1
ATOM 2561 N N . THR D 1 36 ? -27.515 -30.171 -17.689 1.00 19.98 36 THR D N 1
ATOM 2562 C CA . THR D 1 36 ? -27.511 -28.728 -17.593 1.00 23.01 36 THR D CA 1
ATOM 2563 C C . THR D 1 36 ? -26.615 -28.236 -16.461 1.00 21.24 36 THR D C 1
ATOM 2564 O O . THR D 1 36 ? -26.271 -28.979 -15.562 1.00 18.92 36 THR D O 1
ATOM 2568 N N . ILE D 1 37 ? -26.245 -26.968 -16.522 1.00 23.27 37 ILE D N 1
ATOM 2569 C CA . ILE D 1 37 ? -25.432 -26.373 -15.482 1.00 18.42 37 ILE D CA 1
ATOM 2570 C C . ILE D 1 37 ? -26.178 -26.439 -14.158 1.00 22.16 37 ILE D C 1
ATOM 2571 O O . ILE D 1 37 ? -25.604 -26.745 -13.135 1.00 19.32 37 ILE D O 1
ATOM 2576 N N . SER D 1 38 ? -27.475 -26.182 -14.205 1.00 18.82 38 SER D N 1
ATOM 2577 C CA . SER D 1 38 ? -28.319 -26.206 -13.026 1.00 21.07 38 SER D CA 1
ATOM 2578 C C . SER D 1 38 ? -28.341 -27.575 -12.371 1.00 23.73 38 SER D C 1
ATOM 2579 O O . SER D 1 38 ? -28.278 -27.691 -11.170 1.00 20.22 38 SER D O 1
ATOM 2582 N N . GLU D 1 39 ? -28.430 -28.604 -13.191 1.00 22.31 39 GLU D N 1
ATOM 2583 C CA . GLU D 1 39 ? -28.462 -29.996 -12.725 1.00 25.37 39 GLU D CA 1
ATOM 2584 C C . GLU D 1 39 ? -27.116 -30.386 -12.159 1.00 24.89 39 GLU D C 1
ATOM 2585 O O . GLU D 1 39 ? -27.014 -31.080 -11.146 1.00 24.56 39 GLU D O 1
ATOM 2591 N N . GLU D 1 40 ? -26.070 -29.954 -12.846 1.00 21.05 40 GLU D N 1
ATOM 2592 C CA . GLU D 1 40 ? -24.720 -30.215 -12.379 1.00 17.02 40 GLU D CA 1
ATOM 2593 C C . GLU D 1 40 ? -24.520 -29.630 -10.983 1.00 18.73 40 GLU D C 1
ATOM 2594 O O . GLU D 1 40 ? -23.918 -30.285 -10.129 1.00 13.14 40 GLU D O 1
ATOM 2600 N N . GLU D 1 41 ? -25.030 -28.424 -10.752 1.00 19.10 41 GLU D N 1
ATOM 2601 C CA . GLU D 1 41 ? -24.880 -27.773 -9.454 1.00 22.38 41 GLU D CA 1
ATOM 2602 C C . GLU D 1 41 ? -25.622 -28.531 -8.378 1.00 24.15 41 GLU D C 1
ATOM 2603 O O . GLU D 1 41 ? -25.120 -28.712 -7.286 1.00 23.91 41 GLU D O 1
ATOM 2609 N N . LYS D 1 42 ? -26.821 -28.965 -8.710 1.00 26.53 42 LYS D N 1
ATOM 2610 C CA . LYS D 1 42 ? -27.599 -29.814 -7.840 1.00 27.36 42 LYS D CA 1
ATOM 2611 C C . LYS D 1 42 ? -26.776 -31.009 -7.402 1.00 20.41 42 LYS D C 1
ATOM 2612 O O . LYS D 1 42 ? -26.684 -31.274 -6.234 1.00 25.22 42 LYS D O 1
ATOM 2618 N N . VAL D 1 43 ? -26.151 -31.699 -8.341 1.00 21.68 43 VAL D N 1
ATOM 2619 C CA . VAL D 1 43 ? -25.255 -32.797 -8.021 1.00 19.07 43 VAL D CA 1
ATOM 2620 C C . VAL D 1 43 ? -24.086 -32.377 -7.118 1.00 23.84 43 VAL D C 1
ATOM 2621 O O . VAL D 1 43 ? -23.872 -32.973 -6.086 1.00 26.93 43 VAL D O 1
ATOM 2625 N N . ARG D 1 44 ? -23.340 -31.353 -7.526 1.00 23.67 44 ARG D N 1
ATOM 2626 C CA . ARG D 1 44 ? -22.187 -30.855 -6.770 1.00 24.65 44 ARG D CA 1
ATOM 2627 C C . ARG D 1 44 ? -22.513 -30.560 -5.318 1.00 24.19 44 ARG D C 1
ATOM 2628 O O . ARG D 1 44 ? -21.697 -30.729 -4.461 1.00 25.69 44 ARG D O 1
ATOM 2636 N N . ASN D 1 45 ? -23.720 -30.075 -5.069 1.00 30.13 45 ASN D N 1
ATOM 2637 C CA . ASN D 1 45 ? -24.144 -29.688 -3.732 1.00 32.53 45 ASN D CA 1
ATOM 2638 C C . ASN D 1 45 ? -24.102 -30.804 -2.694 1.00 31.68 45 ASN D C 1
ATOM 2639 O O . ASN D 1 45 ? -23.857 -30.556 -1.529 1.00 31.31 45 ASN D O 1
ATOM 2644 N N . GLU D 1 46 ? -24.354 -32.025 -3.138 1.00 22.12 46 GLU D N 1
ATOM 2645 C CA . GLU D 1 46 ? -24.358 -33.181 -2.266 1.00 21.58 46 GLU D CA 1
ATOM 2646 C C . GLU D 1 46 ? -23.005 -33.313 -1.558 1.00 29.57 46 GLU D C 1
ATOM 2647 O O . GLU D 1 46 ? -21.970 -33.198 -2.186 1.00 28.18 46 GLU D O 1
ATOM 2653 N N . PRO D 1 47 ? -23.029 -33.538 -0.244 1.00 32.75 47 PRO D N 1
ATOM 2654 C CA . PRO D 1 47 ? -21.841 -33.384 0.603 1.00 30.97 47 PRO D CA 1
ATOM 2655 C C . PRO D 1 47 ? -20.786 -34.478 0.463 1.00 31.12 47 PRO D C 1
ATOM 2656 O O . PRO D 1 47 ? -19.691 -34.291 0.984 1.00 31.81 47 PRO D O 1
ATOM 2660 N N . THR D 1 48 ? -21.099 -35.591 -0.200 1.00 29.60 48 THR D N 1
ATOM 2661 C CA . THR D 1 48 ? -20.135 -36.687 -0.360 1.00 29.51 48 THR D CA 1
ATOM 2662 C C . THR D 1 48 ? -20.082 -37.223 -1.795 1.00 26.55 48 THR D C 1
ATOM 2663 O O . THR D 1 48 ? -21.010 -37.031 -2.575 1.00 21.14 48 THR D O 1
ATOM 2667 N N . GLN D 1 49 ? -18.995 -37.908 -2.121 1.00 20.75 49 GLN D N 1
ATOM 2668 C CA . GLN D 1 49 ? -18.853 -38.511 -3.436 1.00 30.19 49 GLN D CA 1
ATOM 2669 C C . GLN D 1 49 ? -20.017 -39.464 -3.735 1.00 30.91 49 GLN D C 1
ATOM 2670 O O . GLN D 1 49 ? -20.619 -39.366 -4.780 1.00 28.66 49 GLN D O 1
ATOM 2676 N N . GLN D 1 50 ? -20.325 -40.354 -2.799 1.00 31.06 50 GLN D N 1
ATOM 2677 C CA . GLN D 1 50 ? -21.415 -41.297 -2.994 1.00 27.53 50 GLN D CA 1
ATOM 2678 C C . GLN D 1 50 ? -22.744 -40.586 -3.201 1.00 24.08 50 GLN D C 1
ATOM 2679 O O . GLN D 1 50 ? -23.506 -40.952 -4.057 1.00 26.61 50 GLN D O 1
ATOM 2685 N N . GLN D 1 51 ? -23.017 -39.573 -2.404 1.00 23.34 51 GLN D N 1
ATOM 2686 C CA . GLN D 1 51 ? -24.258 -38.825 -2.549 1.00 22.23 51 GLN D CA 1
ATOM 2687 C C . GLN D 1 51 ? -24.285 -38.027 -3.843 1.00 21.92 51 GLN D C 1
ATOM 2688 O O . GLN D 1 51 ? -25.337 -37.898 -4.468 1.00 24.51 51 GLN D O 1
ATOM 2694 N N . ARG D 1 52 ? -23.146 -37.510 -4.251 1.00 16.56 52 ARG D N 1
ATOM 2695 C CA . ARG D 1 52 ? -23.043 -36.853 -5.527 1.00 17.75 52 ARG D CA 1
ATOM 2696 C C . ARG D 1 52 ? -23.409 -37.851 -6.631 1.00 20.14 52 ARG D C 1
ATOM 2697 O O . ARG D 1 52 ? -24.268 -37.595 -7.448 1.00 18.81 52 ARG D O 1
ATOM 2705 N N . ALA D 1 53 ? -22.753 -39.004 -6.636 1.00 17.80 53 ALA D N 1
ATOM 2706 C CA . ALA D 1 53 ? -23.034 -40.057 -7.613 1.00 24.07 53 ALA D CA 1
ATOM 2707 C C . ALA D 1 53 ? -24.498 -40.509 -7.589 1.00 24.84 53 ALA D C 1
ATOM 2708 O O . ALA D 1 53 ? -25.113 -40.694 -8.622 1.00 28.07 53 ALA D O 1
ATOM 2710 N N . ALA D 1 54 ? -25.034 -40.676 -6.390 1.00 27.07 54 ALA D N 1
ATOM 2711 C CA . ALA D 1 54 ? -26.423 -41.054 -6.200 1.00 26.35 54 ALA D CA 1
ATOM 2712 C C . ALA D 1 54 ? -27.356 -40.060 -6.858 1.00 24.75 54 ALA D C 1
ATOM 2713 O O . ALA D 1 54 ? -28.269 -40.435 -7.558 1.00 25.05 54 ALA D O 1
ATOM 2715 N N . MET D 1 55 ? -27.120 -38.782 -6.603 1.00 18.39 55 MET D N 1
ATOM 2716 C CA . MET D 1 55 ? -27.940 -37.752 -7.201 1.00 20.57 55 MET D CA 1
ATOM 2717 C C . MET D 1 55 ? -27.869 -37.809 -8.720 1.00 20.35 55 MET D C 1
ATOM 2718 O O . MET D 1 55 ? -28.878 -37.738 -9.391 1.00 21.30 55 MET D O 1
ATOM 2723 N N . LEU D 1 56 ? -26.667 -37.957 -9.249 1.00 20.44 56 LEU D N 1
ATOM 2724 C CA . LEU D 1 56 ? -26.471 -38.061 -10.691 1.00 21.80 56 LEU D CA 1
ATOM 2725 C C . LEU D 1 56 ? -27.315 -39.191 -11.275 1.00 26.20 56 LEU D C 1
ATOM 2726 O O . LEU D 1 56 ? -28.025 -39.000 -12.239 1.00 24.62 56 LEU D O 1
ATOM 2731 N N . ILE D 1 57 ? -27.212 -40.363 -10.663 1.00 20.74 57 ILE D N 1
ATOM 2732 C CA . ILE D 1 57 ? -27.970 -41.528 -11.081 1.00 26.75 57 ILE D CA 1
ATOM 2733 C C . ILE D 1 57 ? -29.474 -41.278 -11.012 1.00 25.31 57 ILE D C 1
ATOM 2734 O O . ILE D 1 57 ? -30.196 -41.644 -11.905 1.00 23.06 57 ILE D O 1
ATOM 2739 N N . LYS D 1 58 ? -29.916 -40.640 -9.944 1.00 27.22 58 LYS D N 1
ATOM 2740 C CA . LYS D 1 58 ? -31.314 -40.287 -9.782 1.00 34.35 58 LYS D CA 1
ATOM 2741 C C . LYS D 1 58 ? -31.786 -39.461 -10.968 1.00 31.90 58 LYS D C 1
ATOM 2742 O O . LYS D 1 58 ? -32.828 -39.730 -11.541 1.00 29.91 58 LYS D O 1
ATOM 2748 N N . MET D 1 59 ? -30.994 -38.466 -11.337 1.00 27.91 59 MET D N 1
ATOM 2749 C CA . MET D 1 59 ? -31.309 -37.599 -12.460 1.00 30.39 59 MET D CA 1
ATOM 2750 C C . MET D 1 59 ? -31.323 -38.330 -13.798 1.00 29.31 59 MET D C 1
ATOM 2751 O O . MET D 1 59 ? -32.165 -38.076 -14.645 1.00 23.10 59 MET D O 1
ATOM 2756 N N . ILE D 1 60 ? -30.369 -39.224 -13.977 1.00 21.19 60 ILE D N 1
ATOM 2757 C CA . ILE D 1 60 ? -30.206 -39.910 -15.250 1.00 27.04 60 ILE D CA 1
ATOM 2758 C C . ILE D 1 60 ? -31.380 -40.860 -15.485 1.00 34.20 60 ILE D C 1
ATOM 2759 O O . ILE D 1 60 ? -31.851 -41.021 -16.619 1.00 30.08 60 ILE D O 1
ATOM 2764 N N . LEU D 1 61 ? -31.870 -41.448 -14.396 1.00 34.71 61 LEU D N 1
ATOM 2765 C CA . LEU D 1 61 ? -33.064 -42.281 -14.429 1.00 33.85 61 LEU D CA 1
ATOM 2766 C C . LEU D 1 61 ? -34.264 -41.554 -15.031 1.00 32.65 61 LEU D C 1
ATOM 2767 O O . LEU D 1 61 ? -35.127 -42.192 -15.626 1.00 31.27 61 LEU D O 1
ATOM 2772 N N . LYS D 1 62 ? -34.308 -40.237 -14.884 1.00 34.74 62 LYS D N 1
ATOM 2773 C CA . LYS D 1 62 ? -35.390 -39.440 -15.437 1.00 39.03 62 LYS D CA 1
ATOM 2774 C C . LYS D 1 62 ? -35.079 -38.835 -16.813 1.00 44.16 62 LYS D C 1
ATOM 2775 O O . LYS D 1 62 ? -35.815 -37.985 -17.289 1.00 44.67 62 LYS D O 1
ATOM 2781 N N . LYS D 1 63 ? -34.004 -39.274 -17.453 1.00 36.49 63 LYS D N 1
ATOM 2782 C CA . LYS D 1 63 ? -33.585 -38.685 -18.733 1.00 33.16 63 LYS D CA 1
ATOM 2783 C C . LYS D 1 63 ? -33.835 -39.603 -19.921 1.00 31.79 63 LYS D C 1
ATOM 2784 O O . LYS D 1 63 ? -34.244 -40.751 -19.747 1.00 31.84 63 LYS D O 1
ATOM 2790 N N . ASP D 1 64 ? -33.554 -39.134 -21.126 1.00 33.19 64 ASP D N 1
ATOM 2791 C CA . ASP D 1 64 ? -33.787 -39.967 -22.292 1.00 38.32 64 ASP D CA 1
ATOM 2792 C C . ASP D 1 64 ? -32.670 -40.960 -22.597 1.00 38.69 64 ASP D C 1
ATOM 2793 O O . ASP D 1 64 ? -31.714 -41.083 -21.851 1.00 39.44 64 ASP D O 1
ATOM 2798 N N . ASN D 1 65 ? -32.836 -41.665 -23.704 1.00 29.80 65 ASN D N 1
ATOM 2799 C CA . ASN D 1 65 ? -31.933 -42.722 -24.119 1.00 32.34 65 ASN D CA 1
ATOM 2800 C C . ASN D 1 65 ? -30.522 -42.244 -24.450 1.00 25.95 65 ASN D C 1
ATOM 2801 O O . ASN D 1 65 ? -29.555 -42.893 -24.139 1.00 27.05 65 ASN D O 1
ATOM 2806 N N . ASP D 1 66 ? -30.430 -41.108 -25.118 1.00 27.17 66 ASP D N 1
ATOM 2807 C CA . ASP D 1 66 ? -29.157 -40.509 -25.444 1.00 33.17 66 ASP D CA 1
ATOM 2808 C C . ASP D 1 66 ? -28.415 -40.195 -24.151 1.00 29.25 66 ASP D C 1
ATOM 2809 O O . ASP D 1 66 ? -27.235 -40.428 -24.041 1.00 30.13 66 ASP D O 1
ATOM 2814 N N . SER D 1 67 ? -29.142 -39.687 -23.170 1.00 29.05 67 SER D N 1
ATOM 2815 C CA . SER D 1 67 ? -28.583 -39.422 -21.857 1.00 22.23 67 SER D CA 1
ATOM 2816 C C . SER D 1 67 ? -27.885 -40.639 -21.283 1.00 23.21 67 SER D C 1
ATOM 2817 O O . SER D 1 67 ? -26.849 -40.525 -20.675 1.00 25.94 67 SER D O 1
ATOM 2820 N N . TYR D 1 68 ? -28.473 -41.806 -21.493 1.00 22.39 68 TYR D N 1
ATOM 2821 C CA . TYR D 1 68 ? -27.885 -43.053 -21.043 1.00 24.20 68 TYR D CA 1
ATOM 2822 C C . TYR D 1 68 ? -26.614 -43.363 -21.821 1.00 21.92 68 TYR D C 1
ATOM 2823 O O . TYR D 1 68 ? -25.617 -43.748 -21.247 1.00 26.43 68 TYR D O 1
ATOM 2832 N N . VAL D 1 69 ? -26.661 -43.177 -23.130 1.00 25.82 69 VAL D N 1
ATOM 2833 C CA . VAL D 1 69 ? -25.504 -43.442 -23.977 1.00 26.00 69 VAL D CA 1
ATOM 2834 C C . VAL D 1 69 ? -24.374 -42.449 -23.677 1.00 20.28 69 VAL D C 1
ATOM 2835 O O . VAL D 1 69 ? -23.223 -42.811 -23.679 1.00 20.57 69 VAL D O 1
ATOM 2839 N N . SER D 1 70 ? -24.742 -41.211 -23.385 1.00 19.64 70 SER D N 1
ATOM 2840 C CA . SER D 1 70 ? -23.790 -40.189 -22.970 1.00 27.13 70 SER D CA 1
ATOM 2841 C C . SER D 1 70 ? -23.045 -40.652 -21.731 1.00 25.27 70 SER D C 1
ATOM 2842 O O . SER D 1 70 ? -21.838 -40.581 -21.667 1.00 21.28 70 SER D O 1
ATOM 2845 N N . PHE D 1 71 ? -23.812 -41.126 -20.757 1.00 24.07 71 PHE D N 1
ATOM 2846 C CA . PHE D 1 71 ? -23.312 -41.666 -19.507 1.00 21.76 71 PHE D CA 1
ATOM 2847 C C . PHE D 1 71 ? -22.421 -42.857 -19.772 1.00 25.03 71 PHE D C 1
ATOM 2848 O O . PHE D 1 71 ? -21.325 -42.926 -19.262 1.00 20.40 71 PHE D O 1
ATOM 2856 N N . TYR D 1 72 ? -22.906 -43.789 -20.585 1.00 25.06 72 TYR D N 1
ATOM 2857 C CA . TYR D 1 72 ? -22.110 -44.940 -20.971 1.00 24.80 72 TYR D CA 1
ATOM 2858 C C . TYR D 1 72 ? -20.763 -44.518 -21.560 1.00 21.19 72 TYR D C 1
ATOM 2859 O O . TYR D 1 72 ? -19.725 -45.007 -21.155 1.00 23.57 72 TYR D O 1
ATOM 2868 N N . ASN D 1 73 ? -20.793 -43.591 -22.503 1.00 17.76 73 ASN D N 1
ATOM 2869 C CA . ASN D 1 73 ? -19.561 -43.114 -23.121 1.00 26.88 73 ASN D CA 1
ATOM 2870 C C . ASN D 1 73 ? -18.626 -42.383 -22.156 1.00 24.93 73 ASN D C 1
ATOM 2871 O O . ASN D 1 73 ? -17.423 -42.515 -22.238 1.00 22.26 73 ASN D O 1
ATOM 2876 N N . ALA D 1 74 ? -19.204 -41.648 -21.221 1.00 23.37 74 ALA D N 1
ATOM 2877 C CA . ALA D 1 74 ? -18.429 -40.998 -20.176 1.00 22.69 74 ALA D CA 1
ATOM 2878 C C . ALA D 1 74 ? -17.596 -42.022 -19.407 1.00 25.50 74 ALA D C 1
ATOM 2879 O O . ALA D 1 74 ? -16.402 -41.854 -19.235 1.00 20.39 74 ALA D O 1
ATOM 2881 N N . LEU D 1 75 ? -18.245 -43.091 -18.965 1.00 26.71 75 LEU D N 1
ATOM 2882 C CA . LEU D 1 75 ? -17.573 -44.150 -18.224 1.00 24.28 75 LEU D CA 1
ATOM 2883 C C . LEU D 1 75 ? -16.440 -44.778 -19.031 1.00 23.82 75 LEU D C 1
ATOM 2884 O O . LEU D 1 75 ? -15.351 -44.936 -18.544 1.00 25.70 75 LEU D O 1
ATOM 2889 N N . LEU D 1 76 ? -16.725 -45.131 -20.270 1.00 28.46 76 LEU D N 1
ATOM 2890 C CA . LEU D 1 76 ? -15.743 -45.744 -21.134 1.00 27.58 76 LEU D CA 1
ATOM 2891 C C . LEU D 1 76 ? -14.514 -44.865 -21.290 1.00 26.95 76 LEU D C 1
ATOM 2892 O O . LEU D 1 76 ? -13.403 -45.325 -21.108 1.00 30.96 76 LEU D O 1
ATOM 2897 N N . HIS D 1 77 ? -14.724 -43.605 -21.623 1.00 24.54 77 HIS D N 1
ATOM 2898 C CA . HIS D 1 77 ? -13.626 -42.705 -21.918 1.00 24.88 77 HIS D CA 1
ATOM 2899 C C . HIS D 1 77 ? -12.811 -42.280 -20.715 1.00 28.93 77 HIS D C 1
ATOM 2900 O O . HIS D 1 77 ? -11.692 -41.840 -20.850 1.00 32.83 77 HIS D O 1
ATOM 2907 N N . GLU D 1 78 ? -13.360 -42.480 -19.529 1.00 28.79 78 GLU D N 1
ATOM 2908 C CA . GLU D 1 78 ? -12.647 -42.186 -18.305 1.00 26.87 78 GLU D CA 1
ATOM 2909 C C . GLU D 1 78 ? -12.027 -43.438 -17.672 1.00 28.62 78 GLU D C 1
ATOM 2910 O O . GLU D 1 78 ? -11.563 -43.409 -16.552 1.00 28.46 78 GLU D O 1
ATOM 2916 N N . GLY D 1 79 ? -12.024 -44.539 -18.405 1.00 28.18 79 GLY D N 1
ATOM 2917 C CA . GLY D 1 79 ? -11.362 -45.740 -17.940 1.00 29.10 79 GLY D CA 1
ATOM 2918 C C . GLY D 1 79 ? -12.103 -46.643 -16.977 1.00 32.37 79 GLY D C 1
ATOM 2919 O O . GLY D 1 79 ? -11.499 -47.503 -16.391 1.00 34.44 79 GLY D O 1
ATOM 2920 N N . TYR D 1 80 ? -13.402 -46.454 -16.815 1.00 21.80 80 TYR D N 1
ATOM 2921 C CA . TYR D 1 80 ? -14.205 -47.352 -16.007 1.00 23.83 80 TYR D CA 1
ATOM 2922 C C . TYR D 1 80 ? -14.735 -48.477 -16.904 1.00 26.97 80 TYR D C 1
ATOM 2923 O O . TYR D 1 80 ? -15.910 -48.553 -17.206 1.00 28.93 80 TYR D O 1
ATOM 2932 N N . LYS D 1 81 ? -13.832 -49.330 -17.350 1.00 26.73 81 LYS D N 1
ATOM 2933 C CA . LYS D 1 81 ? -14.145 -50.353 -18.320 1.00 34.86 81 LYS D CA 1
ATOM 2934 C C . LYS D 1 81 ? -15.186 -51.338 -17.803 1.00 34.71 81 LYS D C 1
ATOM 2935 O O . LYS D 1 81 ? -16.176 -51.605 -18.464 1.00 27.09 81 LYS D O 1
ATOM 2941 N N . ASP D 1 82 ? -14.956 -51.857 -16.605 1.00 32.79 82 ASP D N 1
ATOM 2942 C CA . ASP D 1 82 ? -15.841 -52.845 -16.005 1.00 36.42 82 ASP D CA 1
ATOM 2943 C C . ASP D 1 82 ? -17.253 -52.310 -15.791 1.00 40.57 82 ASP D C 1
ATOM 2944 O O . ASP D 1 82 ? -18.229 -52.958 -16.142 1.00 43.70 82 ASP D O 1
ATOM 2949 N N . LEU D 1 83 ? -17.344 -51.108 -15.236 1.00 34.97 83 LEU D N 1
ATOM 2950 C CA . LEU D 1 83 ? -18.614 -50.447 -15.047 1.00 31.96 83 LEU D CA 1
ATOM 2951 C C . LEU D 1 83 ? -19.315 -50.268 -16.376 1.00 27.23 83 LEU D C 1
ATOM 2952 O O . LEU D 1 83 ? -20.504 -50.489 -16.490 1.00 29.23 83 LEU D O 1
ATOM 2957 N N . ALA D 1 84 ? -18.569 -49.865 -17.392 1.00 23.92 84 ALA D N 1
ATOM 2958 C CA . ALA D 1 84 ? -19.161 -49.694 -18.719 1.00 27.87 84 ALA D CA 1
ATOM 2959 C C . ALA D 1 84 ? -19.802 -50.984 -19.259 1.00 33.73 84 ALA D C 1
ATOM 2960 O O . ALA D 1 84 ? -20.902 -50.952 -19.822 1.00 35.71 84 ALA D O 1
ATOM 2962 N N . ALA D 1 85 ? -19.114 -52.109 -19.091 1.00 30.64 85 ALA D N 1
ATOM 2963 C CA . ALA D 1 85 ? -19.624 -53.398 -19.560 1.00 36.21 85 ALA D CA 1
ATOM 2964 C C . ALA D 1 85 ? -20.978 -53.725 -18.918 1.00 36.12 85 ALA D C 1
ATOM 2965 O O . ALA D 1 85 ? -21.932 -54.116 -19.604 1.00 35.38 85 ALA D O 1
ATOM 2967 N N . LEU D 1 86 ? -21.049 -53.568 -17.599 1.00 35.10 86 LEU D N 1
ATOM 2968 C CA . LEU D 1 86 ? -22.283 -53.816 -16.876 1.00 36.12 86 LEU D CA 1
ATOM 2969 C C . LEU D 1 86 ? -23.446 -53.136 -17.591 1.00 41.40 86 LEU D C 1
ATOM 2970 O O . LEU D 1 86 ? -24.510 -53.739 -17.760 1.00 39.01 86 LEU D O 1
ATOM 2975 N N . LEU D 1 87 ? -23.226 -51.898 -18.040 1.00 37.33 87 LEU D N 1
ATOM 2976 C CA . LEU D 1 87 ? -24.279 -51.089 -18.662 1.00 35.42 87 LEU D CA 1
ATOM 2977 C C . LEU D 1 87 ? -24.460 -51.343 -20.156 1.00 38.18 87 LEU D C 1
ATOM 2978 O O . LEU D 1 87 ? -25.480 -50.966 -20.740 1.00 35.05 87 LEU D O 1
ATOM 2983 N N . HIS D 1 88 ? -23.469 -51.972 -2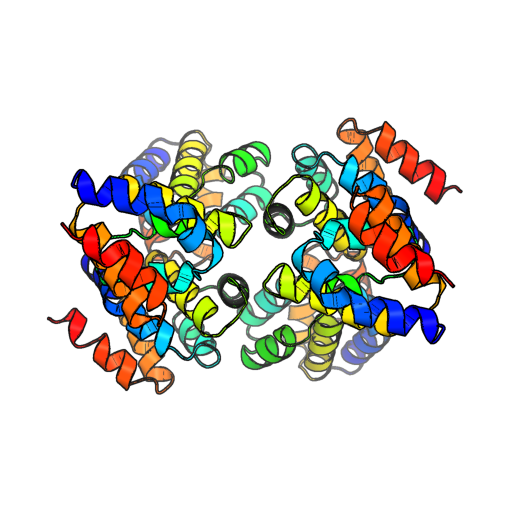0.750 1.00 34.59 88 HIS D N 1
ATOM 2984 C CA . HIS D 1 88 ? -23.451 -52.194 -22.173 1.00 39.87 88 HIS D CA 1
ATOM 2985 C C . HIS D 1 88 ? -24.760 -52.807 -22.678 1.00 40.91 88 HIS D C 1
ATOM 2986 O O . HIS D 1 88 ? -25.270 -52.401 -23.706 1.00 42.64 88 HIS D O 1
ATOM 2993 N N . ASP D 1 89 ? -25.288 -53.784 -21.952 1.00 41.22 89 ASP D N 1
ATOM 2994 C CA . ASP D 1 89 ? -26.477 -54.502 -22.387 1.00 52.94 89 ASP D CA 1
ATOM 2995 C C . ASP D 1 89 ? -27.706 -53.630 -22.457 1.00 52.29 89 ASP D C 1
ATOM 2996 O O . ASP D 1 89 ? -28.600 -53.879 -23.246 1.00 55.78 89 ASP D O 1
ATOM 3001 N N . GLY D 1 90 ? -27.760 -52.616 -21.619 1.00 39.99 90 GLY D N 1
ATOM 3002 C CA . GLY D 1 90 ? -28.951 -51.817 -21.524 1.00 31.79 90 GLY D CA 1
ATOM 3003 C C . GLY D 1 90 ? -29.043 -50.737 -22.566 1.00 31.49 90 GLY D C 1
ATOM 3004 O O . GLY D 1 90 ? -30.013 -50.006 -22.594 1.00 31.60 90 GLY D O 1
ATOM 3005 N N . ILE D 1 91 ? -28.031 -50.633 -23.413 1.00 28.59 91 ILE D N 1
ATOM 3006 C CA . ILE D 1 91 ? -27.963 -49.549 -24.395 1.00 35.74 91 ILE D CA 1
ATOM 3007 C C . ILE D 1 91 ? -29.123 -49.534 -25.370 1.00 42.14 91 ILE D C 1
ATOM 3008 O O . ILE D 1 91 ? -29.178 -50.332 -26.283 1.00 41.65 91 ILE D O 1
ATOM 3013 N N . PRO D 1 92 ? -30.037 -48.601 -25.168 1.00 52.47 92 PRO D N 1
ATOM 3014 C CA . PRO D 1 92 ? -31.216 -48.468 -26.019 1.00 60.66 92 PRO D CA 1
ATOM 3015 C C . PRO D 1 92 ? -30.884 -48.607 -27.500 1.00 62.03 92 PRO D C 1
ATOM 3016 O O . PRO D 1 92 ? -29.919 -48.000 -27.944 1.00 61.37 92 PRO D O 1
ATOM 3020 N N . MET E 2 1 ? -8.006 -12.522 20.929 1.00 23.32 1 MET E N 1
ATOM 3021 C CA . MET E 2 1 ? -8.487 -13.404 21.973 1.00 21.03 1 MET E CA 1
ATOM 3022 C C . MET E 2 1 ? -7.326 -13.988 22.756 1.00 23.77 1 MET E C 1
ATOM 3023 O O . MET E 2 1 ? -6.417 -14.549 22.177 1.00 23.78 1 MET E O 1
ATOM 3028 N N . ASP E 2 2 ? -7.358 -13.854 24.073 1.00 19.45 2 ASP E N 1
ATOM 3029 C CA . ASP E 2 2 ? -6.308 -14.421 24.885 1.00 23.41 2 ASP E CA 1
ATOM 3030 C C . ASP E 2 2 ? -6.351 -15.938 24.882 1.00 32.29 2 ASP E C 1
ATOM 3031 O O . ASP E 2 2 ? -7.331 -16.536 24.495 1.00 23.58 2 ASP E O 1
ATOM 3036 N N . GLU E 2 3 ? -5.241 -16.536 25.273 1.00 30.69 3 GLU E N 1
ATOM 3037 C CA . GLU E 2 3 ? -5.067 -17.970 25.234 1.00 29.23 3 GLU E CA 1
ATOM 3038 C C . GLU E 2 3 ? -6.090 -18.707 26.086 1.00 27.11 3 GLU E C 1
ATOM 3039 O O . GLU E 2 3 ? -6.516 -19.780 25.735 1.00 29.59 3 GLU E O 1
ATOM 3045 N N . ALA E 2 4 ? -6.478 -18.119 27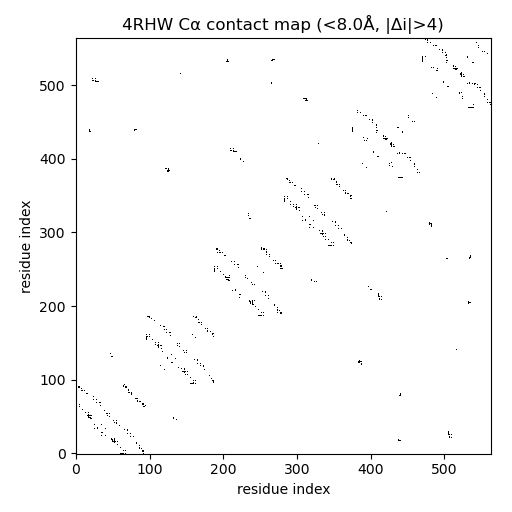.206 1.00 29.41 4 ALA E N 1
ATOM 3046 C CA . ALA E 2 4 ? -7.450 -18.736 28.097 1.00 30.48 4 ALA E CA 1
ATOM 3047 C C . ALA E 2 4 ? -8.827 -18.848 27.442 1.00 28.73 4 ALA E C 1
ATOM 3048 O O . ALA E 2 4 ? -9.506 -19.843 27.604 1.00 23.81 4 ALA E O 1
ATOM 3050 N N . ASP E 2 5 ? -9.230 -17.825 26.702 1.00 18.77 5 ASP E N 1
ATOM 3051 C CA . ASP E 2 5 ? -10.506 -17.854 26.007 1.00 18.13 5 ASP E CA 1
ATOM 3052 C C . ASP E 2 5 ? -10.463 -18.889 24.876 1.00 20.12 5 ASP E C 1
ATOM 3053 O O . ASP E 2 5 ? -11.383 -19.663 24.703 1.00 18.45 5 ASP E O 1
ATOM 3058 N N . ARG E 2 6 ? -9.385 -18.886 24.110 1.00 15.47 6 ARG E N 1
ATOM 3059 C CA . ARG E 2 6 ? -9.196 -19.857 23.043 1.00 18.18 6 ARG E CA 1
ATOM 3060 C C . ARG E 2 6 ? -9.288 -21.272 23.570 1.00 23.11 6 ARG E C 1
ATOM 3061 O O . ARG E 2 6 ? -9.998 -22.097 23.048 1.00 21.37 6 ARG E O 1
ATOM 3069 N N . ARG E 2 7 ? -8.530 -21.531 24.627 1.00 20.55 7 ARG E N 1
ATOM 3070 C CA . ARG E 2 7 ? -8.530 -22.814 25.311 1.00 25.07 7 ARG E CA 1
ATOM 3071 C C . ARG E 2 7 ? -9.926 -23.219 25.754 1.00 22.39 7 ARG E C 1
ATOM 3072 O O . ARG E 2 7 ? -10.281 -24.374 25.689 1.00 20.46 7 ARG E O 1
ATOM 3080 N N . LEU E 2 8 ? -10.696 -22.259 26.243 1.00 17.98 8 LEU E N 1
ATOM 3081 C CA . LEU E 2 8 ? -12.072 -22.503 26.619 1.00 20.58 8 LEU E CA 1
ATOM 3082 C C . LEU E 2 8 ? -12.893 -22.971 25.434 1.00 19.36 8 LEU E C 1
ATOM 3083 O O . LEU E 2 8 ? -13.632 -23.922 25.553 1.00 20.69 8 LEU E O 1
ATOM 3088 N N . LEU E 2 9 ? -12.753 -22.302 24.297 1.00 18.42 9 LEU E N 1
ATOM 3089 C CA . LEU E 2 9 ? -13.475 -22.688 23.099 1.00 17.25 9 LEU E CA 1
ATOM 3090 C C . LEU E 2 9 ? -13.126 -24.099 22.616 1.00 21.06 9 LEU E C 1
ATOM 3091 O O . LEU E 2 9 ? -13.977 -24.800 22.121 1.00 22.06 9 LEU E O 1
ATOM 3096 N N . ARG E 2 10 ? -11.876 -24.512 22.799 1.00 12.86 10 ARG E N 1
ATOM 3097 C CA . ARG E 2 10 ? -11.463 -25.862 22.422 1.00 15.92 10 ARG E CA 1
ATOM 3098 C C . ARG E 2 10 ? -12.016 -26.905 23.395 1.00 19.74 10 ARG E C 1
ATOM 3099 O O . ARG E 2 10 ? -12.472 -27.973 22.988 1.00 25.18 10 ARG E O 1
ATOM 3107 N N . ARG E 2 11 ? -11.966 -26.586 24.684 1.00 19.29 11 ARG E N 1
ATOM 3108 C CA . ARG E 2 11 ? -12.451 -27.494 25.717 1.00 16.49 11 ARG E CA 1
ATOM 3109 C C . ARG E 2 11 ? -13.944 -27.762 25.559 1.00 21.74 11 ARG E C 1
ATOM 3110 O O . ARG E 2 11 ? -14.415 -28.872 25.804 1.00 19.34 11 ARG E O 1
ATOM 3118 N N . CYS E 2 12 ? -14.682 -26.736 25.149 1.00 22.15 12 CYS E N 1
ATOM 3119 C CA . CYS E 2 12 ? -16.112 -26.854 24.960 1.00 19.81 12 CYS E CA 1
ATOM 3120 C C . CYS E 2 12 ? -16.515 -27.221 23.515 1.00 18.48 12 CYS E C 1
ATOM 3121 O O . CYS E 2 12 ? -17.676 -27.153 23.167 1.00 21.22 12 CYS E O 1
ATOM 3124 N N . ARG E 2 13 ? -15.548 -27.619 22.701 1.00 19.84 13 ARG E N 1
ATOM 3125 C CA . ARG E 2 13 ? -15.809 -27.974 21.313 1.00 17.79 13 ARG E CA 1
ATOM 3126 C C . ARG E 2 13 ? -16.999 -28.907 21.144 1.00 16.88 13 ARG E C 1
ATOM 3127 O O . 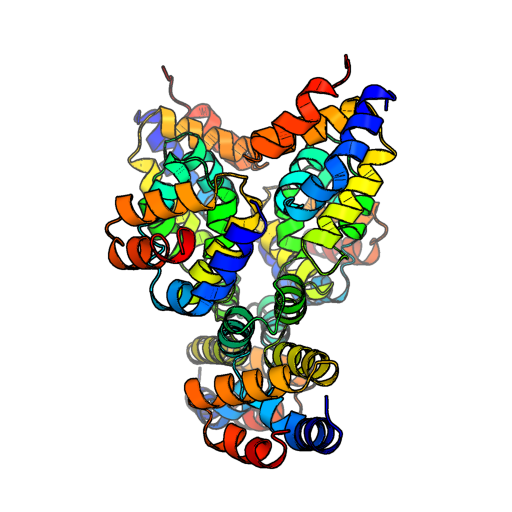ARG E 2 13 ? -17.885 -28.623 20.377 1.00 15.70 13 ARG E O 1
ATOM 3135 N N . LEU E 2 14 ? -16.994 -30.025 21.853 1.00 16.43 14 LEU E N 1
ATOM 3136 C CA . LEU E 2 14 ? -18.020 -31.039 21.678 1.00 20.05 14 LEU E CA 1
ATOM 3137 C C . LEU E 2 14 ? -19.396 -30.498 22.001 1.00 17.01 14 LEU E C 1
ATOM 3138 O O . LEU E 2 14 ? -20.305 -30.674 21.246 1.00 21.35 14 LEU E O 1
ATOM 3143 N N . ARG E 2 15 ? -19.520 -29.809 23.121 1.00 16.48 15 ARG E N 1
ATOM 3144 C CA . ARG E 2 15 ? -20.799 -29.249 23.527 1.00 16.80 15 ARG E CA 1
ATOM 3145 C C . ARG E 2 15 ? -21.316 -28.155 22.599 1.00 19.91 15 ARG E C 1
ATOM 3146 O O . ARG E 2 15 ? -22.485 -28.090 22.306 1.00 20.44 15 ARG E O 1
ATOM 3154 N N . LEU E 2 16 ? -20.423 -27.293 22.156 1.00 15.71 16 LEU E N 1
ATOM 3155 C CA . LEU E 2 16 ? -20.780 -26.227 21.240 1.00 10.09 16 LEU E CA 1
ATOM 3156 C C . LEU E 2 16 ? -21.335 -26.767 19.923 1.00 15.14 16 LEU E C 1
ATOM 3157 O O . LEU E 2 16 ? -22.392 -26.371 19.500 1.00 17.65 16 LEU E O 1
ATOM 3162 N N . VAL E 2 17 ? -20.614 -27.675 19.288 1.00 15.90 17 VAL E N 1
ATOM 3163 C CA . VAL E 2 17 ? -21.039 -28.202 18.007 1.00 17.08 17 VAL E CA 1
ATOM 3164 C C . VAL E 2 17 ? -22.260 -29.112 18.141 1.00 21.13 17 VAL E C 1
ATOM 3165 O O . VAL E 2 17 ? -23.038 -29.219 17.235 1.00 20.18 17 VAL E O 1
ATOM 3169 N N . GLU E 2 18 ? -22.431 -29.740 19.296 1.00 24.67 18 GLU E N 1
ATOM 3170 C CA . GLU E 2 18 ? -23.625 -30.539 19.552 1.00 15.64 18 GLU E CA 1
ATOM 3171 C C . GLU E 2 18 ? -24.886 -29.691 19.769 1.00 20.07 18 GLU E C 1
ATOM 3172 O O . GLU E 2 18 ? -25.942 -30.052 19.316 1.00 27.35 18 GLU E O 1
ATOM 3178 N N . GLU E 2 19 ? -24.759 -28.563 20.445 1.00 18.49 19 GLU E N 1
ATOM 3179 C CA . GLU E 2 19 ? -25.919 -27.795 20.875 1.00 18.69 19 GLU E CA 1
ATOM 3180 C C . GLU E 2 19 ? -26.171 -26.422 20.246 1.00 22.64 19 GLU E C 1
ATOM 3181 O O . GLU E 2 19 ? -27.252 -25.901 20.369 1.00 21.04 19 GLU E O 1
ATOM 3187 N N . LEU E 2 20 ? -25.173 -25.832 19.604 1.00 21.54 20 LEU E N 1
ATOM 3188 C CA . LEU E 2 20 ? -25.318 -24.469 19.067 1.00 18.19 20 LEU E CA 1
ATOM 3189 C C . LEU E 2 20 ? -26.366 -24.392 17.967 1.00 14.14 20 LEU E C 1
ATOM 3190 O O . LEU E 2 20 ? -26.289 -25.126 16.983 1.00 14.69 20 LEU E O 1
ATOM 3195 N N . GLN E 2 21 ? -27.323 -23.499 18.135 1.00 14.95 21 GLN E N 1
ATOM 3196 C CA . GLN E 2 21 ? -28.286 -23.199 17.102 1.00 15.79 21 GLN E CA 1
ATOM 3197 C C . GLN E 2 21 ? -27.754 -21.988 16.379 1.00 22.26 21 GLN E C 1
ATOM 3198 O O . GLN E 2 21 ? -27.487 -20.981 17.004 1.00 28.49 21 GLN E O 1
ATOM 3204 N N . VAL E 2 22 ? -27.565 -22.097 15.071 1.00 19.14 22 VAL E N 1
ATOM 3205 C CA . VAL E 2 22 ? -26.943 -21.018 14.313 1.00 17.54 22 VAL E CA 1
ATOM 3206 C C . VAL E 2 22 ? -27.888 -20.108 13.538 1.00 20.37 22 VAL E C 1
ATOM 3207 O O . VAL E 2 22 ? -27.638 -18.926 13.427 1.00 21.23 22 VAL E O 1
ATOM 3211 N N . ASP E 2 23 ? -28.957 -20.671 13.000 1.00 20.99 23 ASP E N 1
ATOM 3212 C CA . ASP E 2 23 ? -29.868 -19.933 12.146 1.00 22.46 23 ASP E CA 1
ATOM 3213 C C . ASP E 2 23 ? -30.403 -18.665 12.801 1.00 28.54 23 ASP E C 1
ATOM 3214 O O . ASP E 2 23 ? -30.624 -17.683 12.134 1.00 29.87 23 ASP E O 1
ATOM 3219 N N . GLN E 2 24 ? -30.548 -18.710 14.113 1.00 23.66 24 GLN E N 1
ATOM 3220 C CA . GLN E 2 24 ? -31.117 -17.640 14.898 1.00 23.34 24 GLN E CA 1
ATOM 3221 C C . GLN E 2 24 ? -30.039 -16.718 15.450 1.00 23.81 24 GLN E C 1
ATOM 3222 O O . GLN E 2 24 ? -30.342 -15.704 16.022 1.00 26.47 24 GLN E O 1
ATOM 3228 N N . LEU E 2 25 ? -28.783 -17.098 15.275 1.00 22.35 25 LEU E N 1
ATOM 3229 C CA . LEU E 2 25 ? -27.640 -16.453 15.902 1.00 16.86 25 LEU E CA 1
ATOM 3230 C C . LEU E 2 25 ? -27.009 -15.330 15.077 1.00 19.13 25 LEU E C 1
ATOM 3231 O O . LEU E 2 25 ? -26.343 -14.465 15.617 1.00 17.01 25 LEU E O 1
ATOM 3236 N N . TRP E 2 26 ? -27.214 -15.369 13.768 1.00 17.08 26 TRP E N 1
ATOM 3237 C CA . TRP E 2 26 ? -26.536 -14.459 12.857 1.00 19.95 26 TRP E CA 1
ATOM 3238 C C . TRP E 2 26 ? -26.846 -12.989 13.131 1.00 22.49 26 TRP E C 1
ATOM 3239 O O . TRP E 2 26 ? -25.964 -12.156 13.122 1.00 19.90 26 TRP E O 1
ATOM 3250 N N . ASP E 2 27 ? -28.105 -12.685 13.391 1.00 17.35 27 ASP E N 1
ATOM 3251 C CA . ASP E 2 27 ? -28.502 -11.319 13.671 1.00 20.38 27 ASP E CA 1
ATOM 3252 C C . ASP E 2 27 ? -27.760 -10.779 14.880 1.00 22.64 27 ASP E C 1
ATOM 3253 O O . ASP E 2 27 ? -27.226 -9.683 14.844 1.00 23.89 27 ASP E O 1
ATOM 3258 N N . ALA E 2 28 ? -27.715 -11.572 15.938 1.00 15.53 28 ALA E N 1
ATOM 3259 C CA . ALA E 2 28 ? -27.003 -11.208 17.142 1.00 20.51 28 ALA E CA 1
ATOM 3260 C C . ALA E 2 28 ? -25.526 -10.927 16.893 1.00 19.34 28 ALA E C 1
ATOM 3261 O O . ALA E 2 28 ? -24.989 -9.937 17.346 1.00 16.34 28 ALA E O 1
ATOM 3263 N N . LEU E 2 29 ? -24.876 -11.822 16.176 1.00 16.75 29 LEU E N 1
ATOM 3264 C CA . LEU E 2 29 ? -23.469 -11.678 15.861 1.00 16.69 29 LEU E CA 1
ATOM 3265 C C . LEU E 2 29 ? -23.199 -10.379 15.086 1.00 16.55 29 LEU E C 1
ATOM 3266 O O . LEU E 2 29 ? -22.268 -9.661 15.384 1.00 17.89 29 LEU E O 1
ATOM 3271 N N . LEU E 2 30 ? -24.044 -10.094 14.116 1.00 18.90 30 LEU E N 1
ATOM 3272 C CA . LEU E 2 30 ? -23.988 -8.844 13.382 1.00 25.06 30 LEU E CA 1
ATOM 3273 C C . LEU E 2 30 ? -24.155 -7.621 14.284 1.00 25.37 30 LEU E C 1
ATOM 3274 O O . LEU E 2 30 ? -23.344 -6.720 14.252 1.00 22.54 30 LEU E O 1
ATOM 3279 N N . SER E 2 31 ? -25.207 -7.619 15.095 1.00 23.80 31 SER E N 1
ATOM 3280 C CA . SER E 2 31 ? -25.478 -6.518 16.017 1.00 21.81 31 SER E CA 1
ATOM 3281 C C . SER E 2 31 ? -24.259 -6.138 16.861 1.00 27.34 31 SER E C 1
ATOM 3282 O O . SER E 2 31 ? -24.000 -4.978 17.101 1.00 24.96 31 SER E O 1
ATOM 3285 N N . ARG E 2 32 ? -23.503 -7.132 17.290 1.00 27.13 32 ARG E N 1
ATOM 3286 C CA . ARG E 2 32 ? -22.323 -6.877 18.078 1.00 28.34 32 ARG E CA 1
ATOM 3287 C C . ARG E 2 32 ? -21.044 -6.859 17.247 1.00 24.82 32 ARG E C 1
ATOM 3288 O O . ARG E 2 32 ? -19.956 -6.879 17.784 1.00 28.38 32 ARG E O 1
ATOM 3296 N N . GLU E 2 33 ? -21.208 -6.757 15.934 1.00 23.55 33 GLU E N 1
ATOM 3297 C CA . GLU E 2 33 ? -20.111 -6.660 14.971 1.00 24.07 33 GLU E CA 1
ATOM 3298 C C . GLU E 2 33 ? -19.037 -7.719 15.165 1.00 27.38 33 GLU E C 1
ATOM 3299 O O . GLU E 2 33 ? -17.859 -7.426 15.140 1.00 22.99 33 GLU E O 1
ATOM 3305 N N . LEU E 2 34 ? -19.465 -8.952 15.372 1.00 19.41 34 LEU E N 1
ATOM 3306 C CA . LEU E 2 34 ? -18.533 -10.029 15.582 1.00 18.31 34 LEU E CA 1
ATOM 3307 C C . LEU E 2 34 ? -18.045 -10.562 14.230 1.00 15.57 34 LEU E C 1
ATOM 3308 O O . LEU E 2 34 ? -16.906 -10.949 14.092 1.00 18.31 34 LEU E O 1
ATOM 3313 N N . PHE E 2 35 ? -18.924 -10.546 13.243 1.00 11.79 35 PHE E N 1
ATOM 3314 C CA . PHE E 2 35 ? -18.603 -11.012 11.908 1.00 15.90 35 PHE E CA 1
ATOM 3315 C C . PHE E 2 35 ? -19.159 -10.080 10.845 1.00 20.39 35 PHE E C 1
ATOM 3316 O O . PHE E 2 35 ? -20.207 -9.508 11.018 1.00 20.47 35 PHE E O 1
ATOM 3324 N N . ARG E 2 36 ? -18.456 -9.966 9.726 1.00 10.88 36 ARG E N 1
ATOM 3325 C CA . ARG E 2 36 ? -18.996 -9.297 8.553 1.00 12.89 36 ARG E CA 1
ATOM 3326 C C . ARG E 2 36 ? -19.945 -10.241 7.817 1.00 13.04 36 ARG E C 1
ATOM 3327 O O . ARG E 2 36 ? -19.827 -11.440 7.953 1.00 17.29 36 ARG E O 1
ATOM 3335 N N . PRO E 2 37 ? -20.883 -9.694 7.057 1.00 17.98 37 PRO E N 1
ATOM 3336 C CA . PRO E 2 37 ? -21.880 -10.517 6.376 1.00 17.06 37 PRO E CA 1
ATOM 3337 C C . PRO E 2 37 ? -21.285 -11.608 5.469 1.00 18.97 37 PRO E C 1
ATOM 3338 O O . PRO E 2 37 ? -21.743 -12.726 5.544 1.00 12.85 37 PRO E O 1
ATOM 3342 N N . HIS E 2 38 ? -20.278 -11.302 4.663 1.00 13.88 38 HIS E N 1
ATOM 3343 C CA . HIS E 2 38 ? -19.691 -12.337 3.827 1.00 9.61 38 HIS E CA 1
ATOM 3344 C C . HIS E 2 38 ? -19.051 -13.463 4.630 1.00 12.67 38 HIS E C 1
ATOM 3345 O O . HIS E 2 38 ? -19.097 -14.600 4.235 1.00 14.72 38 HIS E O 1
ATOM 3352 N N . MET E 2 39 ? -18.456 -13.113 5.764 1.00 14.26 39 MET E N 1
ATOM 3353 C CA . MET E 2 39 ? -17.884 -14.089 6.673 1.00 16.44 39 MET E CA 1
ATOM 3354 C C . MET E 2 39 ? -18.970 -15.066 7.082 1.00 14.98 39 MET E C 1
ATOM 3355 O O . MET E 2 39 ? -18.746 -16.255 7.089 1.00 13.90 39 MET E O 1
ATOM 3360 N N . ILE E 2 40 ? -20.147 -14.541 7.398 1.00 13.65 40 ILE E N 1
ATOM 3361 C CA . ILE E 2 40 ? -21.290 -15.362 7.716 1.00 18.51 40 ILE E CA 1
ATOM 3362 C C . ILE E 2 40 ? -21.695 -16.277 6.557 1.00 11.27 40 ILE E C 1
ATOM 3363 O O . ILE E 2 40 ? -21.932 -17.436 6.784 1.00 10.86 40 ILE E O 1
ATOM 3368 N N . GLU E 2 41 ? -21.725 -15.771 5.327 1.00 19.86 41 GLU E N 1
ATOM 3369 C CA . GLU E 2 41 ? -22.080 -16.637 4.205 1.00 20.15 41 GLU E CA 1
ATOM 3370 C C . GLU E 2 41 ? -21.069 -17.792 4.082 1.00 16.54 41 GLU E C 1
ATOM 3371 O O . GLU E 2 41 ? -21.454 -18.926 3.805 1.00 16.03 41 GLU E O 1
ATOM 3377 N N . ASP E 2 42 ? -19.794 -17.501 4.319 1.00 9.46 42 ASP E N 1
ATOM 3378 C CA . ASP E 2 42 ? -18.745 -18.514 4.233 1.00 17.36 42 ASP E CA 1
ATOM 3379 C C . ASP E 2 42 ? -18.940 -19.579 5.304 1.00 15.25 42 ASP E C 1
ATOM 3380 O O . ASP E 2 42 ? -18.838 -20.764 5.023 1.00 13.07 42 ASP E O 1
ATOM 3385 N N . ILE E 2 43 ? -19.238 -19.148 6.528 1.00 15.81 43 ILE E N 1
ATOM 3386 C CA . ILE E 2 43 ? -19.453 -20.072 7.637 1.00 17.04 43 ILE E CA 1
ATOM 3387 C C . ILE E 2 43 ? -20.656 -20.940 7.347 1.00 12.61 43 ILE E C 1
ATOM 3388 O O . ILE E 2 43 ? -20.638 -22.114 7.645 1.00 15.07 43 ILE E O 1
ATOM 3393 N N . GLN E 2 44 ? -21.686 -20.353 6.740 1.00 10.03 44 GLN E N 1
ATOM 3394 C CA . GLN E 2 44 ? -22.933 -21.055 6.403 1.00 16.53 44 GLN E CA 1
ATOM 3395 C C . GLN E 2 44 ? -22.687 -22.195 5.420 1.00 16.12 44 GLN E C 1
ATOM 3396 O O . GLN E 2 44 ? -23.387 -23.223 5.427 1.00 14.69 44 GLN E O 1
ATOM 3402 N N . ARG E 2 45 ? -21.668 -22.021 4.583 1.00 13.38 45 ARG E N 1
ATOM 3403 C CA . ARG E 2 45 ? -21.349 -23.008 3.563 1.00 13.43 45 ARG E CA 1
ATOM 3404 C C . ARG E 2 45 ? -20.248 -23.999 3.987 1.00 17.39 45 ARG E C 1
ATOM 3405 O O . ARG E 2 45 ? -19.896 -24.899 3.236 1.00 15.67 45 ARG E O 1
ATOM 3413 N N . ALA E 2 46 ? -19.723 -23.833 5.199 1.00 20.87 46 ALA E N 1
ATOM 3414 C CA . ALA E 2 46 ? -18.639 -24.693 5.688 1.00 20.38 46 ALA E CA 1
ATOM 3415 C C . ALA E 2 46 ? -18.998 -26.180 5.620 1.00 17.53 46 ALA E C 1
ATOM 3416 O O . ALA E 2 46 ? -20.067 -26.593 6.065 1.00 16.36 46 ALA E O 1
ATOM 3418 N N . GLY E 2 47 ? -18.089 -26.985 5.085 1.00 15.77 47 GLY E N 1
ATOM 3419 C CA . GLY E 2 47 ? -18.318 -28.419 5.049 1.00 14.72 47 GLY E CA 1
ATOM 3420 C C . GLY E 2 47 ? -19.573 -28.789 4.280 1.00 12.76 47 GLY E C 1
ATOM 3421 O O . GLY E 2 47 ? -19.751 -28.389 3.121 1.00 15.59 47 GLY E O 1
ATOM 3422 N N . SER E 2 48 ? -20.443 -29.557 4.920 1.00 12.95 48 SER E N 1
ATOM 3423 C CA . SER E 2 48 ? -21.687 -30.012 4.310 1.00 13.05 48 SER E CA 1
ATOM 3424 C C . SER E 2 48 ? -22.822 -28.996 4.435 1.00 18.28 48 SER E C 1
ATOM 3425 O O . SER E 2 48 ? -23.894 -29.182 3.846 1.00 18.15 48 SER E O 1
ATOM 3428 N N . GLY E 2 49 ? -22.613 -27.944 5.223 1.00 17.14 49 GLY E N 1
ATOM 3429 C CA . GLY E 2 49 ? -23.661 -26.959 5.467 1.00 19.03 49 GLY E CA 1
ATOM 3430 C C . GLY E 2 49 ? -24.651 -27.351 6.569 1.00 16.04 49 GLY E C 1
ATOM 3431 O O . GLY E 2 49 ? -25.615 -26.626 6.830 1.00 16.20 49 GLY E O 1
ATOM 3432 N N . SER E 2 50 ? -24.431 -28.491 7.216 1.00 15.59 50 SER E N 1
ATOM 3433 C CA . SER E 2 50 ? -25.281 -28.883 8.340 1.00 16.33 50 SER E CA 1
ATOM 3434 C C . SER E 2 50 ? -25.136 -27.874 9.490 1.00 13.77 50 SER E C 1
ATOM 3435 O O . SER E 2 50 ? -24.199 -27.070 9.506 1.00 14.37 50 SER E O 1
ATOM 3438 N N . ARG E 2 51 ? -26.047 -27.918 10.455 1.00 13.88 51 ARG E N 1
ATOM 3439 C CA . ARG E 2 51 ? -25.922 -27.089 11.646 1.00 12.96 51 ARG E CA 1
ATOM 3440 C C . ARG E 2 51 ? -24.576 -27.327 12.326 1.00 16.70 51 ARG E C 1
ATOM 3441 O O . ARG E 2 51 ? -23.880 -26.382 12.706 1.00 15.64 51 ARG E O 1
ATOM 3449 N N . ARG E 2 52 ? -24.201 -28.593 12.483 1.00 13.40 52 ARG E N 1
ATOM 3450 C CA . ARG E 2 52 ? -22.940 -28.906 13.156 1.00 10.75 52 ARG E CA 1
ATOM 3451 C C . ARG E 2 52 ? -21.724 -28.308 12.448 1.00 14.50 52 ARG E C 1
ATOM 3452 O O . ARG E 2 52 ? -20.853 -27.751 13.111 1.00 15.20 52 ARG E O 1
ATOM 3460 N N . ASP E 2 53 ? -21.656 -28.440 11.119 1.00 14.30 53 ASP E N 1
ATOM 3461 C CA . ASP E 2 53 ? -20.506 -27.933 10.362 1.00 17.63 53 ASP E CA 1
ATOM 3462 C C . ASP E 2 53 ? -20.424 -26.422 10.438 1.00 12.54 53 ASP E C 1
ATOM 3463 O O . ASP E 2 53 ? -19.349 -25.860 10.509 1.00 15.11 53 ASP E O 1
ATOM 3468 N N . GLN E 2 54 ? -21.571 -25.756 10.370 1.00 14.96 54 GLN E N 1
ATOM 3469 C CA . GLN E 2 54 ? -21.628 -24.315 10.503 1.00 11.39 54 GLN E CA 1
ATOM 3470 C C . GLN E 2 54 ? -21.149 -23.947 11.892 1.00 11.16 54 GLN E C 1
ATOM 3471 O O . GLN E 2 54 ? -20.289 -23.115 12.048 1.00 11.51 54 GLN E O 1
ATOM 3477 N N . ALA E 2 55 ? -21.708 -24.611 12.896 1.00 12.17 55 ALA E N 1
ATOM 3478 C CA . ALA E 2 55 ? -21.352 -24.329 14.274 1.00 11.86 55 ALA E CA 1
ATOM 3479 C C . ALA E 2 55 ? -19.847 -24.430 14.459 1.00 12.18 55 ALA E C 1
ATOM 3480 O O . ALA E 2 55 ? -19.240 -23.568 15.087 1.00 12.36 55 ALA E O 1
ATOM 3482 N N . ARG E 2 56 ? -19.251 -25.486 13.912 1.00 14.84 56 ARG E N 1
ATOM 3483 C CA . ARG E 2 56 ? -17.828 -25.733 14.129 1.00 13.59 56 ARG E CA 1
ATOM 3484 C C . ARG E 2 56 ? -16.986 -24.619 13.550 1.00 15.62 56 ARG E C 1
ATOM 3485 O O . ARG E 2 56 ? -16.048 -24.133 14.184 1.00 13.39 56 ARG E O 1
ATOM 3493 N N . GLN E 2 57 ? -17.296 -24.245 12.317 1.00 11.10 57 GLN E N 1
ATOM 3494 C CA . GLN E 2 57 ? -16.559 -23.182 11.665 1.00 14.56 57 GLN E CA 1
ATOM 3495 C C . GLN E 2 57 ? -16.768 -21.862 12.373 1.00 16.81 57 GLN E C 1
ATOM 3496 O O . GLN E 2 57 ? -15.867 -21.016 12.413 1.00 11.78 57 GLN E O 1
ATOM 3502 N N . LEU E 2 58 ? -17.962 -21.677 12.928 1.00 14.89 58 LEU E N 1
ATOM 3503 C CA . LEU E 2 58 ? -18.242 -20.445 13.628 1.00 10.81 58 LEU E CA 1
ATOM 3504 C C . LEU E 2 58 ? -17.257 -20.323 14.771 1.00 12.31 58 LEU E C 1
ATOM 3505 O O . LEU E 2 58 ? -16.556 -19.311 14.903 1.00 11.42 58 LEU E O 1
ATOM 3510 N N . ILE E 2 59 ? -17.172 -21.365 15.591 1.00 9.87 59 ILE E N 1
ATOM 3511 C CA . ILE E 2 59 ? -16.416 -21.246 16.827 1.00 14.02 59 ILE E CA 1
ATOM 3512 C C . ILE E 2 59 ? -14.898 -21.215 16.597 1.00 13.94 59 ILE E C 1
ATOM 3513 O O . ILE E 2 59 ? -14.133 -20.594 17.361 1.00 13.66 59 ILE E O 1
ATOM 3518 N N . ILE E 2 60 ? -14.472 -21.847 15.519 1.00 12.41 60 ILE E N 1
ATOM 3519 C CA . ILE E 2 60 ? -13.084 -21.754 15.090 1.00 15.64 60 ILE E CA 1
ATOM 3520 C C . ILE E 2 60 ? -12.779 -20.325 14.646 1.00 13.59 60 ILE E C 1
ATOM 3521 O O . ILE E 2 60 ? -11.815 -19.710 15.101 1.00 16.90 60 ILE E O 1
ATOM 3526 N N . ASP E 2 61 ? -13.609 -19.791 13.760 1.00 12.90 61 ASP E N 1
ATOM 3527 C CA . ASP E 2 61 ? -13.395 -18.443 13.234 1.00 14.12 61 ASP E CA 1
ATOM 3528 C C . ASP E 2 61 ? -13.523 -17.376 14.343 1.00 17.45 61 ASP E C 1
ATOM 3529 O O . ASP E 2 61 ? -12.896 -16.313 14.278 1.00 16.03 61 ASP E O 1
ATOM 3534 N N . LEU E 2 62 ? -14.306 -17.700 15.367 1.00 12.38 62 LEU E N 1
ATOM 3535 C CA . LEU E 2 62 ? -14.555 -16.814 16.512 1.00 11.87 62 LEU E CA 1
ATOM 3536 C C . LEU E 2 62 ? -13.256 -16.402 17.205 1.00 14.23 62 LEU E C 1
ATOM 3537 O O . LEU E 2 62 ? -13.119 -15.258 17.648 1.00 11.77 62 LEU E O 1
ATOM 3542 N N . GLU E 2 63 ? -12.319 -17.347 17.293 1.00 13.65 63 GLU E N 1
ATOM 3543 C CA . GLU E 2 63 ? -11.009 -17.118 17.905 1.00 15.99 63 GLU E CA 1
ATOM 3544 C C . GLU E 2 63 ? -10.232 -15.954 17.298 1.00 19.12 63 GLU E C 1
ATOM 3545 O O . GLU E 2 63 ? -9.289 -15.459 17.915 1.00 16.72 63 GLU E O 1
ATOM 3551 N N . THR E 2 64 ? -10.612 -15.539 16.087 1.00 15.30 64 THR E N 1
ATOM 3552 C CA . THR E 2 64 ? -9.880 -14.506 15.358 1.00 15.25 64 THR E CA 1
ATOM 3553 C C . THR E 2 64 ? -10.555 -13.142 15.409 1.00 16.56 64 THR E C 1
ATOM 3554 O O . THR E 2 64 ? -10.048 -12.171 14.846 1.00 15.43 64 THR E O 1
ATOM 3558 N N . ARG E 2 65 ? -11.704 -13.059 16.068 1.00 18.51 65 ARG E N 1
ATOM 3559 C CA . ARG E 2 65 ? -12.520 -11.855 15.938 1.00 18.85 65 ARG E CA 1
ATOM 3560 C C . ARG E 2 65 ? -12.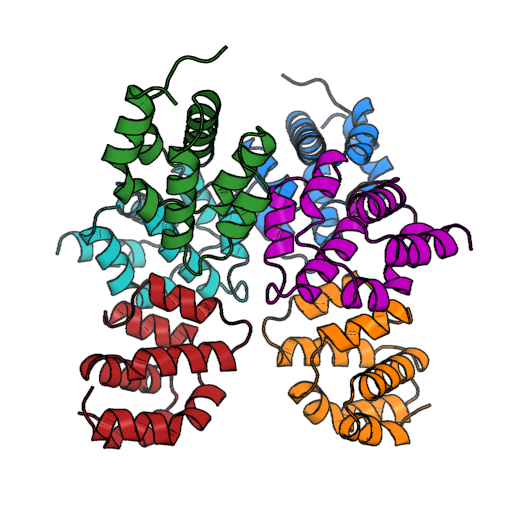323 -10.813 17.050 1.00 22.10 65 ARG E C 1
ATOM 3561 O O . ARG E 2 65 ? -13.132 -9.887 17.191 1.00 15.53 65 ARG E O 1
ATOM 3569 N N . GLY E 2 66 ? -11.264 -10.953 17.840 1.00 19.91 66 GLY E N 1
ATOM 3570 C CA . GLY E 2 66 ? -10.979 -9.918 18.819 1.00 27.49 66 GLY E CA 1
ATOM 3571 C C . GLY E 2 66 ? -10.768 -10.346 20.253 1.00 23.98 66 GLY E C 1
ATOM 3572 O O . GLY E 2 66 ? -10.989 -11.501 20.624 1.00 21.31 66 GLY E O 1
ATOM 3573 N N . SER E 2 67 ? -10.342 -9.384 21.068 1.00 22.81 67 SER E N 1
ATOM 3574 C CA . SER E 2 67 ? -10.012 -9.632 22.469 1.00 17.48 67 SER E CA 1
ATOM 3575 C C . SER E 2 67 ? -11.270 -9.940 23.262 1.00 14.63 67 SER E C 1
ATOM 3576 O O . SER E 2 67 ? -11.243 -10.686 24.235 1.00 23.28 67 SER E O 1
ATOM 3579 N N . GLN E 2 68 ? -12.380 -9.358 22.830 1.00 20.74 68 GLN E N 1
ATOM 3580 C CA . GLN E 2 68 ? -13.646 -9.536 23.517 1.00 24.89 68 GLN E CA 1
ATOM 3581 C C . GLN E 2 68 ? -14.597 -10.460 22.756 1.00 27.42 68 GLN E C 1
ATOM 3582 O O . GLN E 2 68 ? -15.786 -10.476 23.036 1.00 21.01 68 GLN E O 1
ATOM 3588 N N . ALA E 2 69 ? -14.079 -11.236 21.803 1.00 20.11 69 ALA E N 1
ATOM 3589 C CA . ALA E 2 69 ? -14.952 -12.096 20.993 1.00 16.32 69 ALA E CA 1
ATOM 3590 C C . ALA E 2 69 ? -15.766 -13.097 21.833 1.00 14.51 69 ALA E C 1
ATOM 3591 O O . ALA E 2 69 ? -16.935 -13.339 21.543 1.00 18.47 69 ALA E O 1
ATOM 3593 N N . LEU E 2 70 ? -15.141 -13.667 22.848 1.00 13.87 70 LEU E N 1
ATOM 3594 C CA . LEU E 2 70 ? -15.785 -14.676 23.672 1.00 16.67 70 LEU E CA 1
ATOM 3595 C C . LEU E 2 70 ? -16.929 -14.132 24.530 1.00 19.26 70 LEU E C 1
ATOM 3596 O O . LEU E 2 70 ? -18.011 -14.651 24.464 1.00 16.15 70 LEU E O 1
ATOM 3601 N N . PRO E 2 71 ? -16.686 -13.092 25.323 1.00 20.85 71 PRO E N 1
ATOM 3602 C CA . PRO E 2 71 ? -17.801 -12.519 26.094 1.00 19.06 71 PRO E CA 1
ATOM 3603 C C . PRO E 2 71 ? -18.902 -11.973 25.180 1.00 13.85 71 PRO E C 1
ATOM 3604 O O . PRO E 2 71 ? -20.092 -12.121 25.470 1.00 15.32 71 PRO E O 1
ATOM 3608 N N . LEU E 2 72 ? -18.533 -11.355 24.067 1.00 15.17 72 LEU E N 1
ATOM 3609 C CA . LEU E 2 72 ? -19.547 -10.861 23.143 1.00 16.37 72 LEU E CA 1
ATOM 3610 C C . LEU E 2 72 ? -20.357 -12.019 22.569 1.00 18.26 72 LEU E C 1
ATOM 3611 O O . LEU E 2 72 ? -21.535 -11.904 22.342 1.00 17.52 72 LEU E O 1
ATOM 3616 N N . PHE E 2 73 ? -19.701 -13.146 22.375 1.00 17.43 73 PHE E N 1
ATOM 3617 C CA . PHE E 2 73 ? -20.359 -14.329 21.823 1.00 17.84 73 PHE E CA 1
ATOM 3618 C C . PHE E 2 73 ? -21.330 -14.956 22.822 1.00 17.74 73 PHE E C 1
ATOM 3619 O O . PHE E 2 73 ? -22.400 -15.417 22.451 1.00 17.98 73 PHE E O 1
ATOM 3627 N N . ILE E 2 74 ? -20.932 -14.996 24.088 1.00 17.53 74 ILE E N 1
ATOM 3628 C CA . ILE E 2 74 ? -21.823 -15.432 25.162 1.00 12.82 74 ILE E CA 1
ATOM 3629 C C . ILE E 2 74 ? -23.085 -14.556 25.158 1.00 22.01 74 ILE E C 1
ATOM 3630 O O . ILE E 2 74 ? -24.196 -15.066 25.231 1.00 18.85 74 ILE E O 1
ATOM 3635 N N . SER E 2 75 ? -22.919 -13.238 25.044 1.00 21.12 75 SER E N 1
ATOM 3636 C CA . SER E 2 75 ? -24.074 -12.336 25.030 1.00 19.41 75 SER E CA 1
ATOM 3637 C C . SER E 2 75 ? -25.052 -12.647 23.913 1.00 27.67 75 SER E C 1
ATOM 3638 O O . SER E 2 75 ? -26.268 -12.636 24.139 1.00 25.58 75 SER E O 1
ATOM 3641 N N . CYS E 2 76 ? -24.525 -12.915 22.714 1.00 22.37 76 CYS E N 1
ATOM 3642 C CA . CYS E 2 76 ? -25.355 -13.253 21.561 1.00 22.27 76 CYS E CA 1
ATOM 3643 C C . CYS E 2 76 ? -26.118 -14.549 21.827 1.00 17.75 76 CYS E C 1
ATOM 3644 O O . CYS E 2 76 ? -27.273 -14.709 21.415 1.00 20.32 76 CYS E O 1
ATOM 3647 N N . LEU E 2 77 ? -25.472 -15.474 22.518 1.00 17.40 77 LEU E N 1
ATOM 3648 C CA . LEU E 2 77 ? -26.129 -16.693 22.949 1.00 21.32 77 LEU E CA 1
ATOM 3649 C C . LEU E 2 77 ? -27.314 -16.324 23.839 1.00 29.56 77 LEU E C 1
ATOM 3650 O O . LEU E 2 77 ? -28.411 -16.814 23.665 1.00 20.84 77 LEU E O 1
ATOM 3655 N N . GLU E 2 78 ? -27.072 -15.447 24.796 1.00 31.31 78 GLU E N 1
ATOM 3656 C CA . GLU E 2 78 ? -28.113 -15.032 25.708 1.00 29.73 78 GLU E CA 1
ATOM 3657 C C . GLU E 2 78 ? -29.316 -14.408 24.984 1.00 29.18 78 GLU E C 1
ATOM 3658 O O . GLU E 2 78 ? -30.436 -14.775 25.239 1.00 36.15 78 GLU E O 1
ATOM 3664 N N . ASP E 2 79 ? -28.997 -13.517 24.042 1.00 30.74 79 ASP E N 1
ATOM 3665 C CA . ASP E 2 79 ? -29.932 -12.751 23.221 1.00 37.60 79 ASP E CA 1
ATOM 3666 C C . ASP E 2 79 ? -30.820 -13.590 22.317 1.00 32.57 79 ASP E C 1
ATOM 3667 O O . ASP E 2 79 ? -31.820 -13.119 21.826 1.00 29.51 79 ASP E O 1
ATOM 3672 N N . THR E 2 80 ? -30.427 -14.821 22.057 1.00 25.71 80 THR E N 1
ATOM 3673 C CA . THR E 2 80 ? -31.137 -15.674 21.138 1.00 25.59 80 THR E CA 1
ATOM 3674 C C . THR E 2 80 ? -31.775 -16.862 21.863 1.00 34.86 80 THR E C 1
ATOM 3675 O O . THR E 2 80 ? -32.279 -17.792 21.251 1.00 39.57 80 THR E O 1
ATOM 3679 N N . GLY E 2 81 ? -31.754 -16.812 23.183 1.00 33.25 81 GLY E N 1
ATOM 3680 C CA . GLY E 2 81 ? -32.374 -17.856 23.968 1.00 32.68 81 GLY E CA 1
ATOM 3681 C C . GLY E 2 81 ? -31.583 -19.144 24.059 1.00 35.79 81 GLY E C 1
ATOM 3682 O O . GLY E 2 81 ? -32.144 -20.215 24.052 1.00 40.08 81 GLY E O 1
ATOM 3683 N N . GLN E 2 82 ? -30.274 -19.029 24.133 1.00 19.51 82 GLN E N 1
ATOM 3684 C CA . GLN E 2 82 ? -29.439 -20.193 24.289 1.00 20.13 82 GLN E CA 1
ATOM 3685 C C . GLN E 2 82 ? -28.725 -20.104 25.617 1.00 22.02 82 GLN E C 1
ATOM 3686 O O . GLN E 2 82 ? -27.545 -20.360 25.715 1.00 25.13 82 GLN E O 1
ATOM 3692 N N . ASP E 2 83 ? -29.497 -19.749 26.634 1.00 29.76 83 ASP E N 1
ATOM 3693 C CA . ASP E 2 83 ? -29.026 -19.544 27.997 1.00 26.85 83 ASP E CA 1
ATOM 3694 C C . ASP E 2 83 ? -28.252 -20.727 28.570 1.00 18.97 83 ASP E C 1
ATOM 3695 O O . ASP E 2 83 ? -27.257 -20.542 29.237 1.00 22.10 83 ASP E O 1
ATOM 3700 N N . MET E 2 84 ? -28.719 -21.931 28.295 1.00 15.29 84 MET E N 1
ATOM 3701 C CA . MET E 2 84 ? -28.064 -23.133 28.771 1.00 24.14 84 MET E CA 1
ATOM 3702 C C . MET E 2 84 ? -26.630 -23.203 28.249 1.00 25.05 84 MET E C 1
ATOM 3703 O O . MET E 2 84 ? -25.713 -23.457 28.998 1.00 23.47 84 MET E O 1
ATOM 3708 N N . LEU E 2 85 ? -26.445 -22.959 26.959 1.00 30.10 85 LEU E N 1
ATOM 3709 C CA . LEU E 2 85 ? -25.123 -22.975 26.354 1.00 23.53 85 LEU E CA 1
ATOM 3710 C C . LEU E 2 85 ? -24.283 -21.822 26.870 1.00 22.41 85 LEU E C 1
ATOM 3711 O O . LEU E 2 85 ? -23.139 -21.998 27.215 1.00 23.30 85 LEU E O 1
ATOM 3716 N N . ALA E 2 86 ? -24.864 -20.637 26.911 1.00 18.87 86 ALA E N 1
ATOM 3717 C CA . ALA E 2 86 ? -24.165 -19.481 27.449 1.00 22.30 86 ALA E CA 1
ATOM 3718 C C . ALA E 2 86 ? -23.738 -19.756 28.892 1.00 31.92 86 ALA E C 1
ATOM 3719 O O . ALA E 2 86 ? -22.626 -19.408 29.312 1.00 33.86 86 ALA E O 1
ATOM 3721 N N . SER E 2 87 ? -24.617 -20.418 29.635 1.00 27.27 87 SER E N 1
ATOM 3722 C CA . SER E 2 87 ? -24.349 -20.749 31.032 1.00 30.30 87 SER E CA 1
ATOM 3723 C C . SER E 2 87 ? -23.181 -21.725 31.192 1.00 28.27 87 SER E C 1
ATOM 3724 O O . SER E 2 87 ? -22.288 -21.501 32.012 1.00 32.72 87 SER E O 1
ATOM 3727 N N . PHE E 2 88 ? -23.170 -22.766 30.377 1.00 20.13 88 PHE E N 1
ATOM 3728 C CA . PHE E 2 88 ? -22.043 -23.677 30.319 1.00 29.58 88 PHE E CA 1
ATOM 3729 C C . PHE E 2 88 ? -20.716 -22.959 30.033 1.00 36.86 88 PHE E C 1
ATOM 3730 O O . PHE E 2 88 ? -19.692 -23.280 30.604 1.00 36.00 88 PHE E O 1
ATOM 3738 N N . LEU E 2 89 ? -20.754 -21.974 29.152 1.00 26.70 89 LEU E N 1
ATOM 3739 C CA . LEU E 2 89 ? -19.552 -21.222 28.801 1.00 28.40 89 LEU E CA 1
ATOM 3740 C C . LEU E 2 89 ? -19.059 -20.326 29.926 1.00 31.48 89 LEU E C 1
ATOM 3741 O O . LEU E 2 89 ? -17.880 -20.372 30.276 1.00 29.34 89 LEU E O 1
ATOM 3746 N N . ARG E 2 90 ? -19.966 -19.521 30.462 1.00 30.91 90 ARG E N 1
ATOM 3747 C CA . ARG E 2 90 ? -19.645 -18.558 31.500 1.00 41.90 90 ARG E CA 1
ATOM 3748 C C . ARG E 2 90 ? -19.062 -19.213 32.727 1.00 42.53 90 ARG E C 1
ATOM 3749 O O . ARG E 2 90 ? -18.075 -18.748 33.260 1.00 43.49 90 ARG E O 1
ATOM 3757 N N . THR E 2 91 ? -19.679 -20.296 33.170 1.00 46.49 91 THR E N 1
ATOM 3758 C CA . THR E 2 91 ? -19.215 -20.984 34.365 1.00 49.83 91 THR E CA 1
ATOM 3759 C C . THR E 2 91 ? -17.863 -21.616 34.168 1.00 48.87 91 THR E C 1
ATOM 3760 O O . THR E 2 91 ? -17.290 -22.156 35.088 1.00 46.18 91 THR E O 1
ATOM 3764 N N . ASN E 2 92 ? -17.344 -21.536 32.960 1.00 56.06 92 ASN E N 1
ATOM 3765 C CA . ASN E 2 92 ? -15.988 -21.984 32.708 1.00 53.86 92 ASN E CA 1
ATOM 3766 C C . ASN E 2 92 ? -15.018 -20.833 32.725 1.00 46.52 92 ASN E C 1
ATOM 3767 O O . ASN E 2 92 ? -13.998 -20.899 33.366 1.00 54.95 92 ASN E O 1
ATOM 3772 N N . ARG E 2 93 ? -15.382 -19.793 32.007 1.00 42.54 93 ARG E N 1
ATOM 3773 C CA . ARG E 2 93 ? -14.602 -18.595 31.980 1.00 49.19 93 ARG E CA 1
ATOM 3774 C C . ARG E 2 93 ? -14.259 -18.234 33.399 1.00 57.44 93 ARG E C 1
ATOM 3775 O O . ARG E 2 93 ? -13.111 -17.987 33.702 1.00 60.09 93 ARG E O 1
ATOM 3783 N N . GLN E 2 94 ? -15.278 -18.216 34.255 1.00 65.18 94 GLN E N 1
ATOM 3784 C CA . GLN E 2 94 ? -15.135 -17.869 35.669 1.00 70.87 94 GLN E CA 1
ATOM 3785 C C . GLN E 2 94 ? -14.315 -18.946 36.378 1.00 66.65 94 GLN E C 1
ATOM 3786 O O . GLN E 2 94 ? -13.406 -18.639 37.133 1.00 64.01 94 GLN E O 1
ATOM 3792 N N . ALA E 2 95 ? -14.619 -20.208 36.097 1.00 67.11 95 ALA E N 1
ATOM 3793 C CA . ALA E 2 95 ? -13.829 -21.327 36.584 1.00 67.76 95 ALA E CA 1
ATOM 3794 C C . ALA E 2 95 ? -12.466 -21.307 35.903 1.00 66.76 95 ALA E C 1
ATOM 3795 O O . ALA E 2 95 ? -11.473 -20.915 36.515 1.00 68.64 95 ALA E O 1
ATOM 3797 N N . MET F 2 1 ? -24.491 -12.814 -21.005 1.00 29.33 1 MET F N 1
ATOM 3798 C CA . MET F 2 1 ? -24.032 -13.711 -22.066 1.00 28.34 1 MET F CA 1
ATOM 3799 C C . MET F 2 1 ? -25.203 -14.319 -22.847 1.00 27.74 1 MET F C 1
ATOM 3800 O O . MET F 2 1 ? -26.108 -14.907 -22.248 1.00 24.90 1 MET F O 1
ATOM 3805 N N . ASP F 2 2 ? -25.184 -14.198 -24.176 1.00 23.14 2 ASP F N 1
ATOM 3806 C CA . ASP F 2 2 ? -26.259 -14.776 -24.978 1.00 23.98 2 ASP F CA 1
ATOM 3807 C C . ASP F 2 2 ? -26.211 -16.300 -25.017 1.00 29.71 2 ASP F C 1
ATOM 3808 O O . ASP F 2 2 ? -25.192 -16.903 -24.672 1.00 27.45 2 ASP F O 1
ATOM 3813 N N . GLU F 2 3 ? -27.321 -16.905 -25.433 1.00 24.93 3 GLU F N 1
ATOM 3814 C CA . GLU F 2 3 ? -27.469 -18.356 -25.451 1.00 28.31 3 GLU F CA 1
ATOM 3815 C C . GLU F 2 3 ? -26.406 -19.083 -26.280 1.00 27.63 3 GLU F C 1
ATOM 3816 O O . GLU F 2 3 ? -25.944 -20.153 -25.898 1.00 35.25 3 GLU F O 1
ATOM 3822 N N . ALA F 2 4 ? -26.018 -18.501 -27.411 1.00 28.39 4 ALA F N 1
ATOM 3823 C CA . ALA F 2 4 ? -25.033 -19.126 -28.286 1.00 24.84 4 ALA F CA 1
ATOM 3824 C C . ALA F 2 4 ? -23.669 -19.229 -27.598 1.00 22.16 4 ALA F C 1
ATOM 3825 O O . ALA F 2 4 ? -22.965 -20.229 -27.754 1.00 21.12 4 ALA F O 1
ATOM 3827 N N . ASP F 2 5 ? -23.290 -18.198 -26.846 1.00 19.80 5 ASP F N 1
ATOM 3828 C CA . ASP F 2 5 ? -21.992 -18.213 -26.174 1.00 17.42 5 ASP F CA 1
ATOM 3829 C C . ASP F 2 5 ? -22.032 -19.210 -25.017 1.00 19.06 5 ASP F C 1
ATOM 3830 O O . ASP F 2 5 ? -21.097 -19.979 -24.811 1.00 16.06 5 ASP F O 1
ATOM 3835 N N . ARG F 2 6 ? -23.127 -19.202 -24.264 1.00 21.07 6 ARG F N 1
ATOM 3836 C CA . ARG F 2 6 ? -23.288 -20.141 -23.158 1.00 20.72 6 ARG F CA 1
ATOM 3837 C C . ARG F 2 6 ? -23.172 -21.578 -23.660 1.00 22.32 6 ARG F C 1
ATOM 3838 O O . ARG F 2 6 ? -22.493 -22.409 -23.057 1.00 21.66 6 ARG F O 1
ATOM 3846 N N . ARG F 2 7 ? -23.842 -21.848 -24.770 1.00 20.03 7 ARG F N 1
ATOM 3847 C CA . ARG F 2 7 ? -23.823 -23.151 -25.427 1.00 26.46 7 ARG F CA 1
ATOM 3848 C C . ARG F 2 7 ? -22.409 -23.548 -25.803 1.00 24.66 7 ARG F C 1
ATOM 3849 O O . ARG F 2 7 ? -22.032 -24.688 -25.713 1.00 26.54 7 ARG F O 1
ATOM 3857 N N . LEU F 2 8 ? -21.638 -22.570 -26.236 1.00 23.85 8 LEU F N 1
ATOM 3858 C CA . LEU F 2 8 ? -20.266 -22.776 -26.649 1.00 23.15 8 LEU F CA 1
ATOM 3859 C C . LEU F 2 8 ? -19.403 -23.245 -25.499 1.00 15.91 8 LEU F C 1
ATOM 3860 O O . LEU F 2 8 ? -18.634 -24.171 -25.658 1.00 19.20 8 LEU F O 1
ATOM 3865 N N . LEU F 2 9 ? -19.534 -22.593 -24.351 1.00 18.41 9 LEU F N 1
ATOM 3866 C CA . LEU F 2 9 ? -18.739 -22.937 -23.183 1.00 18.72 9 LEU F CA 1
ATOM 3867 C C . LEU F 2 9 ? -19.095 -24.332 -22.702 1.00 17.16 9 LEU F C 1
ATOM 3868 O O . LEU F 2 9 ? -18.251 -25.032 -22.143 1.00 22.35 9 LEU F O 1
ATOM 3873 N N . ARG F 2 10 ? -20.323 -24.748 -22.947 1.00 16.43 10 ARG F N 1
ATOM 3874 C CA . ARG F 2 10 ? -20.771 -26.079 -22.577 1.00 19.30 10 ARG F CA 1
ATOM 3875 C C . ARG F 2 10 ? -20.226 -27.151 -23.518 1.00 23.49 10 ARG F C 1
ATOM 3876 O O . ARG F 2 10 ? -19.738 -28.171 -23.080 1.00 23.13 10 ARG F O 1
ATOM 3884 N N . ARG F 2 11 ? -20.318 -26.884 -24.806 1.00 23.58 11 ARG F N 1
ATOM 3885 C CA . ARG F 2 11 ? -19.816 -27.756 -25.843 1.00 27.93 11 ARG F CA 1
ATOM 3886 C C . ARG F 2 11 ? -18.330 -28.045 -25.636 1.00 24.77 11 ARG F C 1
ATOM 3887 O O . ARG F 2 11 ? -17.884 -29.159 -25.769 1.00 20.62 11 ARG F O 1
ATOM 3895 N N . CYS F 2 12 ? -17.589 -27.003 -25.297 1.00 20.70 12 CYS F N 1
ATOM 3896 C CA . CYS F 2 12 ? -16.142 -27.049 -25.086 1.00 20.61 12 CYS F CA 1
ATOM 3897 C C . CYS F 2 12 ? -15.718 -27.372 -23.637 1.00 18.87 12 CYS F C 1
ATOM 3898 O O . CYS F 2 12 ? -14.529 -27.255 -23.295 1.00 22.67 12 CYS F O 1
ATOM 3901 N N . ARG F 2 13 ? -16.673 -27.768 -22.799 1.00 19.92 13 ARG F N 1
ATOM 3902 C CA . ARG F 2 13 ? -16.403 -28.081 -21.391 1.00 15.50 13 ARG F CA 1
ATOM 3903 C C . ARG F 2 13 ? -15.174 -28.970 -21.215 1.00 13.15 13 ARG F C 1
ATOM 3904 O O . ARG F 2 13 ? -14.273 -28.682 -20.416 1.00 13.81 13 ARG F O 1
ATOM 3912 N N . LEU F 2 14 ? -15.147 -30.060 -21.966 1.00 17.08 14 LEU F N 1
ATOM 3913 C CA . LEU F 2 14 ? -14.130 -31.078 -21.766 1.00 18.27 14 LEU F CA 1
ATOM 3914 C C . LEU F 2 14 ? -12.760 -30.512 -22.077 1.00 16.23 14 LEU F C 1
ATOM 3915 O O . LEU F 2 14 ? -11.807 -30.737 -21.341 1.00 18.61 14 LEU F O 1
ATOM 3920 N N . ARG F 2 15 ? -12.658 -29.796 -23.182 1.00 21.33 15 ARG F N 1
ATOM 3921 C CA . ARG F 2 15 ? -11.387 -29.228 -23.584 1.00 20.84 15 ARG F CA 1
ATOM 3922 C C . ARG F 2 15 ? -10.910 -28.131 -22.646 1.00 21.10 15 ARG F C 1
ATOM 3923 O O . ARG F 2 15 ? -9.745 -28.067 -22.325 1.00 19.87 15 ARG F O 1
ATOM 3931 N N . LEU F 2 16 ? -11.817 -27.264 -22.227 1.00 15.68 16 LEU F N 1
ATOM 3932 C CA . LEU F 2 16 ? -11.471 -26.210 -21.276 1.00 13.43 16 LEU F CA 1
ATOM 3933 C C . LEU F 2 16 ? -10.906 -26.806 -19.995 1.00 14.31 16 LEU F C 1
ATOM 3934 O O . LEU F 2 16 ? -9.807 -26.453 -19.579 1.00 20.37 16 LEU F O 1
ATOM 3939 N N . VAL F 2 17 ? -11.637 -27.729 -19.381 1.00 16.25 17 VAL F N 1
ATOM 3940 C CA . VAL F 2 17 ? -11.201 -28.233 -18.084 1.00 15.27 17 VAL F CA 1
ATOM 3941 C C . VAL F 2 17 ? -9.946 -29.097 -18.195 1.00 17.45 17 VAL F C 1
ATOM 3942 O O . VAL F 2 17 ? -9.200 -29.236 -17.223 1.00 15.84 17 VAL F O 1
ATOM 3946 N N . GLU F 2 18 ? -9.712 -29.675 -19.373 1.00 23.54 18 GLU F N 1
ATOM 3947 C CA . GLU F 2 18 ? -8.512 -30.488 -19.585 1.00 21.57 18 GLU F CA 1
ATOM 3948 C C . GLU F 2 18 ? -7.246 -29.645 -19.770 1.00 22.02 18 GLU F C 1
ATOM 3949 O O . GLU F 2 18 ? -6.170 -30.051 -19.321 1.00 23.21 18 GLU F O 1
ATOM 3955 N N . GLU F 2 19 ? -7.390 -28.486 -20.408 1.00 19.04 19 GLU F N 1
ATOM 3956 C CA . GLU F 2 19 ? -6.265 -27.678 -20.875 1.00 20.60 19 GLU F CA 1
ATOM 3957 C C . GLU F 2 19 ? -6.069 -26.277 -20.286 1.00 24.46 19 GLU F C 1
ATOM 3958 O O . GLU F 2 19 ? -5.004 -25.718 -20.426 1.00 21.91 19 GLU F O 1
ATOM 3964 N N . LEU F 2 20 ? -7.103 -25.681 -19.710 1.00 18.43 20 LEU F N 1
ATOM 3965 C CA . LEU F 2 20 ? -6.983 -24.325 -19.181 1.00 15.02 20 LEU F CA 1
ATOM 3966 C C . LEU F 2 20 ? -5.944 -24.209 -18.066 1.00 14.82 20 LEU F C 1
ATOM 3967 O O . LEU F 2 20 ? -5.982 -24.965 -17.122 1.00 14.90 20 LEU F O 1
ATOM 3972 N N . GLN F 2 21 ? -5.016 -23.270 -18.211 1.00 11.72 21 GLN F N 1
ATOM 3973 C CA . GLN F 2 21 ? -4.022 -22.978 -17.186 1.00 13.34 21 GLN F CA 1
ATOM 3974 C C . GLN F 2 21 ? -4.568 -21.773 -16.456 1.00 17.56 21 GLN F C 1
ATOM 3975 O O . GLN F 2 21 ? -4.798 -20.739 -17.092 1.00 19.44 21 GLN F O 1
ATOM 3981 N N . VAL F 2 22 ? -4.799 -21.896 -15.144 1.00 18.00 22 VAL F N 1
ATOM 3982 C CA . VAL F 2 22 ? -5.468 -20.822 -14.396 1.00 18.77 22 VAL F CA 1
ATOM 3983 C C . VAL F 2 22 ? -4.554 -19.908 -13.581 1.00 17.68 22 VAL F C 1
ATOM 3984 O O . VAL F 2 22 ? -4.873 -18.734 -13.386 1.00 15.95 22 VAL F O 1
ATOM 3988 N N . ASP F 2 23 ? -3.428 -20.427 -13.099 1.00 20.35 23 ASP F N 1
ATOM 3989 C CA . ASP F 2 23 ? -2.575 -19.628 -12.215 1.00 21.98 23 ASP F CA 1
ATOM 3990 C C . ASP F 2 23 ? -2.092 -18.334 -12.896 1.00 23.26 23 ASP F C 1
ATOM 3991 O O . ASP F 2 23 ? -1.935 -17.290 -12.263 1.00 21.28 23 ASP F O 1
ATOM 3996 N N . GLN F 2 24 ? -1.884 -18.417 -14.200 1.00 15.43 24 GLN F N 1
ATOM 3997 C CA . GLN F 2 24 ? -1.354 -17.309 -14.985 1.00 16.60 24 GLN F CA 1
ATOM 3998 C C . GLN F 2 24 ? -2.472 -16.465 -15.579 1.00 23.94 24 GLN F C 1
ATOM 3999 O O . GLN F 2 24 ? -2.211 -15.444 -16.201 1.00 32.25 24 GLN F O 1
ATOM 4005 N N . LEU F 2 25 ? -3.707 -16.884 -15.383 1.00 17.97 25 LEU F N 1
ATOM 4006 C CA . LEU F 2 25 ? -4.851 -16.269 -16.019 1.00 14.98 25 LEU F CA 1
ATOM 4007 C C . LEU F 2 25 ? -5.476 -15.149 -15.202 1.00 19.57 25 LEU F C 1
ATOM 4008 O O . LEU F 2 25 ? -6.082 -14.256 -15.759 1.00 14.05 25 LEU F O 1
ATOM 4013 N N . TRP F 2 26 ? -5.330 -15.217 -13.882 1.00 14.72 26 TRP F N 1
ATOM 4014 C CA . TRP F 2 26 ? -6.047 -14.292 -13.003 1.00 20.35 26 TRP F CA 1
ATOM 4015 C C . TRP F 2 26 ? -5.789 -12.815 -13.309 1.00 22.09 26 TRP F C 1
ATOM 4016 O O . TRP F 2 26 ? -6.710 -11.989 -13.266 1.00 20.13 26 TRP F O 1
ATOM 4027 N N . ASP F 2 27 ? -4.542 -12.470 -13.596 1.00 19.88 27 ASP F N 1
ATOM 4028 C CA . ASP F 2 27 ? -4.213 -11.076 -13.890 1.00 21.45 27 ASP F CA 1
ATOM 4029 C C . ASP F 2 27 ? -4.948 -10.579 -15.135 1.00 20.25 27 ASP F C 1
ATOM 4030 O O . ASP F 2 27 ? -5.479 -9.465 -15.157 1.00 19.55 27 ASP F O 1
ATOM 4035 N N . ALA F 2 28 ? -4.984 -11.408 -16.173 1.00 22.59 28 ALA F N 1
ATOM 4036 C CA . ALA F 2 28 ? -5.714 -11.063 -17.391 1.00 20.90 28 ALA F CA 1
ATOM 4037 C C . ALA F 2 28 ? -7.184 -10.802 -17.095 1.00 17.73 28 ALA F C 1
ATOM 4038 O O . ALA F 2 28 ? -7.743 -9.769 -17.484 1.00 15.74 28 ALA F O 1
ATOM 4040 N N . LEU F 2 29 ? -7.824 -11.752 -16.419 1.00 13.18 29 LEU F N 1
ATOM 4041 C CA . LEU F 2 29 ? -9.248 -11.622 -16.120 1.00 17.84 29 LEU F CA 1
ATOM 4042 C C . LEU F 2 29 ? -9.530 -10.312 -15.359 1.00 13.80 29 LEU F C 1
ATOM 4043 O O . LEU F 2 29 ? -10.506 -9.618 -15.646 1.00 17.60 29 LEU F O 1
ATOM 4048 N N . LEU F 2 30 ? -8.673 -9.982 -14.400 1.00 16.49 30 LEU F N 1
ATOM 4049 C CA . LEU F 2 30 ? -8.815 -8.739 -13.648 1.00 21.43 30 LEU F CA 1
ATOM 4050 C C . LEU F 2 30 ? -8.622 -7.511 -14.532 1.00 23.69 30 LEU F C 1
ATOM 4051 O O . LEU F 2 30 ? -9.444 -6.602 -14.496 1.00 19.37 30 LEU F O 1
ATOM 4056 N N . SER F 2 31 ? -7.551 -7.487 -15.331 1.00 22.49 31 SER F N 1
ATOM 4057 C CA . SER F 2 31 ? -7.319 -6.368 -16.254 1.00 19.20 31 SER F CA 1
ATOM 4058 C C . SER F 2 31 ? -8.562 -6.068 -17.091 1.00 19.69 31 SER F C 1
ATOM 4059 O O . SER F 2 31 ? -8.890 -4.908 -17.342 1.00 27.20 31 SER F O 1
ATOM 4062 N N . ARG F 2 32 ? -9.274 -7.113 -17.497 1.00 21.03 32 ARG F N 1
ATOM 4063 C CA . ARG F 2 32 ? -10.505 -6.912 -18.267 1.00 23.35 32 ARG F CA 1
ATOM 4064 C C . ARG F 2 32 ? -11.776 -6.889 -17.410 1.00 24.99 32 ARG F C 1
ATOM 4065 O O . ARG F 2 32 ? -12.891 -6.967 -17.934 1.00 22.49 32 ARG F O 1
ATOM 4073 N N . GLU F 2 33 ? -11.597 -6.772 -16.095 1.00 23.84 33 GLU F N 1
ATOM 4074 C CA . GLU F 2 33 ? -12.707 -6.618 -15.161 1.00 29.45 33 GLU F CA 1
ATOM 4075 C C . GLU F 2 33 ? -13.760 -7.706 -15.313 1.00 24.83 33 GLU F C 1
ATOM 4076 O O . GLU F 2 33 ? -14.954 -7.444 -15.149 1.00 23.44 33 GLU F O 1
ATOM 4082 N N . LEU F 2 34 ? -13.320 -8.921 -15.625 1.00 18.39 34 LEU F N 1
ATOM 4083 C CA . LEU F 2 34 ? -14.239 -10.040 -15.786 1.00 22.43 34 LEU F CA 1
ATOM 4084 C C . LEU F 2 34 ? -14.719 -10.603 -14.431 1.00 16.31 34 LEU F C 1
ATOM 4085 O O . LEU F 2 34 ? -15.864 -11.051 -14.297 1.00 19.95 34 LEU F O 1
ATOM 4090 N N . PHE F 2 35 ? -13.836 -10.585 -13.436 1.00 16.09 35 PHE F N 1
ATOM 4091 C CA . PHE F 2 35 ? -14.166 -11.048 -12.086 1.00 18.41 35 PHE F CA 1
ATOM 4092 C C . PHE F 2 35 ? -13.571 -10.092 -11.066 1.00 21.85 35 PHE F C 1
ATOM 4093 O O . PHE F 2 35 ? -12.511 -9.489 -11.307 1.00 19.06 35 PHE F O 1
ATOM 4101 N N . ARG F 2 36 ? -14.240 -9.977 -9.923 1.00 16.51 36 ARG F N 1
ATOM 4102 C CA . ARG F 2 36 ? -13.693 -9.278 -8.767 1.00 14.93 36 ARG F CA 1
ATOM 4103 C C . ARG F 2 36 ? -12.710 -10.190 -8.028 1.00 15.11 36 ARG F C 1
ATOM 4104 O O . ARG F 2 36 ? -12.775 -11.430 -8.149 1.00 18.74 36 ARG F O 1
ATOM 4112 N N . PRO F 2 37 ? -11.784 -9.584 -7.270 1.00 15.43 37 PRO F N 1
ATOM 4113 C CA . PRO F 2 37 ? -10.762 -10.371 -6.569 1.00 15.14 37 PRO F CA 1
ATOM 4114 C C . PRO F 2 37 ? -11.356 -11.457 -5.659 1.00 17.20 37 PRO F C 1
ATOM 4115 O O . PRO F 2 37 ? -10.828 -12.580 -5.603 1.00 11.74 37 PRO F O 1
ATOM 4119 N N . HIS F 2 38 ? -12.453 -11.167 -4.967 1.00 10.89 38 HIS F N 1
ATOM 4120 C CA . HIS F 2 38 ? -12.978 -12.185 -4.057 1.00 11.88 38 HIS F CA 1
ATOM 4121 C C . HIS F 2 38 ? -13.635 -13.347 -4.787 1.00 13.31 38 HIS F C 1
ATOM 4122 O O . HIS F 2 38 ? -13.663 -14.462 -4.282 1.00 13.37 38 HIS F O 1
ATOM 4129 N N . MET F 2 39 ? -14.187 -13.070 -5.962 1.00 14.98 39 MET F N 1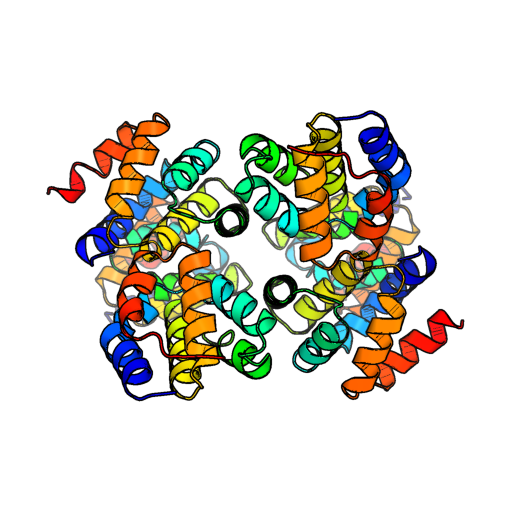
ATOM 4130 C CA . MET F 2 39 ? -14.721 -14.117 -6.799 1.00 11.36 39 MET F CA 1
ATOM 4131 C C . MET F 2 39 ? -13.576 -15.051 -7.216 1.00 17.10 39 MET F C 1
ATOM 4132 O O . MET F 2 39 ? -13.722 -16.272 -7.176 1.00 12.07 39 MET F O 1
ATOM 4137 N N . ILE F 2 40 ? -12.445 -14.474 -7.582 1.00 11.87 40 ILE F N 1
ATOM 4138 C CA . ILE F 2 40 ? -11.279 -15.261 -7.887 1.00 12.97 40 ILE F CA 1
ATOM 4139 C C . ILE F 2 40 ? -10.853 -16.144 -6.718 1.00 10.99 40 ILE F C 1
ATOM 4140 O O . ILE F 2 40 ? -10.546 -17.299 -6.928 1.00 10.52 40 ILE F O 1
ATOM 4145 N N . GLU F 2 41 ? -10.860 -15.612 -5.497 1.00 12.52 41 GLU F N 1
ATOM 4146 C CA . GLU F 2 41 ? -10.456 -16.439 -4.358 1.00 15.18 41 GLU F CA 1
ATOM 4147 C C . GLU F 2 41 ? -11.416 -17.617 -4.230 1.00 11.70 41 GLU F C 1
ATOM 4148 O O . GLU F 2 41 ? -10.989 -18.733 -3.945 1.00 15.66 41 GLU F O 1
ATOM 4154 N N . ASP F 2 42 ? -12.697 -17.371 -4.470 1.00 9.91 42 ASP F N 1
ATOM 4155 C CA . ASP F 2 42 ? -13.711 -18.418 -4.338 1.00 19.16 42 ASP F CA 1
ATOM 4156 C C . ASP F 2 42 ? -13.521 -19.492 -5.396 1.00 14.94 42 ASP F C 1
ATOM 4157 O O . ASP F 2 42 ? -13.595 -20.674 -5.112 1.00 16.93 42 ASP F O 1
ATOM 4162 N N . ILE F 2 43 ? -13.292 -19.065 -6.633 1.00 15.31 43 ILE F N 1
ATOM 4163 C CA . ILE F 2 43 ? -13.039 -19.992 -7.715 1.00 13.71 43 ILE F CA 1
ATOM 4164 C C . ILE F 2 43 ? -11.796 -20.835 -7.441 1.00 14.36 43 ILE F C 1
ATOM 4165 O O . ILE F 2 43 ? -11.763 -22.016 -7.770 1.00 14.16 43 ILE F O 1
ATOM 4170 N N . GLN F 2 44 ? -10.786 -20.225 -6.823 1.00 12.88 44 GLN F N 1
ATOM 4171 C CA . GLN F 2 44 ? -9.533 -20.907 -6.487 1.00 16.62 44 GLN F CA 1
ATOM 4172 C C . GLN F 2 44 ? -9.735 -22.026 -5.488 1.00 16.15 44 GLN F C 1
ATOM 4173 O O . GLN F 2 44 ? -8.969 -23.011 -5.463 1.00 14.42 44 GLN F O 1
ATOM 4179 N N . ARG F 2 45 ? -10.763 -21.885 -4.658 1.00 12.82 45 ARG F N 1
ATOM 4180 C CA . ARG F 2 45 ? -11.038 -22.911 -3.663 1.00 16.48 45 ARG F CA 1
ATOM 4181 C C . ARG F 2 45 ? -12.117 -23.917 -4.078 1.00 20.00 45 ARG F C 1
ATOM 4182 O O . ARG F 2 45 ? -12.477 -24.801 -3.310 1.00 16.97 45 ARG F O 1
ATOM 4190 N N . ALA F 2 46 ? -12.611 -23.796 -5.304 1.00 17.46 46 ALA F N 1
ATOM 4191 C CA . ALA F 2 46 ? -13.657 -24.704 -5.793 1.00 17.43 46 ALA F CA 1
ATOM 4192 C C . ALA F 2 46 ? -13.232 -26.179 -5.735 1.00 19.57 46 ALA F C 1
ATOM 4193 O O . ALA F 2 46 ? -12.128 -26.542 -6.167 1.00 14.34 46 ALA F O 1
ATOM 4195 N N . GLY F 2 47 ? -14.121 -27.029 -5.232 1.00 14.80 47 GLY F N 1
ATOM 4196 C CA . GLY F 2 47 ? -13.832 -28.452 -5.153 1.00 14.41 47 GLY F CA 1
ATOM 4197 C C . GLY F 2 47 ? -12.576 -28.759 -4.361 1.00 15.24 47 GLY F C 1
ATOM 4198 O O . GLY F 2 47 ? -12.458 -28.346 -3.189 1.00 17.02 47 GLY F O 1
ATOM 4199 N N . SER F 2 48 ? -11.652 -29.485 -4.984 1.00 12.82 48 SER F N 1
ATOM 4200 C CA . SER F 2 48 ? -10.392 -29.850 -4.345 1.00 17.39 48 SER F CA 1
ATOM 4201 C C . SER F 2 48 ? -9.316 -28.781 -4.474 1.00 18.97 48 SER F C 1
ATOM 4202 O O . SER F 2 48 ? -8.217 -28.946 -3.934 1.00 16.26 48 SER F O 1
ATOM 4205 N N . GLY F 2 49 ? -9.591 -27.727 -5.240 1.00 17.56 49 GLY F N 1
ATOM 4206 C CA . GLY F 2 49 ? -8.578 -26.722 -5.530 1.00 15.92 49 GLY F CA 1
ATOM 4207 C C . GLY F 2 49 ? -7.595 -27.097 -6.641 1.00 17.69 49 GLY F C 1
ATOM 4208 O O . GLY F 2 49 ? -6.670 -26.339 -6.959 1.00 14.02 49 GLY F O 1
ATOM 4209 N N . SER F 2 50 ? -7.788 -28.254 -7.247 1.00 14.17 50 SER F N 1
ATOM 4210 C CA . SER F 2 50 ? -7.039 -28.640 -8.440 1.00 15.93 50 SER F CA 1
ATOM 4211 C C . SER F 2 50 ? -7.176 -27.617 -9.581 1.00 11.93 50 SER F C 1
ATOM 4212 O O . SER F 2 50 ? -8.120 -26.867 -9.631 1.00 14.93 50 SER F O 1
ATOM 4215 N N . ARG F 2 51 ? -6.216 -27.615 -10.493 1.00 13.47 51 ARG F N 1
ATOM 4216 C CA . ARG F 2 51 ? -6.313 -26.829 -11.702 1.00 13.72 51 ARG F CA 1
ATOM 4217 C C . ARG F 2 51 ? -7.652 -27.115 -12.372 1.00 14.84 51 ARG F C 1
ATOM 4218 O O . ARG F 2 51 ? -8.366 -26.219 -12.756 1.00 11.88 51 ARG F O 1
ATOM 4226 N N . ARG F 2 52 ? -7.978 -28.388 -12.518 1.00 14.83 52 ARG F N 1
ATOM 4227 C CA . ARG F 2 52 ? -9.215 -28.757 -13.195 1.00 13.04 52 ARG F CA 1
ATOM 4228 C C . ARG F 2 52 ? -10.471 -28.214 -12.506 1.00 10.05 52 ARG F C 1
ATOM 4229 O O . ARG F 2 52 ? -11.363 -27.757 -13.174 1.00 12.72 52 ARG F O 1
ATOM 4237 N N . ASP F 2 53 ? -10.517 -28.275 -11.178 1.00 11.08 53 ASP F N 1
ATOM 4238 C CA . ASP F 2 53 ? -11.681 -27.839 -10.414 1.00 13.48 53 ASP F CA 1
ATOM 4239 C C . ASP F 2 53 ? -11.845 -26.323 -10.483 1.00 13.71 53 ASP F C 1
ATOM 4240 O O . ASP F 2 53 ? -12.939 -25.821 -10.636 1.00 16.30 53 ASP F O 1
ATOM 4245 N N . GLN F 2 54 ? -10.733 -25.610 -10.382 1.00 13.68 54 GLN F N 1
ATOM 4246 C CA . GLN F 2 54 ? -10.719 -24.176 -10.566 1.00 9.74 54 GLN F CA 1
ATOM 4247 C C . GLN F 2 54 ? -11.215 -23.826 -11.955 1.00 11.29 54 GLN F C 1
ATOM 4248 O O . GLN F 2 54 ? -12.086 -23.014 -12.121 1.00 12.21 54 GLN F O 1
ATOM 4254 N N . ALA F 2 55 ? -10.627 -24.470 -12.948 1.00 13.92 55 ALA F N 1
ATOM 4255 C CA . ALA F 2 55 ? -10.975 -24.220 -14.331 1.00 14.61 55 ALA F CA 1
ATOM 4256 C C . ALA F 2 55 ? -12.453 -24.437 -14.547 1.00 13.23 55 ALA F C 1
ATOM 4257 O O . ALA F 2 55 ? -13.104 -23.614 -15.133 1.00 12.66 55 ALA F O 1
ATOM 4259 N N . ARG F 2 56 ? -12.981 -25.540 -14.037 1.00 13.09 56 ARG F N 1
ATOM 4260 C CA . ARG F 2 56 ? -14.397 -25.840 -14.228 1.00 14.04 56 ARG F CA 1
ATOM 4261 C C . ARG F 2 56 ? -15.272 -24.755 -13.629 1.00 13.08 56 ARG F C 1
ATOM 4262 O O . ARG F 2 56 ? -16.197 -24.255 -14.262 1.00 11.87 56 ARG F O 1
ATOM 4270 N N . GLN F 2 57 ? -14.985 -24.369 -12.396 1.00 13.85 57 GLN F N 1
ATOM 4271 C CA . GLN F 2 57 ? -15.756 -23.317 -11.750 1.00 16.41 57 GLN F CA 1
ATOM 4272 C C . GLN F 2 57 ? -15.613 -21.985 -12.467 1.00 15.29 57 GLN F C 1
ATOM 4273 O O . GLN F 2 57 ? -16.559 -21.234 -12.568 1.00 11.66 57 GLN F O 1
ATOM 4279 N N . LEU F 2 58 ? -14.409 -21.718 -12.949 1.00 14.63 58 LEU F N 1
ATOM 4280 C CA . LEU F 2 58 ? -14.140 -20.514 -13.698 1.00 14.60 58 LEU F CA 1
ATOM 4281 C C . LEU F 2 58 ? -15.137 -20.370 -14.841 1.00 15.38 58 LEU F C 1
ATOM 4282 O O . LEU F 2 58 ? -15.848 -19.398 -14.910 1.00 12.22 58 LEU F O 1
ATOM 4287 N N . ILE F 2 59 ? -15.183 -21.361 -15.713 1.00 11.75 59 ILE F N 1
ATOM 4288 C CA . ILE F 2 59 ? -15.990 -21.297 -16.913 1.00 9.20 59 ILE F CA 1
ATOM 4289 C C . ILE F 2 59 ? -17.498 -21.346 -16.654 1.00 12.64 59 ILE F C 1
ATOM 4290 O O . ILE F 2 59 ? -18.265 -20.779 -17.396 1.00 14.11 59 ILE F O 1
ATOM 4295 N N . ILE F 2 60 ? -17.909 -22.016 -15.589 1.00 14.50 60 ILE F N 1
ATOM 4296 C CA . ILE F 2 60 ? -19.304 -21.992 -15.203 1.00 13.04 60 ILE F CA 1
ATOM 4297 C C . ILE F 2 60 ? -19.664 -20.562 -14.802 1.00 13.27 60 ILE F C 1
ATOM 4298 O O . ILE F 2 60 ? -20.622 -19.996 -15.280 1.00 15.94 60 ILE F O 1
ATOM 4303 N N . ASP F 2 61 ? -18.842 -19.986 -13.939 1.00 16.22 61 ASP F N 1
ATOM 4304 C CA . ASP F 2 61 ? -19.077 -18.653 -13.429 1.00 19.53 61 ASP F CA 1
ATOM 4305 C C . ASP F 2 61 ? -18.974 -17.581 -14.525 1.00 19.78 61 ASP F C 1
ATOM 4306 O O . ASP F 2 61 ? -19.627 -16.556 -14.460 1.00 14.70 61 ASP F O 1
ATOM 4311 N N . LEU F 2 62 ? -18.171 -17.874 -15.540 1.00 15.51 62 LEU F N 1
ATOM 4312 C CA . LEU F 2 62 ? -17.971 -16.996 -16.683 1.00 16.05 62 LEU F CA 1
ATOM 4313 C C . LEU F 2 62 ? -19.280 -16.625 -17.363 1.00 16.09 62 LEU F C 1
ATOM 4314 O O . LEU F 2 62 ? -19.446 -15.510 -17.822 1.00 12.64 62 LEU F O 1
ATOM 4319 N N . GLU F 2 63 ? -20.194 -17.583 -17.406 1.00 17.17 63 GLU F N 1
ATOM 4320 C CA . GLU F 2 63 ? -21.494 -17.404 -18.026 1.00 18.88 63 GLU F CA 1
ATOM 4321 C C . GLU F 2 63 ? -22.310 -16.258 -17.431 1.00 16.05 63 GLU F C 1
ATOM 4322 O O . GLU F 2 63 ? -23.219 -15.772 -18.056 1.00 16.98 63 GLU F O 1
ATOM 4328 N N . THR F 2 64 ? -21.996 -15.863 -16.212 1.00 16.05 64 THR F N 1
ATOM 4329 C CA . THR F 2 64 ? -22.786 -14.858 -15.504 1.00 21.20 64 THR F CA 1
ATOM 4330 C C . THR F 2 64 ? -22.159 -13.482 -15.588 1.00 22.60 64 THR F C 1
ATOM 4331 O O . THR F 2 64 ? -22.691 -12.516 -15.027 1.00 16.96 64 THR F O 1
ATOM 4335 N N . ARG F 2 65 ? -21.014 -13.385 -16.254 1.00 18.51 65 ARG F N 1
ATOM 4336 C CA . ARG F 2 65 ? -20.219 -12.163 -16.152 1.00 19.89 65 ARG F CA 1
ATOM 4337 C C . ARG F 2 65 ? -20.473 -11.131 -17.268 1.00 23.27 65 ARG F C 1
ATOM 4338 O O . ARG F 2 65 ? -19.716 -10.172 -17.417 1.00 16.32 65 ARG F O 1
ATOM 4346 N N . GLY F 2 66 ? -21.516 -11.316 -18.049 1.00 19.93 66 GLY F N 1
ATOM 4347 C CA . GLY F 2 66 ? -21.847 -10.307 -19.022 1.00 25.24 66 GLY F CA 1
ATOM 4348 C C . GLY F 2 66 ? -21.990 -10.711 -20.472 1.00 23.48 66 GLY F C 1
ATOM 4349 O O . GLY F 2 66 ? -21.746 -11.837 -20.843 1.00 23.23 66 GLY F O 1
ATOM 4350 N N . SER F 2 67 ? -22.402 -9.742 -21.273 1.00 20.78 67 SER F N 1
ATOM 4351 C CA . SER F 2 67 ? -22.649 -9.921 -22.694 1.00 18.31 67 SER F CA 1
ATOM 4352 C C . SER F 2 67 ? -21.371 -10.177 -23.487 1.00 13.95 67 SER F C 1
ATOM 4353 O O . SER F 2 67 ? -21.375 -10.939 -24.415 1.00 20.89 67 SER F O 1
ATOM 4356 N N . GLN F 2 68 ? -20.289 -9.531 -23.085 1.00 20.02 68 GLN F N 1
ATOM 4357 C CA . GLN F 2 68 ? -18.988 -9.701 -23.705 1.00 27.03 68 GLN F CA 1
ATOM 4358 C C . GLN F 2 68 ? -18.082 -10.684 -22.961 1.00 28.82 68 GLN F C 1
ATOM 4359 O O . GLN F 2 68 ? -16.904 -10.753 -23.227 1.00 25.45 68 GLN F O 1
ATOM 4365 N N . ALA F 2 69 ? -18.619 -11.432 -22.015 1.00 19.26 69 ALA F N 1
ATOM 4366 C CA . ALA F 2 69 ? -17.765 -12.307 -21.231 1.00 16.69 69 ALA F CA 1
ATOM 4367 C C . ALA F 2 69 ? -16.919 -13.263 -22.088 1.00 17.45 69 ALA F C 1
ATOM 4368 O O . ALA F 2 69 ? -15.744 -13.391 -21.841 1.00 19.42 69 ALA F O 1
ATOM 4370 N N . LEU F 2 70 ? -17.521 -13.912 -23.080 1.00 17.99 70 LEU F N 1
ATOM 4371 C CA . LEU F 2 70 ? -16.814 -14.876 -23.918 1.00 19.47 70 LEU F CA 1
ATOM 4372 C C . LEU F 2 70 ? -15.654 -14.269 -24.707 1.00 22.36 70 LEU F C 1
ATOM 4373 O O . LEU F 2 70 ? -14.526 -14.693 -24.561 1.00 19.27 70 LEU F O 1
ATOM 4378 N N . PRO F 2 71 ? -15.944 -13.268 -25.528 1.00 20.99 71 PRO F N 1
ATOM 4379 C CA . PRO F 2 71 ? -14.894 -12.594 -26.293 1.00 22.57 71 PRO F CA 1
ATOM 4380 C C . PRO F 2 71 ? -13.808 -12.055 -25.376 1.00 22.12 71 PRO F C 1
ATOM 4381 O O . PRO F 2 71 ? -12.645 -12.183 -25.696 1.00 25.81 71 PRO F O 1
ATOM 4385 N N . LEU F 2 72 ? -14.170 -11.483 -24.240 1.00 16.76 72 LEU F N 1
ATOM 4386 C CA . LEU F 2 72 ? -13.174 -10.988 -23.304 1.00 13.36 72 LEU F CA 1
ATOM 4387 C C . LEU F 2 72 ? -12.353 -12.140 -22.739 1.00 17.98 72 LEU F C 1
ATOM 4388 O O . LEU F 2 72 ? -11.167 -12.010 -22.514 1.00 16.98 72 LEU F O 1
ATOM 4393 N N . PHE F 2 73 ? -13.009 -13.270 -22.527 1.00 17.76 73 PHE F N 1
ATOM 4394 C CA . PHE F 2 73 ? -12.340 -14.438 -21.988 1.00 19.44 73 PHE F CA 1
ATOM 4395 C C . PHE F 2 73 ? -11.320 -14.961 -22.980 1.00 20.23 73 PHE F C 1
ATOM 4396 O O . PHE F 2 73 ? -10.234 -15.314 -22.606 1.00 14.67 73 PHE F O 1
ATOM 4404 N N . ILE F 2 74 ? -11.706 -14.996 -24.246 1.00 21.45 74 ILE F N 1
ATOM 4405 C CA . ILE F 2 74 ? -10.814 -15.461 -25.306 1.00 19.42 74 ILE F CA 1
ATOM 4406 C C . ILE F 2 74 ? -9.570 -14.577 -25.346 1.00 25.15 74 ILE F C 1
ATOM 4407 O O . ILE F 2 74 ? -8.444 -15.078 -25.454 1.00 20.96 74 ILE F O 1
ATOM 4412 N N . SER F 2 75 ? -9.775 -13.262 -25.216 1.00 21.35 75 SER F N 1
ATOM 4413 C CA . SER F 2 75 ? -8.659 -12.314 -25.217 1.00 20.17 75 SER F CA 1
ATOM 4414 C C . SER F 2 75 ? -7.658 -12.568 -24.095 1.00 28.09 75 SER F C 1
ATOM 4415 O O . SER F 2 75 ? -6.444 -12.403 -24.285 1.00 26.65 75 SER F O 1
ATOM 4418 N N . CYS F 2 76 ? -8.166 -12.981 -22.935 1.00 19.77 76 CYS F N 1
ATOM 4419 C CA . CYS F 2 76 ? -7.308 -13.272 -21.791 1.00 16.57 76 CYS F CA 1
ATOM 4420 C C . CYS F 2 76 ? -6.500 -14.552 -22.025 1.00 17.67 76 CYS F C 1
ATOM 4421 O O . CYS F 2 76 ? -5.362 -14.681 -21.558 1.00 20.56 76 CYS F O 1
ATOM 4424 N N . LEU F 2 77 ? -7.102 -15.507 -22.728 1.00 14.16 77 LEU F N 1
ATOM 4425 C CA . LEU F 2 77 ? -6.391 -16.704 -23.181 1.00 17.76 77 LEU F CA 1
ATOM 4426 C C . LEU F 2 77 ? -5.203 -16.285 -24.050 1.00 21.08 77 LEU F C 1
ATOM 4427 O O . LEU F 2 77 ? -4.065 -16.693 -23.827 1.00 16.02 77 LEU F O 1
ATOM 4432 N N . GLU F 2 78 ? -5.475 -15.431 -25.023 1.00 21.46 78 GLU F N 1
ATOM 4433 C CA . GLU F 2 78 ? -4.428 -14.926 -25.899 1.00 27.06 78 GLU F CA 1
ATOM 4434 C C . GLU F 2 78 ? -3.359 -14.153 -25.118 1.00 30.75 78 GLU F C 1
ATOM 4435 O O . GLU F 2 78 ? -2.162 -14.313 -25.385 1.00 28.68 78 GLU F O 1
ATOM 4441 N N . ASP F 2 79 ? -3.794 -13.357 -24.134 1.00 28.82 79 ASP F N 1
ATOM 4442 C CA . ASP F 2 79 ? -2.897 -12.552 -23.303 1.00 27.85 79 ASP F CA 1
ATOM 4443 C C . ASP F 2 79 ? -1.888 -13.410 -22.554 1.00 28.73 79 ASP F C 1
ATOM 4444 O O . ASP F 2 79 ? -0.773 -12.975 -22.260 1.00 20.94 79 ASP F O 1
ATOM 4449 N N . THR F 2 80 ? -2.284 -14.635 -22.237 1.00 20.95 80 THR F N 1
ATOM 4450 C CA . THR F 2 80 ? -1.491 -15.470 -21.354 1.00 19.04 80 THR F CA 1
ATOM 4451 C C . THR F 2 80 ? -0.840 -16.625 -22.102 1.00 23.31 80 THR F C 1
ATOM 4452 O O . THR F 2 80 ? -0.369 -17.592 -21.493 1.00 25.89 80 THR F O 1
ATOM 4456 N N . GLY F 2 81 ? -0.814 -16.519 -23.425 1.00 25.44 81 GLY F N 1
ATOM 4457 C CA . GLY F 2 81 ? -0.121 -17.500 -24.236 1.00 30.25 81 GLY F CA 1
ATOM 4458 C C . GLY F 2 81 ? -0.832 -18.837 -24.356 1.00 33.21 81 GLY F C 1
ATOM 4459 O O . GLY F 2 81 ? -0.204 -19.846 -24.663 1.00 35.26 81 GLY F O 1
ATOM 4460 N N . GLN F 2 82 ? -2.137 -18.853 -24.119 1.00 24.30 82 GLN F N 1
ATOM 4461 C CA . GLN F 2 82 ? -2.913 -20.068 -24.312 1.00 19.86 82 GLN F CA 1
ATOM 4462 C C . GLN F 2 82 ? -3.632 -19.960 -25.650 1.00 19.24 82 GLN F C 1
ATOM 4463 O O . GLN F 2 82 ? -4.843 -20.133 -25.737 1.00 17.69 82 GLN F O 1
ATOM 4469 N N . ASP F 2 83 ? -2.892 -19.643 -26.701 1.00 25.22 83 ASP F N 1
ATOM 4470 C CA . ASP F 2 83 ? -3.491 -19.391 -28.009 1.00 26.06 83 ASP F CA 1
ATOM 4471 C C . ASP F 2 83 ? -4.151 -20.609 -28.665 1.00 21.53 83 ASP F C 1
ATOM 4472 O O . ASP F 2 83 ? -5.120 -20.467 -29.382 1.00 23.66 83 ASP F O 1
ATOM 4477 N N . MET F 2 84 ? -3.652 -21.795 -28.382 1.00 17.91 84 MET F N 1
ATOM 4478 C CA . MET F 2 84 ? -4.271 -22.962 -28.960 1.00 24.08 84 MET F CA 1
ATOM 4479 C C . MET F 2 84 ? -5.678 -23.193 -28.410 1.00 25.69 84 MET F C 1
ATOM 4480 O O . MET F 2 84 ? -6.570 -23.588 -29.130 1.00 22.28 84 MET F O 1
ATOM 4485 N N . LEU F 2 85 ? -5.879 -22.900 -27.139 1.00 30.11 85 LEU F N 1
ATOM 4486 C CA . LEU F 2 85 ? -7.202 -23.019 -26.529 1.00 21.79 85 LEU F CA 1
ATOM 4487 C C . LEU F 2 85 ? -8.098 -21.876 -27.014 1.00 19.78 85 LEU F C 1
ATOM 4488 O O . LEU F 2 85 ? -9.267 -22.078 -27.337 1.00 25.66 85 LEU F O 1
ATOM 4493 N N . ALA F 2 86 ? -7.528 -20.677 -27.081 1.00 19.37 86 ALA F N 1
ATOM 4494 C CA . ALA F 2 86 ? -8.235 -19.531 -27.619 1.00 22.53 86 ALA F CA 1
ATOM 4495 C C . ALA F 2 86 ? -8.682 -19.774 -29.066 1.00 31.30 86 ALA F C 1
ATOM 4496 O O . ALA F 2 86 ? -9.788 -19.391 -29.445 1.00 30.51 86 ALA F O 1
ATOM 4498 N N . SER F 2 87 ? -7.831 -20.416 -29.864 1.00 27.99 87 SER F N 1
ATOM 4499 C CA . SER F 2 87 ? -8.151 -20.687 -31.269 1.00 27.63 87 SER F CA 1
ATOM 4500 C C . SER F 2 87 ? -9.276 -21.712 -31.354 1.00 24.83 87 SER F C 1
ATOM 4501 O O . SER F 2 87 ? -10.221 -21.554 -32.127 1.00 31.26 87 SER F O 1
ATOM 4504 N N . PHE F 2 88 ? -9.182 -22.741 -30.530 1.00 19.29 88 PHE F N 1
ATOM 4505 C CA . PHE F 2 88 ? -10.234 -23.731 -30.394 1.00 32.59 88 PHE F CA 1
ATOM 4506 C C . PHE F 2 88 ? -11.598 -23.099 -30.129 1.00 37.89 88 PHE F C 1
ATOM 4507 O O . PHE F 2 88 ? -12.582 -23.452 -30.750 1.00 36.55 88 PHE F O 1
ATOM 4515 N N . LEU F 2 89 ? -11.637 -22.155 -29.200 1.00 30.37 89 LEU F N 1
ATOM 4516 C CA . LEU F 2 89 ? -12.871 -21.449 -28.886 1.00 27.58 89 LEU F CA 1
ATOM 4517 C C . LEU F 2 89 ? -13.296 -20.571 -30.049 1.00 33.23 89 LEU F C 1
ATOM 4518 O O . LEU F 2 89 ? -14.456 -20.595 -30.463 1.00 33.82 89 LEU F O 1
ATOM 4523 N N A ARG F 2 90 ? -12.345 -19.786 -30.541 0.58 37.15 90 ARG F N 1
ATOM 4524 N N B ARG F 2 90 ? -12.361 -19.766 -30.543 0.42 37.41 90 ARG F N 1
ATOM 4525 C CA A ARG F 2 90 ? -12.535 -18.802 -31.601 0.58 41.44 90 ARG F CA 1
ATOM 4526 C CA B ARG F 2 90 ? -12.653 -18.770 -31.568 0.42 41.70 90 ARG F CA 1
ATOM 4527 C C A ARG F 2 90 ? -13.227 -19.399 -32.798 0.58 45.65 90 ARG F C 1
ATOM 4528 C C B ARG F 2 90 ? -13.358 -19.359 -32.785 0.42 45.75 90 ARG F C 1
ATOM 4529 O O A ARG F 2 90 ? -14.311 -18.988 -33.171 0.58 48.41 90 ARG F O 1
ATOM 4530 O O B ARG F 2 90 ? -14.350 -18.810 -33.263 0.42 48.12 90 ARG F O 1
ATOM 4545 N N . THR F 2 91 ? -12.740 -20.476 -33.294 1.00 46.30 91 THR F N 1
ATOM 4546 C CA . THR F 2 91 ? -13.241 -21.103 -34.499 1.00 51.64 91 THR F CA 1
ATOM 4547 C C . THR F 2 91 ? -14.652 -21.605 -34.295 1.00 51.49 91 THR F C 1
ATOM 4548 O O . THR F 2 91 ? -15.487 -21.530 -35.182 1.00 51.24 91 THR F O 1
ATOM 4552 N N . ASN F 2 92 ? -14.907 -22.118 -33.107 1.00 54.23 92 ASN F N 1
ATOM 4553 C CA . ASN F 2 92 ? -16.229 -22.600 -32.762 1.00 55.37 92 ASN F CA 1
ATOM 4554 C C . ASN F 2 92 ? -17.276 -21.515 -32.761 1.00 44.96 92 ASN F C 1
ATOM 4555 O O . ASN F 2 92 ? -18.374 -21.739 -33.198 1.00 51.75 92 ASN F O 1
ATOM 4560 N N . ARG F 2 93 ? -16.931 -20.346 -32.248 1.00 43.42 93 ARG F N 1
ATOM 4561 C CA . ARG F 2 93 ? -17.883 -19.265 -32.120 1.00 51.22 93 ARG F CA 1
ATOM 4562 C C . ARG F 2 93 ? -18.387 -18.814 -33.475 1.00 64.87 93 ARG F C 1
ATOM 4563 O O . ARG F 2 93 ? -19.556 -18.545 -33.630 1.00 69.68 93 ARG F O 1
ATOM 4571 N N . GLN F 2 94 ? -17.503 -18.740 -34.463 1.00 78.17 94 GLN F N 1
ATOM 4572 C CA . GLN F 2 94 ? -17.898 -18.300 -35.803 1.00 88.89 94 GLN F CA 1
ATOM 4573 C C . GLN F 2 94 ? -18.702 -19.363 -36.528 1.00 86.08 94 GLN F C 1
ATOM 4574 O O . GLN F 2 94 ? -19.691 -19.052 -37.185 1.00 87.69 94 GLN F O 1
ATOM 4580 N N . ALA F 2 95 ? -18.285 -20.619 -36.389 1.00 78.86 95 ALA F N 1
ATOM 4581 C CA . ALA F 2 95 ? -19.022 -21.744 -36.951 1.00 71.15 95 ALA F CA 1
ATOM 4582 C C . ALA F 2 95 ? -20.458 -21.756 -36.426 1.00 72.44 95 ALA F C 1
ATOM 4583 O O . ALA F 2 95 ? -21.372 -21.215 -37.045 1.00 71.32 95 ALA F O 1
#

Radius of gyration: 25.55 Å; Cα contacts (8 Å, |Δi|>4): 739; chains: 6; bounding box: 54×66×74 Å

Nearest PDB structures (foldseek):
  5wve-assembly1_W  TM=1.008E+00  e=1.040E-13  Homo sapiens
  5juy-assembly1_G  TM=1.008E+00  e=1.540E-13  Homo sapiens
  5wvc-assembly1_C  TM=9.805E-01  e=1.377E-13  Homo sapiens
  5wve-assembly1_X  TM=9.996E-01  e=1.823E-12  Homo sapiens
  5wve-assembly1_O  TM=9.958E-01  e=1.723E-11  Homo sapiens

Foldseek 3Di:
DDPLLLVLCVVCVQVQLVDDQVVQQQVQLVVVVNDDPVLVVVLVPQDDRSSSSNSVSVVQSPGDLVSSVSRLVSCVVVPVVVVSVSNVVSRDDDD/DDPLLLVLLVVCLVVQLVDDQVVQLVVQCVVVVNADPVLLVVLVVDDDSSSSSNSVSVVLSPGDLVSSVSNLVSCVVVPVVVVSVSSVVSRD/DDPLQLVLCVVCVQVQLVDDQCVQQVVQLVVVPFADVVLVVVLVPDDDRSSSSNSVSVVLSPGDLVSSVSRLVSCVVVPVVVVSVSSVVSRDDDD/DDDLLLVLLVVCLPVQLPDDQVVQLVVQCVVVPFADPVLLVVLVPQPDSSSSSNSVSVVLSVGDLVSSVSSLVSCVVVPVVVVSVSSVVSRD/DDPLLLVLLVVCLVVQLVDPDPVQLVVLCVVLVQDDPVLLVVLCPADPNDSSRSSNVCSVVLVVRDPCSRVSSLVSCVVRVVPVVSVVSVVSSVD/DDPLLLVLLVVCVVVQLVDPAPVQLVVLCVVVPQDDPVVLVVLCPADPSDSSRSRNSVSVVLVVRDDCSRVSSLVSCVVRVVPVVSVVSVVSSVD

CATH classification: 1.10.533.10

GO terms:
  GO:0005515 protein binding (F, IPI)
  GO:0005829 cytosol (C, TAS)
  GO:0006915 apoptotic process (P, TAS)
  GO:0007399 nervous system development (P, TAS)
  GO:1904813 ficolin-1-rich granule lumen (C, TAS)
  GO:0034774 secretory granule lumen (C, TAS)
  GO:0005576 extracellular region (C, TAS)
  GO:0005829 cytosol (C, IDA)
  GO:0043065 positive regulation of apoptotic process (P, IDA)
  GO:0032991 protein-containing complex (C, IDA)
  GO:0043293 apoptosome (C, IDA)
  GO:0000166 nucleotide binding (F, TAS)
  GO:0042981 regulation of apoptotic process (P, TAS)
  GO:0043065 positive regulation of apoptotic process (P, TAS)
  GO:0043293 apoptosome (C, TAS)
  GO:0097193 intrinsic apoptotic signaling pathway (P, TAS)
  GO:0072432 response to G1 DNA damage checkpoint signaling (P, TAS)
  GO:0140608 cysteine-type endopeptidase activator activity (F, TAS)
  GO:0070062 extracellular exosome (C, HDA)

Sequence (564 aa):
MDAKARNCLLQHREALEKDIKTSYIMDHMISDGFLTISEEEKVRNEPTQQQRAAMLIKMILKKDNDSYVSFYNALLHEGYKDLAALLHDGIPVVSMDAKARNCLLQHREALEKDIKTSYIMDHMISDGFLTISEEEKVRNEPTQQQRAAMLIKMILKKDNDSYVSFYNALLHEGYKDLAALLHDGIPMDAKARNCLLQHREALEKDIKTSYIMDHMISDGFLTISEEEKVRRNEPTQQQRAAMLIKMILKKDNDSYVSFYNALLHEGYKDLAALLHDGIPVVSMDAKARNCLLQHREALEKDIKTSYIMDHMISDGFLTISEEEKVRNEPTQQQRAAMLIKMILKKDNDSYVSFYNALLHEGYKDLAALLHDGIPMDEADRRLLRRCRLRLVEELQVDQLWDALLSRELFRPHMIEDIQRAGSGSRRDQARQLIIDLETRGSQALPLFISCLEDTGQDMLASFLRTNRQAMDEADRRLLRRCRLRLVEELQVDQLWDALLSRELFRPHMIEDIQRAGSGSRRDQARQLIIDLETRGSQALPLFISCLEDTGQDMLASFLRRTNRQA

B-factor: mean 29.25, std 13.26, range [5.77, 124.14]

Organism: Homo sapiens (NCBI:txid9606)

InterPro domains:
  IPR001315 CARD domain [PF00619] (6-89)
  IPR001315 CARD domain [PS50209] (1-90)
  IPR001680 WD40 repeat [PF00400] (875-909)
  IPR001680 WD40 repeat [PF00400] (1001-1031)
  IPR001680 WD40 repeat [PF00400] (1040-1071)
  IPR001680 WD40 repeat [PF00400] (1079-1113)
  IPR001680 WD40 repeat [PF00400] (1119-1155)
  IPR001680 WD40 repeat [PF00400] (1176-1203)
  IPR001680 WD40 repeat [PS50082] (611-652)
  IPR001680 WD40 repeat [PS50082] (653-694)
  IPR001680 WD40 repeat [PS50082] (695-738)
  IPR001680 WD40 repeat [PS50082] (739-780)
  IPR001680 WD40 repeat [PS50082] (878-910)
  IPR001680 WD40 repeat [PS50082] (999-1031)
  IPR001680 WD40 repeat [PS50082] (1040-1080)
  IPR001680 WD40 repeat [PS50082] (1081-1115)
  IPR001680 WD40 repeat [PS50082] (1123-1164)
  IPR001680 WD40 repeat [SM00320] (604-643)
  IPR001680 WD40 repeat [SM00320] (646-685)
  IPR001680 WD40 repeat [SM00320] (688-729)

Secondary structure (DSSP, 8-state):
--HHHHHHHHHTHHHHHHH--GGGTHHHHHHTTSS-HHHHHHHHTSSSHHHHHHHHHHHHTTS-HHHHHHHHHHHHHTT-HHHHHHHHTTPPP--/--HHHHHHHHHHHHHHHHH--HHHHHHHHHHHTSS-HHHHHHHHHSSSHHHHHHHHHHHHHTS-HHHHHHHHHHHHHTT-HHHHHHHHTT--/--HHHHHHHHHTHHHHHHH--GGGTHHHHHHHT-S-HHHHHHHHTSSSHHHHHHHHHHHHHTS-HHHHHHHHHHHHHTT-HHHHHHHHTT-----/--HHHHHHHHHHHHHHHHH--HHHHHHHHHHHTSS-HHHHHHHHHSSSHHHHHHHHHHHHHTS-HHHHHHHHHHHHHTT-HHHHHHHHTT--/--HHHHHHHHHTHHHHHHH---TTTHHHHHHTT-S-HHHHHHHHTSTT--HHHHHHHHHHHHTTS-TTHHHHHHHHHHHTT-HHHHHHHHHHH--/--HHHHHHHHHTHHHHHHH---TTTHHHHHHTTSS-HHHHHHHHTSTT--HHHHHHHHHHHHTTS-TTHHHHHHHHHHHTT-HHHHHHHHHHHH-

Solvent-accessible surface area: 24879 Å² total; per-residue (Å²): 40,65,54,136,0,90,84,11,0,79,137,35,61,123,34,0,33,78,11,0,36,3,10,13,0,0,16,49,0,18,59,73,59,68,7,70,5,76,39,1,30,118,0,44,122,41,52,4,24,75,71,31,0,19,37,0,0,104,21,0,26,181,36,73,29,56,4,0,28,6,0,23,77,3,0,86,104,11,18,7,104,62,9,1,70,64,0,104,114,0,62,10,131,65,161,50,69,85,139,0,107,78,10,0,61,123,38,85,104,37,0,32,118,83,0,95,8,19,67,0,0,0,25,0,3,26,71,58,62,10,68,27,35,38,0,38,67,0,65,75,44,63,33,66,82,76,70,0,20,53,0,1,114,24,0,18,177,39,77,51,78,4,0,51,3,0,31,48,0,0,71,125,52,60,47,152,117,12,1,55,68,0,108,108,3,59,68,39,70,53,138,0,90,82,13,0,79,132,35,67,119,39,0,24,73,11,0,37,6,19,10,0,2,18,47,0,20,60,72,58,64,9,69,5,77,38,0,39,123,0,68,125,41,56,2,30,68,69,46,0,19,36,0,0,102,20,0,27,187,36,74,29,59,3,0,29,5,0,20,73,2,0,88,104,10,21,7,110,65,9,1,70,67,0,98,112,2,59,16,124,75,165,56,70,87,134,0,105,76,10,0,62,121,41,88,139,37,0,31,149,69,5,80,6,19,64,0,2,0,17,0,2,22,72,57,60,7,67,29,42,40,1,21,60,0,67,80,43,62,61,82,101,75,58,0,28,48,0,0,112,19,0,18,161,37,74,48,80,4,0,47,4,0,32,51,0,0,76,126,55,62,50,149,111,12,3,60,74,0,103,113,1,61,64,22,84,87,52,8,13,124,1,4,55,123,2,3,26,100,0,0,88,70,0,75,4,90,91,0,0,86,10,0,38,84,84,107,3,7,60,10,21,5,1,2,31,1,2,95,15,75,59,26,51,82,32,14,12,0,5,40,0,4,25,9,0,7,8,19,13,57,101,1,0,33,60,0,6,34,0,0,66,86,29,56,15,86,169,6,1,55,50,0,96,74,36,104,142,112,23,86,91,53,6,19,120,4,4,58,118,3,3,43,95,0,0,87,72,0,78,3,90,95,0,0,85,9,0,38,81,81,107,4,6,59,9,21,7,2,1,30,1,15,93,17,76,60,29,47,80,30,17,18,0,16,37,0,4,16,8,0,9,7,20,10,60,102,0,0,32,58,0,5,32,0,0,57,86,30,66,17,81,170,7,0,49,44,0,106,80,45,105,162,121